Protein AF-A0A8B6CGD6-F1 (afdb_monomer_lite)

Foldseek 3Di:
DDPVVVVVVVVVVVVVVVVPPPPDDDDDDDDDDDDDPPPPPDPVVVVVCLVVDDPVVNVVVVVVCVVPDDPVRVVVVVVVCCVVPVDDPPDPPVVPPPVPPDDDDDDDDDDDDDDDDDDDPPDPDPPDDDDDDDDDDPPVVVVVVVVVVVVVVVVVVVVVVVVVVVVVVVVVVVVVVVVVVVVVVVVVVVVVVVVVVVVVVVVVVVVVVVVVVVVVVVVVVVVVVVVVVVVVVVVVVVVVVVVVVVVVVVVVVVVVVVVVVVVVVVVVVVVVVVVVVVVVVVVVVVVVVVVVVVVVVVVVVVVVVVVVVVVVVVVVVVVVVVVVVVVVVVVVVVVVVVVVVVVVVVVVVVVVVVVVVVVVVVVVVVVVVVVVVVVVVVVVVVVVVVVVVVVVVVVVVVVVVVVVVVVVVVVVVVVVVVVVVVVVVVVVVVVVVVVVVVVVVVVPPPDDDD

Radius of gyration: 131.66 Å; chains: 1; bounding box: 248×50×404 Å

pLDDT: mean 75.26, std 22.25, range [24.91, 97.75]

Structure (mmCIF, N/CA/C/O backbone):
data_AF-A0A8B6CGD6-F1
#
_entry.id   AF-A0A8B6CGD6-F1
#
loop_
_atom_site.group_PDB
_atom_site.id
_atom_site.type_symbol
_atom_site.label_atom_id
_atom_site.label_alt_id
_atom_site.label_comp_id
_atom_site.label_asym_id
_atom_site.label_entity_id
_atom_site.label_seq_id
_atom_site.pdbx_PDB_ins_code
_atom_site.Cartn_x
_atom_site.Cartn_y
_atom_site.Cartn_z
_atom_site.occupancy
_atom_site.B_iso_or_equiv
_atom_site.auth_seq_id
_atom_site.auth_comp_id
_atom_site.auth_asym_id
_atom_site.auth_atom_id
_atom_site.pdbx_PDB_model_num
ATOM 1 N N . MET A 1 1 ? -10.091 21.131 31.449 1.00 48.06 1 MET A N 1
ATOM 2 C CA . MET A 1 1 ? -9.997 21.324 32.909 1.00 48.06 1 MET A CA 1
ATOM 3 C C . MET A 1 1 ? -11.016 22.391 33.287 1.00 48.06 1 MET A C 1
ATOM 5 O O . MET A 1 1 ? -10.714 23.554 33.054 1.00 48.06 1 MET A O 1
ATOM 9 N N . PRO A 1 2 ? -12.235 22.020 33.715 1.00 52.53 2 PRO A N 1
ATOM 10 C CA . PRO A 1 2 ? -13.264 22.978 34.128 1.00 52.53 2 PRO A CA 1
ATOM 11 C C . PRO A 1 2 ? -12.974 23.547 35.524 1.00 52.53 2 PRO A C 1
ATOM 13 O O . PRO A 1 2 ? -12.286 22.912 36.323 1.00 52.53 2 PRO A O 1
ATOM 16 N N . GLU A 1 3 ? -13.517 24.727 35.822 1.00 49.22 3 GLU A N 1
ATOM 17 C CA . GLU A 1 3 ? -13.275 25.468 37.073 1.00 49.22 3 GLU A CA 1
ATOM 18 C C . GLU A 1 3 ? -14.048 24.912 38.293 1.00 49.22 3 GLU A C 1
ATOM 20 O O . GLU A 1 3 ? -13.837 25.361 39.421 1.00 49.22 3 GLU A O 1
ATOM 25 N N . ASP A 1 4 ? -14.880 23.883 38.093 1.00 51.75 4 ASP A N 1
ATOM 26 C CA . ASP A 1 4 ? -15.825 23.338 39.082 1.00 51.75 4 ASP A CA 1
ATOM 27 C C . ASP A 1 4 ? -15.177 22.734 40.344 1.00 51.75 4 ASP A C 1
ATOM 29 O O . ASP A 1 4 ? -15.821 22.625 41.387 1.00 51.75 4 ASP A O 1
ATOM 33 N N . PHE A 1 5 ? -13.887 22.380 40.302 1.00 52.84 5 PHE A N 1
ATOM 34 C CA . PHE A 1 5 ? -13.189 21.803 41.461 1.00 52.84 5 PHE A CA 1
ATOM 35 C C . PHE A 1 5 ? -12.911 22.799 42.596 1.00 52.84 5 PHE A C 1
ATOM 37 O O . PHE A 1 5 ? -12.685 22.364 43.725 1.00 52.84 5 PHE A O 1
ATOM 44 N N . ARG A 1 6 ? -12.947 24.116 42.345 1.00 57.50 6 ARG A N 1
ATOM 45 C CA . ARG A 1 6 ? -12.804 25.116 43.421 1.00 57.50 6 ARG A CA 1
ATOM 46 C C . ARG A 1 6 ? -14.044 25.193 44.308 1.00 57.50 6 ARG A C 1
ATOM 48 O O . ARG A 1 6 ? -13.912 25.238 45.524 1.00 57.50 6 ARG A O 1
ATOM 55 N N . LEU A 1 7 ? -15.232 25.099 43.712 1.00 58.62 7 LEU A N 1
ATOM 56 C CA . LEU A 1 7 ? -16.496 25.209 44.443 1.00 58.62 7 LEU A CA 1
ATOM 57 C C . LEU A 1 7 ? -16.697 24.067 45.458 1.00 58.62 7 LEU A C 1
ATOM 59 O O . LEU A 1 7 ? -17.356 24.251 46.475 1.00 58.62 7 LEU A O 1
ATOM 63 N N . ILE A 1 8 ? -16.116 22.891 45.197 1.00 60.56 8 ILE A N 1
ATOM 64 C CA . ILE A 1 8 ? -16.202 21.723 46.088 1.00 60.56 8 ILE A CA 1
ATOM 65 C C . ILE A 1 8 ? -15.292 21.891 47.317 1.00 60.56 8 ILE A C 1
ATOM 67 O O . ILE A 1 8 ? -15.700 21.539 48.423 1.00 60.56 8 ILE A O 1
ATOM 71 N N . ALA A 1 9 ? -14.099 22.473 47.147 1.00 62.06 9 ALA A N 1
ATOM 72 C CA . ALA A 1 9 ? -13.177 22.741 48.253 1.00 62.06 9 ALA A CA 1
ATOM 73 C C . ALA A 1 9 ? -13.759 23.773 49.238 1.00 62.06 9 ALA A C 1
ATOM 75 O O . ALA A 1 9 ? -13.806 23.514 50.442 1.00 62.06 9 ALA A O 1
ATOM 76 N N . ASP A 1 10 ? -14.299 24.879 48.715 1.00 65.69 10 ASP A N 1
ATOM 77 C CA . ASP A 1 10 ? -14.895 25.954 49.519 1.00 65.69 10 ASP A CA 1
ATOM 78 C C . ASP A 1 10 ? -16.114 25.467 50.337 1.00 65.69 10 ASP A C 1
ATOM 80 O O . ASP A 1 10 ? -16.382 25.964 51.431 1.00 65.69 10 ASP A O 1
ATOM 84 N N . ILE A 1 11 ? -16.848 24.457 49.845 1.00 68.12 11 ILE A N 1
ATOM 85 C CA . ILE A 1 11 ? -17.988 23.850 50.557 1.00 68.12 11 ILE A CA 1
ATOM 86 C C . ILE A 1 11 ? -17.528 22.904 51.681 1.00 68.12 11 ILE A C 1
ATOM 88 O O . ILE A 1 11 ? -18.182 22.846 52.725 1.00 68.12 11 ILE A O 1
ATOM 92 N N . GLN A 1 12 ? -16.407 22.189 51.523 1.00 63.69 12 GLN A N 1
ATOM 93 C CA . GLN A 1 12 ? -15.875 21.327 52.590 1.00 63.69 12 GLN A CA 1
ATOM 94 C C . GLN A 1 12 ? -15.341 22.146 53.777 1.00 63.69 12 GLN A C 1
ATOM 96 O O . GLN A 1 12 ? -15.662 21.827 54.924 1.00 63.69 12 GLN A O 1
ATOM 101 N N . GLU A 1 13 ? -14.630 23.249 53.521 1.00 63.53 13 GLU A N 1
ATOM 102 C CA . GLU A 1 13 ? -14.115 24.141 54.575 1.00 63.53 13 GLU A CA 1
ATOM 103 C C . GLU A 1 13 ? -15.246 24.804 55.395 1.00 63.53 13 GLU A C 1
ATOM 105 O O . GLU A 1 13 ? -15.115 25.043 56.600 1.00 63.53 13 GLU A O 1
ATOM 110 N N . LEU A 1 14 ? -16.407 25.036 54.774 1.00 64.06 14 LEU A N 1
ATOM 111 C CA . LEU A 1 14 ? -17.591 25.605 55.429 1.00 64.06 14 LEU A CA 1
ATOM 112 C C . LEU A 1 14 ? -18.307 24.588 56.345 1.00 64.06 14 LEU A C 1
ATOM 114 O O . LEU A 1 14 ? -18.863 24.958 57.385 1.00 64.06 14 LEU A O 1
ATOM 118 N N . ILE A 1 15 ? -18.253 23.295 56.006 1.00 65.81 15 ILE A N 1
ATOM 119 C CA . ILE A 1 15 ? -18.836 22.210 56.811 1.00 65.81 15 ILE A CA 1
ATOM 120 C C . ILE A 1 15 ? -17.975 21.920 58.050 1.00 65.81 15 ILE A C 1
ATOM 122 O O . ILE A 1 15 ? -18.518 21.825 59.154 1.00 65.81 15 ILE A O 1
ATOM 126 N N . GLU A 1 16 ? -16.648 21.848 57.911 1.00 56.31 16 GLU A N 1
ATOM 127 C CA . GLU A 1 16 ? -15.747 21.556 59.040 1.00 56.31 16 GLU A CA 1
ATOM 128 C C . GLU A 1 16 ? -15.769 22.668 60.106 1.00 56.31 16 GLU A C 1
ATOM 130 O O . GLU A 1 16 ? -15.904 22.383 61.301 1.00 56.31 16 GLU A O 1
ATOM 135 N N . ASN A 1 17 ? -15.778 23.940 59.690 1.00 58.06 17 ASN A N 1
ATOM 136 C CA . ASN A 1 17 ? -15.883 25.078 60.612 1.00 58.06 17 ASN A CA 1
ATOM 137 C C . ASN A 1 17 ? -17.225 25.136 61.373 1.00 58.06 17 ASN A C 1
ATOM 139 O O . ASN A 1 17 ? -17.275 25.611 62.510 1.00 58.06 17 ASN A O 1
ATOM 143 N N . THR A 1 18 ? -18.312 24.616 60.794 1.00 54.25 18 THR A N 1
ATOM 144 C CA . THR A 1 18 ? -19.639 24.613 61.439 1.00 54.25 18 THR A CA 1
ATOM 145 C C . THR A 1 18 ? -19.754 23.540 62.533 1.00 54.25 18 THR A C 1
ATOM 147 O O . THR A 1 18 ? -20.500 23.710 63.502 1.00 54.25 18 THR A O 1
ATOM 150 N N . ILE A 1 19 ? -18.988 22.448 62.434 1.00 48.62 19 ILE A N 1
ATOM 151 C CA . ILE A 1 19 ? -19.024 21.335 63.398 1.00 48.62 19 ILE A CA 1
ATOM 152 C C . ILE A 1 19 ? -18.224 21.655 64.677 1.00 48.62 19 ILE A C 1
ATOM 154 O O . ILE A 1 19 ? -18.577 21.175 65.754 1.00 48.62 19 ILE A O 1
ATOM 158 N N . HIS A 1 20 ? -17.197 22.509 64.610 1.00 44.41 20 HIS A N 1
ATOM 159 C CA . HIS A 1 20 ? -16.346 22.841 65.766 1.00 44.41 20 HIS A CA 1
ATOM 160 C C . HIS A 1 20 ? -16.867 23.956 66.699 1.00 44.41 20 HIS A C 1
ATOM 162 O O . HIS A 1 20 ? -16.308 24.141 67.780 1.00 44.41 20 HIS A O 1
ATOM 168 N N . GLN A 1 21 ? -17.957 24.661 66.369 1.00 44.66 21 GLN A N 1
ATOM 169 C CA . GLN A 1 21 ? -18.514 25.717 67.242 1.00 44.66 21 GLN A CA 1
ATOM 170 C C . GLN A 1 21 ? -19.614 25.262 68.224 1.00 44.66 21 GLN A C 1
ATOM 172 O O . GLN A 1 21 ? -20.110 26.083 68.996 1.00 44.66 21 GLN A O 1
ATOM 177 N N . ARG A 1 22 ? -20.014 23.980 68.246 1.00 41.44 22 ARG A N 1
ATOM 178 C CA . ARG A 1 22 ? -21.170 23.511 69.050 1.00 41.44 22 ARG A CA 1
ATOM 179 C C . ARG A 1 22 ? -20.860 22.697 70.312 1.00 41.44 22 ARG A C 1
ATOM 181 O O . ARG A 1 22 ? -21.795 22.229 70.955 1.00 41.44 22 ARG A O 1
ATOM 188 N N . SER A 1 23 ? -19.591 22.542 70.694 1.00 43.25 23 SER A N 1
ATOM 189 C CA . SER A 1 23 ? -19.170 21.581 71.732 1.00 43.25 23 SER A CA 1
ATOM 190 C C . SER A 1 23 ? -18.328 22.161 72.882 1.00 43.25 23 SER A C 1
ATOM 192 O O . SER A 1 23 ? -17.540 21.434 73.479 1.00 43.25 23 SER A O 1
ATOM 194 N N . LEU A 1 24 ? -18.495 23.445 73.235 1.00 42.41 24 LEU A N 1
ATOM 195 C CA . LEU A 1 24 ? -17.863 24.059 74.420 1.00 42.41 24 LEU A CA 1
ATOM 196 C C . LEU A 1 24 ? -18.776 25.087 75.123 1.00 42.41 24 LEU A C 1
ATOM 198 O O . LEU A 1 24 ? -18.580 26.289 74.976 1.00 42.41 24 LEU A O 1
ATOM 202 N N . SER A 1 25 ? -19.747 24.628 75.927 1.00 38.97 25 SER A N 1
ATOM 203 C CA . SER A 1 25 ? -20.354 25.457 76.990 1.00 38.97 25 SER A CA 1
ATOM 204 C C . SER A 1 25 ? -21.129 24.638 78.039 1.00 38.97 25 SER A C 1
ATOM 206 O O . SER A 1 25 ? -22.352 24.549 77.992 1.00 38.97 25 SER A O 1
ATOM 208 N N . THR A 1 26 ? -20.416 24.071 79.018 1.00 35.59 26 THR A N 1
ATOM 209 C CA . THR A 1 26 ? -20.958 23.736 80.352 1.00 35.59 26 THR A CA 1
ATOM 210 C C . THR A 1 26 ? -19.857 23.862 81.410 1.00 35.59 26 THR A C 1
ATOM 212 O O . THR A 1 26 ? -19.151 22.921 81.757 1.00 35.59 26 THR A O 1
ATOM 215 N N . ARG A 1 27 ? -19.719 25.081 81.928 1.00 33.22 27 ARG A N 1
ATOM 216 C CA . ARG A 1 27 ? -18.977 25.461 83.137 1.00 33.22 27 ARG A CA 1
ATOM 217 C C . ARG A 1 27 ? -19.938 26.428 83.837 1.00 33.22 27 ARG A C 1
ATOM 219 O O . ARG A 1 27 ? -20.405 27.345 83.179 1.00 33.22 27 ARG A O 1
ATOM 226 N N . GLY A 1 28 ? -20.368 26.251 85.075 1.00 35.59 28 GLY A N 1
ATOM 227 C CA . GLY A 1 28 ? -19.768 25.516 86.178 1.00 35.59 28 GLY A CA 1
ATOM 228 C C . GLY A 1 28 ? -19.771 26.480 87.357 1.00 35.59 28 GLY A C 1
ATOM 229 O O . GLY A 1 28 ? -18.727 27.045 87.658 1.00 35.59 28 GLY A O 1
ATOM 230 N N . ASP A 1 29 ? -20.956 26.706 87.931 1.00 33.62 29 ASP A N 1
ATOM 231 C CA . ASP A 1 29 ? -21.215 27.652 89.021 1.00 33.62 29 ASP A CA 1
ATOM 232 C C . ASP A 1 29 ? -22.062 26.963 90.101 1.00 33.62 29 ASP A C 1
ATOM 234 O O . ASP A 1 29 ? -23.259 26.735 89.922 1.00 33.62 29 ASP A O 1
ATOM 238 N N . GLU A 1 30 ? -21.444 26.652 91.240 1.00 34.19 30 GLU A N 1
ATOM 239 C CA . GLU A 1 30 ? -22.136 26.274 92.474 1.00 34.19 30 GLU A CA 1
ATOM 240 C C . GLU A 1 30 ? -21.856 27.327 93.548 1.00 34.19 30 GLU A C 1
ATOM 242 O O . GLU A 1 30 ? -20.720 27.481 93.997 1.00 34.19 30 GLU A O 1
ATOM 247 N N . CYS A 1 31 ? -22.895 28.022 94.018 1.00 29.00 31 CYS A N 1
ATOM 248 C CA . CYS A 1 31 ? -22.833 28.718 95.301 1.00 29.00 31 CYS A CA 1
ATOM 249 C C . CYS A 1 31 ? -24.213 28.821 95.974 1.00 29.00 31 CYS A C 1
ATOM 251 O O . CYS A 1 31 ? -25.066 29.612 95.585 1.00 29.00 31 CYS A O 1
ATOM 253 N N . HIS A 1 32 ? -24.366 28.021 97.032 1.00 33.44 32 HIS A N 1
ATOM 254 C CA . HIS A 1 32 ? -25.281 28.183 98.169 1.00 33.44 32 HIS A CA 1
ATOM 255 C C . HIS A 1 32 ? -26.800 28.306 97.919 1.00 33.44 32 HIS A C 1
ATOM 257 O O . HIS A 1 32 ? -27.331 29.397 97.707 1.00 33.44 32 HIS A O 1
ATOM 263 N N . ARG A 1 33 ? -27.535 27.250 98.309 1.00 29.25 33 ARG A N 1
ATOM 264 C CA . ARG A 1 33 ? -28.554 27.417 99.364 1.00 29.25 33 ARG A CA 1
ATOM 265 C C . ARG A 1 33 ? -28.850 26.149 100.160 1.00 29.25 33 ARG A C 1
ATOM 267 O O . ARG A 1 33 ? -28.946 25.055 99.624 1.00 29.25 33 ARG A O 1
ATOM 274 N N . THR A 1 34 ? -29.012 26.361 101.459 1.00 37.97 34 THR A N 1
ATOM 275 C CA . THR A 1 34 ? -29.451 25.403 102.472 1.00 37.97 34 THR A CA 1
ATOM 276 C C . THR A 1 34 ? -30.860 24.894 102.173 1.00 37.97 34 THR A C 1
ATOM 278 O O . THR A 1 34 ? -31.778 25.708 102.072 1.00 37.97 34 THR A O 1
ATOM 281 N N . THR A 1 35 ? -31.055 23.574 102.161 1.00 34.66 35 THR A N 1
ATOM 282 C CA . THR A 1 35 ? -32.379 22.962 102.341 1.00 34.66 35 THR A CA 1
ATOM 283 C C . THR A 1 35 ? -32.248 21.785 103.299 1.00 34.66 35 THR A C 1
ATOM 285 O O . THR A 1 35 ? -31.306 21.001 103.213 1.00 34.66 35 THR A O 1
ATOM 288 N N . ILE A 1 36 ? -33.164 21.720 104.260 1.00 34.00 36 ILE A N 1
ATOM 289 C CA . ILE A 1 36 ? -33.173 20.756 105.361 1.00 34.00 36 ILE A CA 1
ATOM 290 C C . ILE A 1 36 ? -33.516 19.365 104.820 1.00 34.00 36 ILE A C 1
ATOM 292 O O . ILE A 1 36 ? -34.483 19.220 104.074 1.00 34.00 36 ILE A O 1
ATOM 296 N N . ALA A 1 37 ? -32.756 18.348 105.227 1.00 31.91 37 ALA A N 1
ATOM 297 C CA . ALA A 1 37 ? -33.114 16.958 104.982 1.00 31.91 37 ALA A CA 1
ATOM 298 C C . ALA A 1 37 ? -34.315 16.575 105.861 1.00 31.91 37 ALA A C 1
ATOM 300 O O . ALA A 1 37 ? -34.166 16.302 107.053 1.00 31.91 37 ALA A O 1
ATOM 301 N N . THR A 1 38 ? -35.511 16.556 105.274 1.00 39.66 38 THR A N 1
ATOM 302 C CA . THR A 1 38 ? -36.651 15.803 105.810 1.00 39.66 38 THR A CA 1
ATOM 303 C C . THR A 1 38 ? -36.454 14.338 105.449 1.00 39.66 38 THR A C 1
ATOM 305 O O . THR A 1 38 ? -37.032 13.836 104.488 1.00 39.66 38 THR A O 1
ATOM 308 N N . ASP A 1 39 ? -35.549 13.690 106.178 1.00 39.12 39 ASP A N 1
ATOM 309 C CA . ASP A 1 39 ? -35.358 12.248 106.102 1.00 39.12 39 ASP A CA 1
ATOM 310 C C . ASP A 1 39 ? -36.405 11.603 107.021 1.00 39.12 39 ASP A C 1
ATOM 312 O O . ASP A 1 39 ? -36.319 11.696 108.254 1.00 39.12 39 ASP A O 1
ATOM 316 N N . ASP A 1 40 ? -37.427 10.985 106.421 1.00 42.59 40 ASP A N 1
ATOM 317 C CA . ASP A 1 40 ? -38.550 10.328 107.112 1.00 42.59 40 ASP A CA 1
ATOM 318 C C . ASP A 1 40 ? -38.131 8.972 107.727 1.00 42.59 40 ASP A C 1
ATOM 320 O O . ASP A 1 40 ? -38.854 7.973 107.695 1.00 42.59 40 ASP A O 1
ATOM 324 N N . GLY A 1 41 ? -36.937 8.948 108.327 1.00 49.22 41 GLY A N 1
ATOM 325 C CA . GLY A 1 41 ? -36.436 7.864 109.159 1.00 49.22 41 GLY A CA 1
ATOM 326 C C . GLY A 1 41 ? -37.358 7.650 110.356 1.00 49.22 41 GLY A C 1
ATOM 327 O O . GLY A 1 41 ? -37.725 8.601 111.070 1.00 49.22 41 GLY A O 1
ATOM 328 N N . SER A 1 42 ? -37.749 6.389 110.548 1.00 57.66 42 SER A N 1
ATOM 329 C CA . SER A 1 42 ? -38.769 5.989 111.517 1.00 57.66 42 SER A CA 1
ATOM 330 C C . SER A 1 42 ? -38.422 6.440 112.940 1.00 57.66 42 SER A C 1
ATOM 332 O O . SER A 1 42 ? -37.249 6.546 113.306 1.00 57.66 42 SER A O 1
ATOM 334 N N . LEU A 1 43 ? -39.448 6.638 113.776 1.00 55.41 43 LEU A N 1
ATOM 335 C CA . LEU A 1 43 ? -39.313 7.016 115.194 1.00 55.41 43 LEU A CA 1
ATOM 336 C C . LEU A 1 43 ? -38.277 6.161 115.957 1.00 55.41 43 LEU A C 1
ATOM 338 O O . LEU A 1 43 ? -37.623 6.634 116.882 1.00 55.41 43 LEU A O 1
ATOM 342 N N . PHE A 1 44 ? -38.100 4.909 115.531 1.00 64.31 44 PHE A N 1
ATOM 343 C CA . PHE A 1 44 ? -37.201 3.933 116.131 1.00 64.31 44 PHE A CA 1
ATOM 344 C C . PHE A 1 44 ? -35.710 4.173 115.893 1.00 64.31 44 PHE A C 1
ATOM 346 O O . PHE A 1 44 ? -34.934 3.927 116.813 1.00 64.31 44 PHE A O 1
ATOM 353 N N . GLU A 1 45 ? -35.289 4.673 114.727 1.00 57.50 45 GLU A N 1
ATOM 354 C CA . GLU A 1 45 ? -33.859 4.952 114.485 1.00 57.50 45 GLU A CA 1
ATOM 355 C C . GLU A 1 45 ? -33.357 6.063 115.418 1.00 57.50 45 GLU A C 1
ATOM 357 O O . GLU A 1 45 ? -32.238 6.001 115.929 1.00 57.50 45 GLU A O 1
ATOM 362 N N . LYS A 1 46 ? -34.243 7.010 115.751 1.00 59.66 46 LYS A N 1
ATOM 363 C CA . LYS A 1 46 ? -34.004 8.091 116.718 1.00 59.66 46 LYS A CA 1
ATOM 364 C C . LYS A 1 46 ? -33.964 7.591 118.176 1.00 59.66 46 LYS A C 1
ATOM 366 O O . LYS A 1 46 ? -33.321 8.215 119.013 1.00 59.66 46 LYS A O 1
ATOM 371 N N . LEU A 1 47 ? -34.584 6.446 118.485 1.00 54.38 47 LEU A N 1
ATOM 372 C CA . LEU A 1 47 ? -34.570 5.832 119.823 1.00 54.38 47 LEU A CA 1
ATOM 373 C C . LEU A 1 47 ? -33.342 4.936 120.080 1.00 54.38 47 LEU A C 1
ATOM 375 O O . LEU A 1 47 ? -32.929 4.796 121.234 1.00 54.38 47 LEU A O 1
ATOM 379 N N . SER A 1 48 ? -32.727 4.345 119.047 1.00 56.47 48 SER A N 1
ATOM 380 C CA . SER A 1 48 ? -31.553 3.461 119.202 1.00 56.47 48 SER A CA 1
ATOM 381 C C . SER A 1 48 ? -30.333 4.144 119.841 1.00 56.47 48 SER A C 1
ATOM 383 O O . SER A 1 48 ? -29.642 3.528 120.659 1.00 56.47 48 SER A O 1
ATOM 385 N N . ASP A 1 49 ? -30.106 5.426 119.541 1.00 56.94 49 ASP A N 1
ATOM 386 C CA . ASP A 1 49 ? -28.973 6.208 120.064 1.00 56.94 49 ASP A CA 1
ATOM 387 C C . ASP A 1 49 ? -29.165 6.704 121.510 1.00 56.94 49 ASP A C 1
ATOM 389 O O . ASP A 1 49 ? -28.253 7.258 122.128 1.00 56.94 49 ASP A O 1
ATOM 393 N N . TRP A 1 50 ? -30.314 6.443 122.140 1.00 62.25 50 TRP A N 1
ATOM 394 C CA . TRP A 1 50 ? -30.549 6.860 123.527 1.00 62.25 50 TRP A CA 1
ATOM 395 C C . TRP A 1 50 ? -29.521 6.287 124.518 1.00 62.25 50 TRP A C 1
ATOM 397 O O . TRP A 1 50 ? -29.200 6.888 125.550 1.00 62.25 50 TRP A O 1
ATOM 407 N N . SER A 1 51 ? -28.990 5.096 124.234 1.00 58.41 51 SER A N 1
ATOM 408 C CA . SER A 1 51 ? -28.008 4.444 125.105 1.00 58.41 51 SER A CA 1
ATOM 409 C C . SER A 1 51 ? -26.641 5.148 125.095 1.00 58.41 51 SER A C 1
ATOM 411 O O . SER A 1 51 ? -26.013 5.234 126.154 1.00 58.41 51 SER A O 1
ATOM 413 N N . THR A 1 52 ? -26.242 5.737 123.964 1.00 63.75 52 THR A N 1
ATOM 414 C CA . THR A 1 52 ? -24.910 6.311 123.693 1.00 63.75 52 THR A CA 1
ATOM 415 C C . THR A 1 52 ? -24.792 7.812 123.992 1.00 63.75 52 THR A C 1
ATOM 417 O O . THR A 1 52 ? -23.675 8.303 124.152 1.00 63.75 52 THR A O 1
ATOM 420 N N . LEU A 1 53 ? -25.907 8.539 124.132 1.00 64.38 53 LEU A N 1
ATOM 421 C CA . LEU A 1 53 ? -25.914 9.988 124.400 1.00 64.38 53 LEU A CA 1
ATOM 422 C C . LEU A 1 53 ? -25.310 10.404 125.771 1.00 64.38 53 LEU A C 1
ATOM 424 O O . LEU A 1 53 ? -25.407 9.653 126.748 1.00 64.38 53 LEU A O 1
ATOM 428 N N . PRO A 1 54 ? -24.760 11.630 125.905 1.00 69.38 54 PRO A N 1
ATOM 429 C CA . PRO A 1 54 ? -24.429 12.251 127.194 1.00 69.38 54 PRO A CA 1
ATOM 430 C C . PRO A 1 54 ? -25.665 12.548 128.062 1.00 69.38 54 PRO A C 1
ATOM 432 O O . PRO A 1 54 ? -26.774 12.730 127.564 1.00 69.38 54 PRO A O 1
ATOM 435 N N . SER A 1 55 ? -25.492 12.642 129.385 1.00 63.66 55 SER A N 1
ATOM 436 C CA . SER A 1 55 ? -26.607 12.795 130.342 1.00 63.66 55 SER A CA 1
ATOM 437 C C . SER A 1 55 ? -27.429 14.081 130.184 1.00 63.66 55 SER A C 1
ATOM 439 O O . SER A 1 55 ? -28.626 14.066 130.462 1.00 63.66 55 SER A O 1
ATOM 441 N N . VAL A 1 56 ? -26.813 15.175 129.724 1.00 63.38 56 VAL A N 1
ATOM 442 C CA . VAL A 1 56 ? -27.506 16.447 129.448 1.00 63.38 56 VAL A CA 1
ATOM 443 C C . VAL A 1 56 ? -28.435 16.305 128.238 1.00 63.38 56 VAL A C 1
ATOM 445 O O . VAL A 1 56 ? -29.588 16.730 128.291 1.00 63.38 56 VAL A O 1
ATOM 448 N N . ASP A 1 57 ? -27.978 15.620 127.189 1.00 67.25 57 ASP A N 1
ATOM 449 C CA . ASP A 1 57 ? -28.749 15.432 125.959 1.00 67.25 57 ASP A CA 1
ATOM 450 C C . ASP A 1 57 ? -29.901 14.440 126.144 1.00 67.25 57 ASP A C 1
ATOM 452 O O . ASP A 1 57 ? -30.968 14.641 125.567 1.00 67.25 57 ASP A O 1
ATOM 456 N N . LYS A 1 58 ? -29.758 13.436 127.025 1.00 70.81 58 LYS A N 1
ATOM 457 C CA . LYS A 1 58 ? -30.870 12.529 127.379 1.00 70.81 58 LYS A CA 1
ATOM 458 C C . LYS A 1 58 ? -32.061 13.265 127.997 1.00 70.81 58 LYS A C 1
ATOM 460 O O . LYS A 1 58 ? -33.192 12.892 127.716 1.00 70.81 58 LYS A O 1
ATOM 465 N N . ASN A 1 59 ? -31.844 14.319 128.789 1.00 70.12 59 ASN A N 1
ATOM 466 C CA . ASN A 1 59 ? -32.954 15.117 129.327 1.00 70.12 59 ASN A CA 1
ATOM 467 C C . ASN A 1 59 ? -33.628 15.973 128.244 1.00 70.12 59 ASN A C 1
ATOM 469 O O . ASN A 1 59 ? -34.852 16.049 128.207 1.00 70.12 59 ASN A O 1
ATOM 473 N N . ASN A 1 60 ? -32.858 16.559 127.324 1.00 70.06 60 ASN A N 1
ATOM 474 C CA . ASN A 1 60 ? -33.424 17.327 126.211 1.00 70.06 60 ASN A CA 1
ATOM 475 C C . ASN A 1 60 ? -34.210 16.425 125.243 1.00 70.06 60 ASN A C 1
ATOM 477 O O . ASN A 1 60 ? -35.314 16.772 124.832 1.00 70.06 60 ASN A O 1
ATOM 481 N N . HIS A 1 61 ? -33.686 15.234 124.939 1.00 69.88 61 HIS A N 1
ATOM 482 C CA . HIS A 1 61 ? -34.374 14.241 124.113 1.00 69.88 61 HIS A CA 1
ATOM 483 C C . HIS A 1 61 ? -35.598 13.643 124.833 1.00 69.88 61 HIS A C 1
ATOM 485 O O . HIS A 1 61 ? -36.577 13.291 124.182 1.00 69.88 61 HIS A O 1
ATOM 491 N N . LYS A 1 62 ? -35.591 13.587 126.175 1.00 73.38 62 LYS A N 1
ATOM 492 C CA . LYS A 1 62 ? -36.761 13.198 126.979 1.00 73.38 62 LYS A CA 1
ATOM 493 C C . LYS A 1 62 ? -37.893 14.202 126.826 1.00 73.38 62 LYS A C 1
ATOM 495 O O . LYS A 1 62 ? -38.992 13.806 126.457 1.00 73.38 62 LYS A O 1
ATOM 500 N N . ASN A 1 63 ? -37.601 15.479 127.058 1.00 72.88 63 ASN A N 1
ATOM 501 C CA . ASN A 1 63 ? -38.589 16.544 126.926 1.00 72.88 63 ASN A CA 1
ATOM 502 C C . ASN A 1 63 ? -39.134 16.597 125.490 1.00 72.88 63 ASN A C 1
ATOM 504 O O . ASN A 1 63 ? -40.340 16.673 125.304 1.00 72.88 63 ASN A O 1
ATOM 508 N N . PHE A 1 64 ? -38.274 16.434 124.476 1.00 77.31 64 PHE A N 1
ATOM 509 C CA . PHE A 1 64 ? -38.706 16.349 123.078 1.00 77.31 64 PHE A CA 1
ATOM 510 C C . PHE A 1 64 ? -39.688 15.192 122.819 1.00 77.31 64 PHE A C 1
ATOM 512 O O . PHE A 1 64 ? -40.683 15.388 122.124 1.00 77.31 64 PHE A O 1
ATOM 519 N N . LEU A 1 65 ? -39.449 13.999 123.376 1.00 75.56 65 LEU A N 1
ATOM 520 C CA . LEU A 1 65 ? -40.370 12.868 123.215 1.00 75.56 65 LEU A CA 1
ATOM 521 C C . LEU A 1 65 ? -41.684 13.063 123.991 1.00 75.56 65 LEU A C 1
ATOM 523 O O . LEU A 1 65 ? -42.741 12.754 123.449 1.00 75.56 65 LEU A O 1
ATOM 527 N N . GLU A 1 66 ? -41.631 13.608 125.211 1.00 74.19 66 GLU A N 1
ATOM 528 C CA . GLU A 1 66 ? -42.818 13.901 126.035 1.00 74.19 66 GLU A CA 1
ATOM 529 C C . GLU A 1 66 ? -43.668 15.065 125.478 1.00 74.19 66 GLU A C 1
ATOM 531 O O . GLU A 1 66 ? -44.875 15.097 125.707 1.00 74.19 66 GLU A O 1
ATOM 536 N N . GLU A 1 67 ? -43.077 15.999 124.723 1.00 75.38 67 GLU A N 1
ATOM 537 C CA . GLU A 1 67 ? -43.792 17.108 124.066 1.00 75.38 67 GLU A CA 1
ATOM 538 C C . GLU A 1 67 ? -44.421 16.733 122.712 1.00 75.38 67 GLU A C 1
ATOM 540 O O . GLU A 1 67 ? -45.376 17.388 122.294 1.00 75.38 67 GLU A O 1
ATOM 545 N N . ASN A 1 68 ? -43.905 15.712 122.011 1.00 73.44 68 ASN A N 1
ATOM 546 C CA . ASN A 1 68 ? -44.284 15.422 120.616 1.00 73.44 68 ASN A CA 1
ATOM 547 C C . ASN A 1 68 ? -45.024 14.088 120.393 1.00 73.44 68 ASN A C 1
ATOM 549 O O . ASN A 1 68 ? -45.565 13.898 119.304 1.00 73.44 68 ASN A O 1
ATOM 553 N N . TYR A 1 69 ? -45.074 13.177 121.373 1.00 77.56 69 TYR A N 1
ATOM 554 C CA . TYR A 1 69 ? -45.701 11.852 121.223 1.00 77.56 69 TYR A CA 1
ATOM 555 C C . TYR A 1 69 ? -46.589 11.503 122.419 1.00 77.56 69 TYR A C 1
ATOM 557 O O . TYR A 1 69 ? -46.286 11.875 123.554 1.00 77.56 69 TYR A O 1
ATOM 565 N N . SER A 1 70 ? -47.692 10.783 122.184 1.00 73.38 70 SER A N 1
ATOM 566 C CA . SER A 1 70 ? -48.579 10.383 123.281 1.00 73.38 70 SER A CA 1
ATOM 567 C C . SER A 1 70 ? -47.947 9.271 124.141 1.00 73.38 70 SER A C 1
ATOM 569 O O . SER A 1 70 ? -47.091 8.515 123.663 1.00 73.38 70 SER A O 1
ATOM 571 N N . PRO A 1 71 ? -48.377 9.110 125.408 1.00 67.69 71 PRO A N 1
ATOM 572 C CA . PRO A 1 71 ? -47.969 7.973 126.231 1.00 67.69 71 PRO A CA 1
ATOM 573 C C . PRO A 1 71 ? -48.307 6.617 125.592 1.00 67.69 71 PRO A C 1
ATOM 575 O O . PRO A 1 71 ? -47.543 5.665 125.747 1.00 67.69 71 PRO A O 1
ATOM 578 N N . GLU A 1 72 ? -49.421 6.521 124.859 1.00 70.06 72 GLU A N 1
ATOM 579 C CA . GLU A 1 72 ? -49.806 5.324 124.107 1.00 70.06 72 GLU A CA 1
ATOM 580 C C . GLU A 1 72 ? -48.870 5.055 122.921 1.00 70.06 72 GLU A C 1
ATOM 582 O O . GLU A 1 72 ? -48.469 3.907 122.736 1.00 70.06 72 GLU A O 1
ATOM 587 N N . ASP A 1 73 ? -48.471 6.081 122.160 1.00 73.12 73 ASP A N 1
ATOM 588 C CA . ASP A 1 73 ? -47.532 5.931 121.035 1.00 73.12 73 ASP A CA 1
ATOM 589 C C . ASP A 1 73 ? -46.153 5.449 121.514 1.00 73.12 73 ASP A C 1
ATOM 591 O O . ASP A 1 73 ? -45.555 4.538 120.932 1.00 73.12 73 ASP A O 1
ATOM 595 N N . LEU A 1 74 ? -45.662 6.017 122.622 1.00 76.44 74 LEU A N 1
ATOM 596 C CA . LEU A 1 74 ? -44.398 5.620 123.247 1.00 76.44 74 LEU A CA 1
ATOM 597 C C . LEU A 1 74 ? -44.467 4.200 123.839 1.00 76.44 74 LEU A C 1
ATOM 599 O O . LEU A 1 74 ? -43.493 3.451 123.742 1.00 76.44 74 LEU A O 1
ATOM 603 N N . GLN A 1 75 ? -45.611 3.800 124.404 1.00 75.75 75 GLN A N 1
ATOM 604 C CA . GLN A 1 75 ? -45.834 2.435 124.892 1.00 75.75 75 GLN A CA 1
ATOM 605 C C . GLN A 1 75 ? -45.896 1.425 123.736 1.00 75.75 75 GLN A C 1
ATOM 607 O O . GLN A 1 75 ? -45.243 0.384 123.804 1.00 75.75 75 GLN A O 1
ATOM 612 N N . LEU A 1 76 ? -46.607 1.746 122.650 1.00 74.69 76 LEU A N 1
ATOM 613 C CA . LEU A 1 76 ? -46.684 0.902 121.455 1.00 74.69 76 LEU A CA 1
ATOM 614 C C . LEU A 1 76 ? -45.296 0.711 120.825 1.00 74.69 76 LEU A C 1
ATOM 616 O O . LEU A 1 76 ? -44.932 -0.404 120.446 1.00 74.69 76 LEU A O 1
ATOM 620 N N . ALA A 1 77 ? -44.492 1.779 120.784 1.00 69.75 77 ALA A N 1
ATOM 621 C CA . ALA A 1 77 ? -43.111 1.707 120.327 1.00 69.75 77 ALA A CA 1
ATOM 622 C C . ALA A 1 77 ? -42.248 0.804 121.231 1.00 69.75 77 ALA A C 1
ATOM 624 O O . ALA A 1 77 ? -41.470 -0.021 120.744 1.00 69.75 77 ALA A O 1
ATOM 625 N N . TYR A 1 78 ? -42.411 0.903 122.552 1.00 69.88 78 TYR A N 1
ATOM 626 C CA . TYR A 1 78 ? -41.698 0.059 123.513 1.00 69.88 78 TYR A CA 1
ATOM 627 C C . TYR A 1 78 ? -42.052 -1.432 123.364 1.00 69.88 78 TYR A C 1
ATOM 629 O O . TYR A 1 78 ? -41.163 -2.291 123.374 1.00 69.88 78 TYR A O 1
ATOM 637 N N . ASP A 1 79 ? -43.334 -1.741 123.166 1.00 68.31 79 ASP A N 1
ATOM 638 C CA . ASP A 1 79 ? -43.821 -3.110 122.986 1.00 68.31 79 ASP A CA 1
ATOM 639 C C . ASP A 1 79 ? -43.333 -3.722 121.659 1.00 68.31 79 ASP A C 1
ATOM 641 O O . ASP A 1 79 ? -42.950 -4.897 121.621 1.00 68.31 79 ASP A O 1
ATOM 645 N N . GLU A 1 80 ? -43.239 -2.932 120.583 1.00 66.19 80 GLU A N 1
ATOM 646 C CA . GLU A 1 80 ? -42.668 -3.395 119.313 1.00 66.19 80 GLU A CA 1
ATOM 647 C C . GLU A 1 80 ? -41.145 -3.625 119.401 1.00 66.19 80 GLU A C 1
ATOM 649 O O . GLU A 1 80 ? -40.639 -4.617 118.864 1.00 66.19 80 GLU A O 1
ATOM 654 N N . TYR A 1 81 ? -40.405 -2.785 120.136 1.00 68.06 81 TYR A N 1
ATOM 655 C CA . TYR A 1 81 ? -38.983 -3.025 120.426 1.00 68.06 81 TYR A CA 1
ATOM 656 C C . TYR A 1 81 ? -38.785 -4.335 121.204 1.00 68.06 81 TYR A C 1
ATOM 658 O O . TYR A 1 81 ? -37.940 -5.164 120.843 1.00 68.06 81 TYR A O 1
ATOM 666 N N . PHE A 1 82 ? -39.594 -4.562 122.246 1.00 64.25 82 PHE A N 1
ATOM 667 C CA . PHE A 1 82 ? -39.551 -5.797 123.028 1.00 64.25 82 PHE A CA 1
ATOM 668 C C . PHE A 1 82 ? -39.855 -7.027 122.157 1.00 64.25 82 PHE A C 1
ATOM 670 O O . PHE A 1 82 ? -39.125 -8.020 122.226 1.00 64.25 82 PHE A O 1
ATOM 677 N N . ALA A 1 83 ? -40.857 -6.938 121.276 1.00 63.84 83 ALA A N 1
ATOM 678 C CA . ALA A 1 83 ? -41.205 -7.997 120.330 1.00 63.84 83 ALA A CA 1
ATOM 679 C C . ALA A 1 83 ? -40.093 -8.287 119.301 1.00 63.84 83 ALA A C 1
ATOM 681 O O . ALA A 1 83 ? -39.860 -9.451 118.971 1.00 63.84 83 ALA A O 1
ATOM 682 N N . ARG A 1 84 ? -39.384 -7.263 118.804 1.00 62.06 84 ARG A N 1
ATOM 683 C CA . ARG A 1 84 ? -38.314 -7.429 117.800 1.00 62.06 84 ARG A CA 1
ATOM 684 C C . ARG A 1 84 ? -36.980 -7.904 118.378 1.00 62.06 84 ARG A C 1
ATOM 686 O O . ARG A 1 84 ? -36.208 -8.523 117.645 1.00 62.06 84 ARG A O 1
ATOM 693 N N . HIS A 1 85 ? -36.652 -7.584 119.633 1.00 65.25 85 HIS A N 1
ATOM 694 C CA . HIS A 1 85 ? -35.301 -7.811 120.182 1.00 65.25 85 HIS A CA 1
ATOM 695 C C . HIS A 1 85 ? -35.247 -8.687 121.446 1.00 65.25 85 HIS A C 1
ATOM 697 O O . HIS A 1 85 ? -34.159 -9.101 121.853 1.00 65.25 85 HIS A O 1
ATOM 703 N N . GLY A 1 86 ? -36.391 -9.032 122.049 1.00 56.94 86 GLY A N 1
ATOM 704 C CA . GLY A 1 86 ? -36.508 -10.106 123.048 1.00 56.94 86 GLY A CA 1
ATOM 705 C C . GLY A 1 86 ? -35.718 -9.908 124.349 1.00 56.94 86 GLY A C 1
ATOM 706 O O . GLY A 1 86 ? -35.517 -10.865 125.099 1.00 56.94 86 GLY A O 1
ATOM 707 N N . ARG A 1 87 ? -35.233 -8.692 124.625 1.00 61.91 87 ARG A N 1
ATOM 708 C CA . ARG A 1 87 ? -34.473 -8.334 125.831 1.00 61.91 87 ARG A CA 1
ATOM 709 C C . ARG A 1 87 ? -34.907 -6.963 126.331 1.00 61.91 87 ARG A C 1
ATOM 711 O O . ARG A 1 87 ? -34.994 -6.018 125.556 1.00 61.91 87 ARG A O 1
ATOM 718 N N . ILE A 1 88 ? -35.129 -6.851 127.639 1.00 53.81 88 ILE A N 1
ATOM 719 C CA . ILE A 1 88 ? -35.413 -5.573 128.300 1.00 53.81 88 ILE A CA 1
ATOM 720 C C . ILE A 1 88 ? -34.083 -4.818 128.472 1.00 53.81 88 ILE A C 1
ATOM 722 O O . ILE A 1 88 ? -33.164 -5.382 129.078 1.00 53.81 88 ILE A O 1
ATOM 726 N N . PRO A 1 89 ? -33.945 -3.567 127.992 1.00 52.81 89 PRO A N 1
ATOM 727 C CA . PRO A 1 89 ? -32.777 -2.743 128.283 1.00 52.81 89 PRO A CA 1
ATOM 728 C C . PRO A 1 89 ? -32.612 -2.546 129.794 1.00 52.81 89 PRO A C 1
ATOM 730 O O . PRO A 1 89 ? -33.566 -2.210 130.495 1.00 52.81 89 PRO A O 1
ATOM 733 N N . ALA A 1 90 ? -31.396 -2.732 130.310 1.00 49.00 90 ALA A N 1
ATOM 734 C CA . ALA A 1 90 ? -31.098 -2.624 131.739 1.00 49.00 90 ALA A CA 1
ATOM 735 C C . ALA A 1 90 ? -31.014 -1.157 132.216 1.00 49.00 90 ALA A C 1
ATOM 737 O O . ALA A 1 90 ? -29.982 -0.709 132.709 1.00 49.00 90 ALA A O 1
ATOM 738 N N . VAL A 1 91 ? -32.109 -0.405 132.078 1.00 49.34 91 VAL A N 1
ATOM 739 C CA . VAL A 1 91 ? -32.244 0.974 132.566 1.00 49.34 91 VAL A CA 1
ATOM 740 C C . VAL A 1 91 ? -33.107 0.959 133.823 1.00 49.34 91 VAL A C 1
ATOM 742 O O . VAL A 1 91 ? -34.329 0.818 133.770 1.00 49.34 91 VAL A O 1
ATOM 745 N N . ARG A 1 92 ? -32.453 1.076 134.982 1.00 42.38 92 ARG A N 1
ATOM 746 C CA . ARG A 1 92 ? -33.090 0.943 136.303 1.00 42.38 92 ARG A CA 1
ATOM 747 C C . ARG A 1 92 ? -34.085 2.075 136.613 1.00 42.38 92 ARG A C 1
ATOM 749 O O . ARG A 1 92 ? -34.931 1.904 137.486 1.00 42.38 92 ARG A O 1
ATOM 756 N N . ASP A 1 93 ? -34.022 3.164 135.848 1.00 48.19 93 ASP A N 1
ATOM 757 C CA . ASP A 1 93 ? -34.682 4.439 136.146 1.00 48.19 93 ASP A CA 1
ATOM 758 C C . ASP A 1 93 ? -36.028 4.652 135.426 1.00 48.19 93 ASP A C 1
ATOM 760 O O . ASP A 1 93 ? -36.795 5.525 135.818 1.00 48.19 93 ASP A O 1
ATOM 764 N N . PHE A 1 94 ? -36.393 3.817 134.440 1.00 43.09 94 PHE A N 1
ATOM 765 C CA . PHE A 1 94 ? -37.731 3.874 133.815 1.00 43.09 94 PHE A CA 1
ATOM 766 C C . PHE A 1 94 ? -38.805 3.087 134.584 1.00 43.09 94 PHE A C 1
ATOM 768 O O . PHE A 1 94 ? -40.001 3.334 134.434 1.00 43.09 94 PHE A O 1
ATOM 775 N N . ARG A 1 95 ? -38.407 2.168 135.476 1.00 38.12 95 ARG A N 1
ATOM 776 C CA . ARG A 1 95 ? -39.345 1.303 136.220 1.00 38.12 95 ARG A CA 1
ATOM 777 C C . ARG A 1 95 ? -40.073 2.009 137.377 1.00 38.12 95 ARG A C 1
ATOM 779 O O . ARG A 1 95 ? -40.907 1.393 138.034 1.00 38.12 95 ARG A O 1
ATOM 786 N N . VAL A 1 96 ? -39.771 3.284 137.622 1.00 43.81 96 VAL A N 1
ATOM 787 C CA . VAL A 1 96 ? -40.396 4.106 138.674 1.00 43.81 96 VAL A CA 1
ATOM 788 C C . VAL A 1 96 ? -41.657 4.829 138.171 1.00 43.81 96 VAL A C 1
ATOM 790 O O . VAL A 1 96 ? -42.505 5.190 138.979 1.00 43.81 96 VAL A O 1
ATOM 793 N N . PHE A 1 97 ? -41.844 4.991 136.854 1.00 39.75 97 PHE A N 1
ATOM 794 C CA . PHE A 1 97 ? -42.878 5.893 136.320 1.00 39.75 97 PHE A CA 1
ATOM 795 C C . PHE A 1 97 ? -44.257 5.246 136.058 1.00 39.75 97 PHE A C 1
ATOM 797 O O . PHE A 1 97 ? -45.270 5.934 136.104 1.00 39.75 97 PHE A O 1
ATOM 804 N N . ILE A 1 98 ? -44.337 3.923 135.851 1.00 38.84 98 ILE A N 1
ATOM 805 C CA . ILE A 1 98 ? -45.599 3.236 135.475 1.00 38.84 98 ILE A CA 1
ATOM 806 C C . ILE A 1 98 ? -46.378 2.665 136.684 1.00 38.84 98 ILE A C 1
ATOM 808 O O . ILE A 1 98 ? -47.563 2.359 136.578 1.00 38.84 98 ILE A O 1
ATOM 812 N N . LEU A 1 99 ? -45.777 2.587 137.879 1.00 38.91 99 LEU A N 1
ATOM 813 C CA . LEU A 1 99 ? -46.444 2.074 139.093 1.00 38.91 99 LEU A CA 1
ATOM 814 C C . LEU A 1 99 ? -47.055 3.159 140.001 1.00 38.91 99 LEU A C 1
ATOM 816 O O . LEU A 1 99 ? -47.441 2.861 141.131 1.00 38.91 99 LEU A O 1
ATOM 820 N N . GLN A 1 100 ? -47.170 4.405 139.527 1.00 39.66 100 GLN A N 1
ATOM 821 C CA . GLN A 1 100 ? -47.638 5.528 140.353 1.00 39.66 100 GLN A CA 1
ATOM 822 C C . GLN A 1 100 ? -48.749 6.388 139.723 1.00 39.66 100 GLN A C 1
ATOM 824 O O .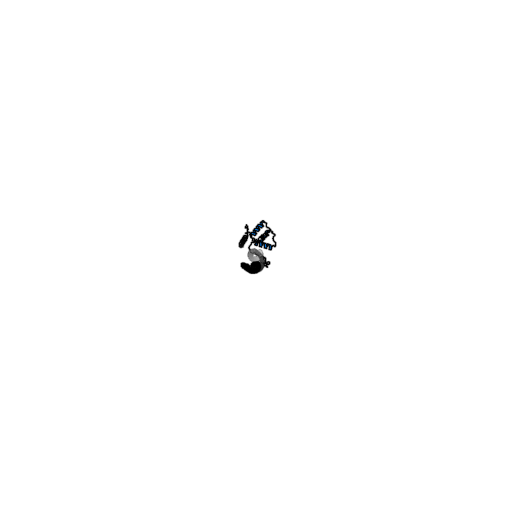 GLN A 1 100 ? -49.013 7.486 140.210 1.00 39.66 100 GLN A O 1
ATOM 829 N N . TRP A 1 101 ? -49.445 5.885 138.691 1.00 37.88 101 TRP A N 1
ATOM 830 C CA . TRP A 1 101 ? -50.467 6.657 137.959 1.00 37.88 101 TRP A CA 1
ATOM 831 C C . TRP A 1 101 ? -51.806 5.939 137.694 1.00 37.88 101 TRP A C 1
ATOM 833 O O . TRP A 1 101 ? -52.418 6.088 136.643 1.00 37.88 101 TRP A O 1
ATOM 843 N N . GLN A 1 102 ? -52.326 5.215 138.693 1.00 33.59 102 GLN A N 1
ATOM 844 C CA . GLN A 1 102 ? -53.770 4.925 138.790 1.00 33.59 102 GLN A CA 1
ATOM 845 C C . GLN A 1 102 ? -54.336 5.344 140.156 1.00 33.59 102 GLN A C 1
ATOM 847 O O . GLN A 1 102 ? -54.749 4.538 140.994 1.00 33.59 102 GLN A O 1
ATOM 852 N N . GLY A 1 103 ? -54.353 6.661 140.372 1.00 29.22 103 GLY A N 1
ATOM 853 C CA . GLY A 1 103 ? -55.109 7.307 141.443 1.00 29.22 103 GLY A CA 1
ATOM 854 C C . GLY A 1 103 ? -56.589 7.462 141.071 1.00 29.22 103 GLY A C 1
ATOM 855 O O . GLY A 1 103 ? -56.924 8.086 140.071 1.00 29.22 103 GLY A O 1
ATOM 856 N N . ARG A 1 104 ? -57.475 6.903 141.904 1.00 36.41 104 ARG A N 1
ATOM 857 C CA . ARG A 1 104 ? -58.951 6.983 141.809 1.00 36.41 104 ARG A CA 1
ATOM 858 C C . ARG A 1 104 ? -59.473 8.435 141.791 1.00 36.41 104 ARG A C 1
ATOM 860 O O . ARG A 1 104 ? -58.846 9.301 142.400 1.00 36.41 104 ARG A O 1
ATOM 867 N N . PRO A 1 105 ? -60.718 8.666 141.332 1.00 40.31 105 PRO A N 1
ATOM 868 C CA . PRO A 1 105 ? -61.841 8.809 142.292 1.00 40.31 105 PRO A CA 1
ATOM 869 C C . PRO A 1 105 ? -63.034 7.862 141.969 1.00 40.31 105 PRO A C 1
ATOM 871 O O . PRO A 1 105 ? -63.266 7.554 140.812 1.00 40.31 105 PRO A O 1
ATOM 874 N N . ARG A 1 106 ? -63.729 7.220 142.937 1.00 30.17 106 ARG A N 1
ATOM 875 C CA . ARG A 1 106 ? -64.799 7.756 143.839 1.00 30.17 106 ARG A CA 1
ATOM 876 C C . ARG A 1 106 ? -66.021 8.259 143.043 1.00 30.17 106 ARG A C 1
ATOM 878 O O . ARG A 1 106 ? -65.824 9.029 142.122 1.00 30.17 106 ARG A O 1
ATOM 885 N N . LYS A 1 107 ? -67.294 7.967 143.349 1.00 30.14 107 LYS A N 1
ATOM 886 C CA . LYS A 1 107 ? -68.092 7.595 144.560 1.00 30.14 107 LYS A CA 1
ATOM 887 C C . LYS A 1 107 ? -69.456 7.057 144.019 1.00 30.14 107 LYS A C 1
ATOM 889 O O . LYS A 1 107 ? -69.679 7.192 142.826 1.00 30.14 107 LYS A O 1
ATOM 894 N N . ASN A 1 108 ? -70.445 6.492 144.716 1.00 27.08 108 ASN A N 1
ATOM 895 C CA . ASN A 1 108 ? -70.888 6.439 146.123 1.00 27.08 108 ASN A CA 1
ATOM 896 C C . ASN A 1 108 ? -71.541 5.028 146.342 1.00 27.08 108 ASN A C 1
ATOM 898 O O . ASN A 1 108 ? -71.104 4.072 145.713 1.00 27.08 108 ASN A O 1
ATOM 902 N N . CYS A 1 109 ? -72.636 4.860 147.095 1.00 26.61 109 CYS A N 1
ATOM 903 C CA . CYS A 1 109 ? -72.666 4.479 148.519 1.00 26.61 109 CYS A CA 1
ATOM 904 C C . CYS A 1 109 ? -74.053 3.883 148.890 1.00 26.61 109 CYS A C 1
ATOM 906 O O . CYS A 1 109 ? -74.963 3.959 148.071 1.00 26.61 109 CYS A O 1
ATOM 908 N N . LEU A 1 110 ? -74.207 3.422 150.146 1.00 25.62 110 LEU A N 1
ATOM 909 C CA . LEU A 1 110 ? -75.439 2.933 150.818 1.00 25.62 110 LEU A CA 1
ATOM 910 C C . LEU A 1 110 ? -75.927 1.533 150.374 1.00 25.62 110 LEU A C 1
ATOM 912 O O . LEU A 1 110 ? -75.895 1.226 149.190 1.00 25.62 110 LEU A O 1
ATOM 916 N N . VAL A 1 111 ? -76.415 0.638 151.245 1.00 28.12 111 VAL A N 1
ATOM 917 C CA . VAL A 1 111 ? -76.520 0.544 152.730 1.00 28.12 111 VAL A CA 1
ATOM 918 C C . VAL A 1 111 ? -76.582 -0.979 153.011 1.00 28.12 111 VAL A C 1
ATOM 920 O O . VAL A 1 111 ? -77.209 -1.692 152.237 1.00 28.12 111 VAL A O 1
ATOM 923 N N . GLU A 1 112 ? -75.769 -1.610 153.864 1.00 29.67 112 GLU A N 1
ATOM 924 C CA . GLU A 1 112 ? -75.647 -1.544 155.336 1.00 29.67 112 GLU A CA 1
ATOM 925 C C . GLU A 1 112 ? -76.873 -2.097 156.105 1.00 29.67 112 GLU A C 1
ATOM 927 O O . GLU A 1 112 ? -77.991 -2.031 155.615 1.00 29.67 112 GLU A O 1
ATOM 932 N N . MET A 1 113 ? -76.638 -2.623 157.320 1.00 24.91 113 MET A N 1
ATOM 933 C CA . MET A 1 113 ? -77.612 -3.233 158.253 1.00 24.91 113 MET A CA 1
ATOM 934 C C . MET A 1 113 ? -78.225 -4.586 157.831 1.00 24.91 113 MET A C 1
ATOM 936 O O . MET A 1 113 ? -78.523 -4.807 156.670 1.00 24.91 113 MET A O 1
ATOM 940 N N . GLN A 1 114 ? -78.536 -5.544 158.710 1.00 30.89 114 GLN A N 1
ATOM 941 C CA . GLN A 1 114 ? -78.179 -5.941 160.091 1.00 30.89 114 GLN A CA 1
ATOM 942 C C . GLN A 1 114 ? -79.137 -7.115 160.420 1.00 30.89 114 GLN A C 1
ATOM 944 O O . GLN A 1 114 ? -80.266 -7.087 159.946 1.00 30.89 114 GLN A O 1
ATOM 949 N N . GLN A 1 115 ? -78.681 -8.110 161.199 1.00 32.50 115 GLN A N 1
ATOM 950 C CA . GLN A 1 115 ? -79.409 -9.013 162.134 1.00 32.50 115 GLN A CA 1
ATOM 951 C C . GLN A 1 115 ? -78.524 -10.267 162.305 1.00 32.50 115 GLN A C 1
ATOM 953 O O . GLN A 1 115 ? -78.165 -10.898 161.322 1.00 32.50 115 GLN A O 1
ATOM 958 N N . LYS A 1 116 ? -78.046 -10.690 163.481 1.00 31.88 116 LYS A N 1
ATOM 959 C CA . LYS A 1 116 ? -78.398 -10.385 164.878 1.00 31.88 116 LYS A CA 1
ATOM 960 C C . LYS A 1 116 ? -79.800 -10.839 165.304 1.00 31.88 116 LYS A C 1
ATOM 962 O O . LYS A 1 116 ? -80.552 -10.057 165.874 1.00 31.88 116 LYS A O 1
ATOM 967 N N . ASN A 1 117 ? -80.097 -12.124 165.102 1.00 27.06 117 ASN A N 1
ATOM 968 C CA . ASN A 1 117 ? -81.091 -12.803 165.933 1.00 27.06 117 ASN A CA 1
ATOM 969 C C . ASN A 1 117 ? -80.450 -13.211 167.262 1.00 27.06 117 ASN A C 1
ATOM 971 O O . ASN A 1 117 ? -79.633 -14.125 167.331 1.00 27.06 117 ASN A O 1
ATOM 975 N N . ILE A 1 118 ? -80.833 -12.466 168.294 1.00 31.27 118 ILE A N 1
ATOM 976 C CA . ILE A 1 118 ? -80.784 -12.876 169.691 1.00 31.27 118 ILE A CA 1
ATOM 977 C C . ILE A 1 118 ? -82.121 -13.572 169.992 1.00 31.27 118 ILE A C 1
ATOM 979 O O . ILE A 1 118 ? -83.170 -13.067 169.602 1.00 31.27 118 ILE A O 1
ATOM 983 N N . ASP A 1 119 ? -82.016 -14.711 170.669 1.00 34.78 119 ASP A N 1
ATOM 984 C CA . ASP A 1 119 ? -82.998 -15.415 171.503 1.00 34.78 119 ASP A CA 1
ATOM 985 C C . ASP A 1 119 ? -84.389 -15.779 170.953 1.00 34.78 119 ASP A C 1
ATOM 987 O O . ASP A 1 119 ? -85.277 -14.947 170.776 1.00 34.78 119 ASP A O 1
ATOM 991 N N . LEU A 1 120 ? -84.629 -17.096 170.879 1.00 34.47 120 LEU A N 1
ATOM 992 C CA . LEU A 1 120 ? -85.959 -17.693 171.045 1.00 34.47 120 LEU A CA 1
ATOM 993 C C . LEU A 1 120 ? -85.897 -19.107 171.668 1.00 34.47 120 LEU A C 1
ATOM 995 O O . LEU A 1 120 ? -86.652 -19.997 171.290 1.00 34.47 120 LEU A O 1
ATOM 999 N N . GLU A 1 121 ? -85.013 -19.319 172.653 1.00 32.53 121 GLU A N 1
ATOM 1000 C CA . GLU A 1 121 ? -84.959 -20.574 173.432 1.00 32.53 121 GLU A CA 1
ATOM 1001 C C . GLU A 1 121 ? -84.800 -20.336 174.949 1.00 32.53 121 GLU A C 1
ATOM 1003 O O . GLU A 1 121 ? -84.088 -21.041 175.658 1.00 32.53 121 GLU A O 1
ATOM 1008 N N . SER A 1 122 ? -85.486 -19.313 175.471 1.00 32.47 122 SER A N 1
ATOM 1009 C CA . SER A 1 122 ? -85.525 -19.029 176.915 1.00 32.47 122 SER A CA 1
ATOM 1010 C C . SER A 1 122 ? -86.821 -18.372 177.409 1.00 32.47 122 SER A C 1
ATOM 1012 O O . SER A 1 122 ? -86.805 -17.708 178.441 1.00 32.47 122 SER A O 1
ATOM 1014 N N . ASP A 1 123 ? -87.971 -18.601 176.754 1.00 29.20 123 ASP A N 1
ATOM 1015 C CA . ASP A 1 123 ? -89.260 -18.331 177.417 1.00 29.20 123 ASP A CA 1
ATOM 1016 C C . ASP A 1 123 ? -90.422 -19.248 176.994 1.00 29.20 123 ASP A C 1
ATOM 1018 O O . ASP A 1 123 ? -91.479 -18.813 176.528 1.00 29.20 123 ASP A O 1
ATOM 1022 N N . ASN A 1 124 ? -90.273 -20.551 177.265 1.00 32.19 124 ASN A N 1
ATOM 1023 C CA . ASN A 1 124 ? -91.445 -21.371 177.578 1.00 32.19 124 ASN A CA 1
ATOM 1024 C C . ASN A 1 124 ? -91.819 -21.207 179.061 1.00 32.19 124 ASN A C 1
ATOM 1026 O O . ASN A 1 124 ? -91.772 -22.153 179.844 1.00 32.19 124 ASN A O 1
ATOM 1030 N N . LYS A 1 125 ? -92.176 -19.969 179.416 1.00 36.09 125 LYS A N 1
ATOM 1031 C CA . LYS A 1 125 ? -92.977 -19.556 180.566 1.00 36.09 125 LYS A CA 1
ATOM 1032 C C . LYS A 1 125 ? -92.630 -20.219 181.893 1.00 36.09 125 LYS A C 1
ATOM 1034 O O . LYS A 1 125 ? -93.245 -21.206 182.307 1.00 36.09 125 LYS A O 1
ATOM 1039 N N . PHE A 1 126 ? -91.913 -19.448 182.703 1.00 29.14 126 PHE A N 1
ATOM 1040 C CA . PHE A 1 126 ? -92.390 -19.285 184.071 1.00 29.14 126 PHE A CA 1
ATOM 1041 C C . PHE A 1 126 ? -93.796 -18.651 184.017 1.00 29.14 126 PHE A C 1
ATOM 1043 O O . PHE A 1 126 ? -93.960 -17.438 183.892 1.00 29.14 126 PHE A O 1
ATOM 1050 N N . GLN A 1 127 ? -94.833 -19.492 184.075 1.00 32.16 127 GLN A N 1
ATOM 1051 C CA . GLN A 1 127 ? -96.169 -19.078 184.503 1.00 32.16 127 GLN A CA 1
ATOM 1052 C C . GLN A 1 127 ? -96.015 -18.459 185.896 1.00 32.16 127 GLN A C 1
ATOM 1054 O O . GLN A 1 127 ? -95.878 -19.177 186.887 1.00 32.16 127 GLN A O 1
ATOM 1059 N N . ILE A 1 128 ? -95.980 -17.124 185.968 1.00 37.38 128 ILE A N 1
ATOM 1060 C CA . ILE A 1 128 ? -95.888 -16.413 187.242 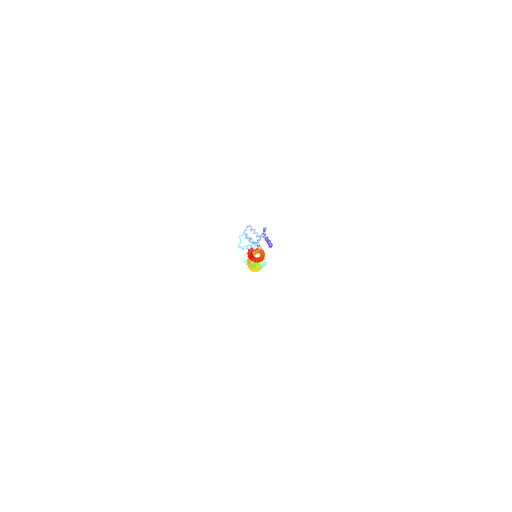1.00 37.38 128 ILE A CA 1
ATOM 1061 C C . ILE A 1 128 ? -97.128 -16.752 188.066 1.00 37.38 128 ILE A C 1
ATOM 1063 O O . ILE A 1 128 ? -98.253 -16.387 187.728 1.00 37.38 128 ILE A O 1
ATOM 1067 N N . SER A 1 129 ? -96.887 -17.426 189.187 1.00 42.50 129 SER A N 1
ATOM 1068 C CA . SER A 1 129 ? -97.839 -17.541 190.281 1.00 42.50 129 SER A CA 1
ATOM 1069 C C . SER A 1 129 ? -98.277 -16.145 190.730 1.00 42.50 129 SER A C 1
ATOM 1071 O O . SER A 1 129 ? -97.476 -15.434 191.325 1.00 42.50 129 SER A O 1
ATOM 1073 N N . ILE A 1 130 ? -99.528 -15.763 190.444 1.00 32.88 130 ILE A N 1
ATOM 1074 C CA . ILE A 1 130 ? -100.354 -14.829 191.232 1.00 32.88 130 ILE A CA 1
ATOM 1075 C C . ILE A 1 130 ? -101.832 -15.033 190.861 1.00 32.88 130 ILE A C 1
ATOM 1077 O O . ILE A 1 130 ? -102.308 -14.650 189.794 1.00 32.88 130 ILE A O 1
ATOM 1081 N N . ARG A 1 131 ? -102.575 -15.603 191.811 1.00 31.47 131 ARG A N 1
ATOM 1082 C CA . ARG A 1 131 ? -103.883 -15.104 192.263 1.00 31.47 131 ARG A CA 1
ATOM 1083 C C . ARG A 1 131 ? -104.149 -15.689 193.647 1.00 31.47 131 ARG A C 1
ATOM 1085 O O . ARG A 1 131 ? -104.768 -16.740 193.786 1.00 31.47 131 ARG A O 1
ATOM 1092 N N . SER A 1 132 ? -103.654 -15.011 194.678 1.00 42.94 132 SER A N 1
ATOM 1093 C CA . SER A 1 132 ? -104.221 -15.155 196.016 1.00 42.94 132 SER A CA 1
ATOM 1094 C C . SER A 1 132 ? -105.499 -14.310 196.119 1.00 42.94 132 SER A C 1
ATOM 1096 O O . SER A 1 132 ? -105.629 -13.282 195.463 1.00 42.94 132 SER A O 1
ATOM 1098 N N . CYS A 1 133 ? -106.442 -14.805 196.920 1.00 31.86 133 CYS A N 1
ATOM 1099 C CA . CYS A 1 133 ? -107.558 -14.111 197.572 1.00 31.86 133 CYS A CA 1
ATOM 1100 C C . CYS A 1 133 ? -108.259 -12.914 196.877 1.00 31.86 133 CYS A C 1
ATOM 1102 O O . CYS A 1 133 ? -107.771 -11.793 196.886 1.00 31.86 133 CYS A O 1
ATOM 1104 N N . CYS A 1 134 ? -109.529 -13.161 196.527 1.00 39.94 134 CYS A N 1
ATOM 1105 C CA . CYS A 1 134 ? -110.694 -12.296 196.791 1.00 39.94 134 CYS A CA 1
ATOM 1106 C C . CYS A 1 134 ? -110.826 -10.900 196.128 1.00 39.94 134 CYS A C 1
ATOM 1108 O O . CYS A 1 134 ? -110.086 -9.972 196.414 1.00 39.94 134 CYS A O 1
ATOM 1110 N N . ALA A 1 135 ? -111.930 -10.749 195.379 1.00 42.81 135 ALA A N 1
ATOM 1111 C CA . ALA A 1 135 ? -112.731 -9.530 195.162 1.00 42.81 135 ALA A CA 1
ATOM 1112 C C . ALA A 1 135 ? -112.013 -8.193 194.842 1.00 42.81 135 ALA A C 1
ATOM 1114 O O . ALA A 1 135 ? -111.628 -7.458 195.748 1.00 42.81 135 ALA A O 1
ATOM 1115 N N . CYS A 1 136 ? -111.996 -7.785 193.561 1.00 39.03 136 CYS A N 1
ATOM 1116 C CA . CYS A 1 136 ? -111.827 -6.371 193.186 1.00 39.03 136 CYS A CA 1
ATOM 1117 C C . CYS A 1 136 ? -112.442 -6.014 191.807 1.00 39.03 136 CYS A C 1
ATOM 1119 O O . CYS A 1 136 ? -112.929 -6.889 191.093 1.00 39.03 136 CYS A O 1
ATOM 1121 N N . SER A 1 137 ? -112.461 -4.711 191.497 1.00 53.16 137 SER A N 1
ATOM 1122 C CA . SER A 1 137 ? -113.344 -4.000 190.547 1.00 53.16 137 SER A CA 1
ATOM 1123 C C . SER A 1 137 ? -113.104 -4.213 189.033 1.00 53.16 137 SER A C 1
ATOM 1125 O O . SER A 1 137 ? -112.003 -4.530 188.582 1.00 53.16 137 SER A O 1
ATOM 1127 N N . THR A 1 138 ? -114.154 -3.938 188.247 1.00 55.28 138 THR A N 1
ATOM 1128 C CA . THR A 1 138 ? -114.320 -4.090 186.785 1.00 55.28 138 THR A CA 1
ATOM 1129 C C . THR A 1 138 ? -113.279 -3.364 185.911 1.00 55.28 138 THR A C 1
ATOM 1131 O O . THR A 1 138 ? -113.050 -3.768 184.773 1.00 55.28 138 THR A O 1
ATOM 1134 N N . GLU A 1 139 ? -112.614 -2.323 186.423 1.00 51.12 139 GLU A N 1
ATOM 1135 C CA . GLU A 1 139 ? -111.667 -1.472 185.671 1.00 51.12 139 GLU A CA 1
ATOM 1136 C C . GLU A 1 139 ? -110.511 -2.266 185.019 1.00 51.12 139 GLU A C 1
ATOM 1138 O O . GLU A 1 139 ? -110.070 -1.968 183.907 1.00 51.12 139 GLU A O 1
ATOM 1143 N N . GLN A 1 140 ? -110.026 -3.315 185.695 1.00 50.69 140 GLN A N 1
ATOM 1144 C CA . GLN A 1 140 ? -108.824 -4.055 185.287 1.00 50.69 140 GLN A CA 1
ATOM 1145 C C . GLN A 1 140 ? -109.045 -5.022 184.110 1.00 50.69 140 GLN A C 1
ATOM 1147 O O . GLN A 1 140 ? -108.072 -5.448 183.487 1.00 50.69 140 GLN A O 1
ATOM 1152 N N . GLN A 1 141 ? -110.292 -5.363 183.761 1.00 53.56 141 GLN A N 1
ATOM 1153 C CA . GLN A 1 141 ? -110.560 -6.251 182.620 1.00 53.56 141 GLN A CA 1
ATOM 1154 C C . GLN A 1 141 ? -110.290 -5.562 181.271 1.00 53.56 141 GLN A C 1
ATOM 1156 O O . GLN A 1 141 ? -109.759 -6.194 180.357 1.00 53.56 141 GLN A O 1
ATOM 1161 N N . ASN A 1 142 ? -110.553 -4.255 181.162 1.00 57.88 142 ASN A N 1
ATOM 1162 C CA . ASN A 1 142 ? -110.384 -3.509 179.910 1.00 57.88 142 ASN A CA 1
ATOM 1163 C C . ASN A 1 142 ? -108.910 -3.350 179.491 1.00 57.88 142 ASN A C 1
ATOM 1165 O O . ASN A 1 142 ? -108.599 -3.387 178.302 1.00 57.88 142 ASN A O 1
ATOM 1169 N N . GLN A 1 143 ? -107.980 -3.233 180.446 1.00 58.38 143 GLN A N 1
ATOM 1170 C CA . GLN A 1 143 ? -106.547 -3.129 180.130 1.00 58.38 143 GLN A CA 1
ATOM 1171 C C . GLN A 1 143 ? -105.971 -4.437 179.560 1.00 58.38 143 GLN A C 1
ATOM 1173 O O . GLN A 1 143 ? -105.096 -4.400 178.694 1.00 58.38 143 GLN A O 1
ATOM 1178 N N . LEU A 1 144 ? -106.495 -5.594 179.982 1.00 55.38 144 LEU A N 1
ATOM 1179 C CA . LEU A 1 144 ? -106.056 -6.898 179.475 1.00 55.38 144 LEU A CA 1
ATOM 1180 C C . LEU A 1 144 ? -106.531 -7.147 178.029 1.00 55.38 144 LEU A C 1
ATOM 1182 O O . LEU A 1 144 ? -105.801 -7.732 177.230 1.00 55.38 144 LEU A O 1
ATOM 1186 N N . GLN A 1 145 ? -107.727 -6.659 177.679 1.00 57.84 145 GLN A N 1
ATOM 1187 C CA . GLN A 1 145 ? -108.315 -6.777 176.338 1.00 57.84 145 GLN A CA 1
ATOM 1188 C C . GLN A 1 145 ? -107.482 -6.034 175.269 1.00 57.84 145 GLN A C 1
ATOM 1190 O O . GLN A 1 145 ? -107.284 -6.538 174.157 1.00 57.84 145 GLN A O 1
ATOM 1195 N N . ASN A 1 146 ? -106.938 -4.863 175.619 1.00 60.69 146 ASN A N 1
ATOM 1196 C CA . ASN A 1 146 ? -106.104 -4.057 174.720 1.00 60.69 146 ASN A CA 1
ATOM 1197 C C . ASN A 1 146 ? -104.762 -4.748 174.411 1.00 60.69 146 ASN A C 1
ATOM 1199 O O . ASN A 1 146 ? -104.392 -4.875 173.246 1.00 60.69 146 ASN A O 1
ATOM 1203 N N . LEU A 1 147 ? -104.090 -5.305 175.427 1.00 60.53 147 LEU A N 1
ATOM 1204 C CA . LEU A 1 147 ? -102.814 -6.020 175.260 1.00 60.53 147 LEU A CA 1
ATOM 1205 C C . LEU A 1 147 ? -102.920 -7.271 174.367 1.00 60.53 147 LEU A C 1
ATOM 1207 O O . LEU A 1 147 ? -101.969 -7.612 173.662 1.00 60.53 147 LEU A O 1
ATOM 1211 N N . ILE A 1 148 ? -104.071 -7.952 174.363 1.00 60.69 148 ILE A N 1
ATOM 1212 C CA . ILE A 1 148 ? -104.329 -9.076 173.447 1.00 60.69 148 ILE A CA 1
ATOM 1213 C C . ILE A 1 148 ? -104.462 -8.572 172.001 1.00 60.69 148 ILE A C 1
ATOM 1215 O O . ILE A 1 148 ? -103.904 -9.175 171.082 1.00 60.69 148 ILE A O 1
ATOM 1219 N N . THR A 1 149 ? -105.154 -7.448 171.804 1.00 63.84 149 THR A N 1
ATOM 1220 C CA . THR A 1 149 ? -105.381 -6.841 170.482 1.00 63.84 149 THR A CA 1
ATOM 1221 C C . THR A 1 149 ? -104.068 -6.379 169.840 1.00 63.84 149 THR A C 1
ATOM 1223 O O . THR A 1 149 ? -103.811 -6.678 168.670 1.00 63.84 149 THR A O 1
ATOM 1226 N N . ASP A 1 150 ? -103.189 -5.737 170.613 1.00 64.62 150 ASP A N 1
ATOM 1227 C CA . ASP A 1 150 ? -101.879 -5.288 170.125 1.00 64.62 150 ASP A CA 1
ATOM 1228 C C . ASP A 1 150 ? -100.969 -6.458 169.726 1.00 64.62 150 ASP A C 1
ATOM 1230 O O . ASP A 1 150 ? -100.283 -6.389 168.702 1.00 64.62 150 ASP A O 1
ATOM 1234 N N . ARG A 1 151 ? -101.007 -7.577 170.464 1.00 59.19 151 ARG A N 1
ATOM 1235 C CA . ARG A 1 151 ? -100.189 -8.759 170.146 1.00 59.19 151 ARG A CA 1
ATOM 1236 C C . ARG A 1 151 ? -100.592 -9.417 168.822 1.00 59.19 151 ARG A C 1
ATOM 1238 O O . ARG A 1 151 ? -99.713 -9.795 168.048 1.00 59.19 151 ARG A O 1
ATOM 1245 N N . VAL A 1 152 ? -101.892 -9.505 168.530 1.00 62.31 152 VAL A N 1
ATOM 1246 C CA . VAL A 1 152 ? -102.400 -10.037 167.247 1.00 62.31 152 VAL A CA 1
ATOM 1247 C C . VAL A 1 152 ? -102.012 -9.123 166.077 1.00 62.31 152 VAL A C 1
ATOM 1249 O O . VAL A 1 152 ? -101.611 -9.605 165.017 1.00 62.31 152 VAL A O 1
ATOM 1252 N N . ASN A 1 153 ? -102.063 -7.802 166.271 1.00 65.19 153 ASN A N 1
ATOM 1253 C CA . ASN A 1 153 ? -101.627 -6.840 165.255 1.00 65.19 153 ASN A CA 1
ATOM 1254 C C . ASN A 1 153 ? -100.111 -6.889 164.998 1.00 65.19 153 ASN A C 1
ATOM 1256 O O . ASN A 1 153 ? -99.684 -6.704 163.856 1.00 65.19 153 ASN A O 1
ATOM 1260 N N . LEU A 1 154 ? -99.297 -7.172 166.021 1.00 68.56 154 LEU A N 1
ATOM 1261 C CA . LEU A 1 154 ? -97.852 -7.349 165.860 1.00 68.56 154 LEU A CA 1
ATOM 1262 C C . LEU A 1 154 ? -97.518 -8.614 165.053 1.00 68.56 154 LEU A C 1
ATOM 1264 O O . LEU A 1 154 ? -96.664 -8.570 164.171 1.00 68.56 154 LEU A O 1
ATOM 1268 N N . GLN A 1 155 ? -98.225 -9.718 165.307 1.00 60.22 155 GLN A N 1
ATOM 1269 C CA . GLN A 1 155 ? -98.004 -10.990 164.613 1.00 60.22 155 GLN A CA 1
ATOM 1270 C C . GLN A 1 155 ? -98.354 -10.899 163.117 1.00 60.22 155 GLN A C 1
ATOM 1272 O O . GLN A 1 155 ? -97.536 -11.273 162.279 1.00 60.22 155 GLN A O 1
ATOM 1277 N N . ARG A 1 156 ? -99.481 -10.258 162.768 1.00 65.06 156 ARG A N 1
ATOM 1278 C CA . ARG A 1 156 ? -99.857 -9.985 161.365 1.00 65.06 156 ARG A CA 1
ATOM 1279 C C . ARG A 1 156 ? -98.823 -9.119 160.624 1.00 65.06 156 ARG A C 1
ATOM 1281 O O . ARG A 1 156 ? -98.622 -9.287 159.426 1.00 65.06 156 ARG A O 1
ATOM 1288 N N . ARG A 1 157 ? -98.154 -8.188 161.321 1.00 68.75 157 ARG A N 1
ATOM 1289 C CA . ARG A 1 157 ? -97.070 -7.373 160.737 1.00 68.75 157 ARG A CA 1
ATOM 1290 C C . ARG A 1 157 ? -95.799 -8.181 160.469 1.00 68.75 157 ARG A C 1
ATOM 1292 O O . ARG A 1 157 ? -95.112 -7.884 159.498 1.00 68.75 157 ARG A O 1
ATOM 1299 N N . PHE A 1 158 ? -95.496 -9.186 161.291 1.00 65.19 158 PHE A N 1
ATOM 1300 C CA . PHE A 1 158 ? -94.377 -10.099 161.036 1.00 65.19 158 PHE A CA 1
ATOM 1301 C C . PHE A 1 158 ? -94.633 -10.993 159.818 1.00 65.19 158 PHE A C 1
ATOM 1303 O O . PHE A 1 158 ? -93.742 -11.132 158.988 1.00 65.19 158 PHE A O 1
ATOM 1310 N N . GLU A 1 159 ? -95.848 -11.521 159.657 1.00 61.78 159 GLU A N 1
ATOM 1311 C CA . GLU A 1 159 ? -96.232 -12.306 158.470 1.00 61.78 159 GLU A CA 1
ATOM 1312 C C . GLU A 1 159 ? -96.098 -11.469 157.180 1.00 61.78 159 GLU A C 1
ATOM 1314 O O . GLU A 1 159 ? -95.419 -11.882 156.244 1.00 61.78 159 GLU A O 1
ATOM 1319 N N . GLN A 1 160 ? -96.598 -10.226 157.169 1.00 69.12 160 GLN A N 1
ATOM 1320 C CA . GLN A 1 160 ? -96.429 -9.308 156.027 1.00 69.12 160 GLN A CA 1
ATOM 1321 C C . GLN A 1 160 ? -94.960 -8.946 155.724 1.00 69.12 160 GLN A C 1
ATOM 1323 O O . GLN A 1 160 ? -94.610 -8.693 154.567 1.00 69.12 160 GLN A O 1
ATOM 1328 N N . ALA A 1 161 ? -94.094 -8.905 156.741 1.00 66.38 161 ALA A N 1
ATOM 1329 C CA . ALA A 1 161 ? -92.660 -8.665 156.566 1.00 66.38 161 ALA A CA 1
ATOM 1330 C C . ALA A 1 161 ? -91.928 -9.881 155.967 1.00 66.38 161 ALA A C 1
ATOM 1332 O O . ALA A 1 161 ? -90.955 -9.707 155.235 1.00 66.38 161 ALA A O 1
ATOM 1333 N N . ILE A 1 162 ? -92.405 -11.100 156.241 1.00 66.94 162 ILE A N 1
ATOM 1334 C CA . ILE A 1 162 ? -91.875 -12.336 155.650 1.00 66.94 162 ILE A CA 1
ATOM 1335 C C . ILE A 1 162 ? -92.282 -12.428 154.173 1.00 66.94 162 ILE A C 1
ATOM 1337 O O . ILE A 1 162 ? -91.402 -12.554 153.323 1.00 66.94 162 ILE A O 1
ATOM 1341 N N . ASP A 1 163 ? -93.565 -12.231 153.845 1.00 67.75 163 ASP A N 1
ATOM 1342 C CA . ASP A 1 163 ? -94.053 -12.242 152.453 1.00 67.75 163 ASP A CA 1
ATOM 1343 C C . ASP A 1 163 ? -93.309 -11.225 151.565 1.00 67.75 163 ASP A C 1
ATOM 1345 O O . ASP A 1 163 ? -92.941 -11.513 150.423 1.00 67.75 163 ASP A O 1
ATOM 1349 N N . THR A 1 164 ? -93.045 -10.020 152.085 1.00 72.00 164 THR A N 1
ATOM 1350 C CA . THR A 1 164 ? -92.290 -8.994 151.344 1.00 72.00 164 THR A CA 1
ATOM 1351 C C . THR A 1 164 ? -90.801 -9.323 151.217 1.00 72.00 164 THR A C 1
ATOM 1353 O O . THR A 1 164 ? -90.208 -9.021 150.179 1.00 72.00 164 THR A O 1
ATOM 1356 N N . ALA A 1 165 ? -90.195 -9.993 152.202 1.00 66.75 165 ALA A N 1
ATOM 1357 C CA . ALA A 1 165 ? -88.825 -10.494 152.094 1.00 66.75 165 ALA A CA 1
ATOM 1358 C C . ALA A 1 165 ? -88.698 -11.618 151.047 1.00 66.75 165 ALA A C 1
ATOM 1360 O O . ALA A 1 165 ? -87.741 -11.617 150.269 1.00 66.75 165 ALA A O 1
ATOM 1361 N N . GLU A 1 166 ? -89.669 -12.532 150.958 1.00 67.94 166 GLU A N 1
ATOM 1362 C CA . GLU A 1 166 ? -89.688 -13.591 149.936 1.00 67.94 166 GLU A CA 1
ATOM 1363 C C . GLU A 1 166 ? -89.893 -13.034 148.519 1.00 67.94 166 GLU A C 1
ATOM 1365 O O . GLU A 1 166 ? -89.198 -13.446 147.582 1.00 67.94 166 GLU A O 1
ATOM 1370 N N . GLN A 1 167 ? -90.771 -12.039 148.350 1.00 74.38 167 GLN A N 1
ATOM 1371 C CA . GLN A 1 167 ? -90.936 -11.335 147.072 1.00 74.38 167 GLN A CA 1
ATOM 1372 C C . GLN A 1 167 ? -89.650 -10.613 146.646 1.00 74.38 167 GLN A C 1
ATOM 1374 O O . GLN A 1 167 ? -89.217 -10.757 145.500 1.00 74.38 167 GLN A O 1
ATOM 1379 N N . LEU A 1 168 ? -88.995 -9.891 147.562 1.00 72.00 168 LEU A N 1
ATOM 1380 C CA . LEU A 1 168 ? -87.714 -9.231 147.287 1.00 72.00 168 LEU A CA 1
ATOM 1381 C C . LEU A 1 168 ? -86.610 -10.237 146.945 1.00 72.00 168 LEU A C 1
ATOM 1383 O O . LEU A 1 168 ? -85.846 -9.998 146.010 1.00 72.00 168 LEU A O 1
ATOM 1387 N N . ASN A 1 169 ? -86.544 -11.376 147.638 1.00 71.81 169 ASN A N 1
ATOM 1388 C CA . ASN A 1 169 ? -85.581 -12.431 147.328 1.00 71.81 169 ASN A CA 1
ATOM 1389 C C . ASN A 1 169 ? -85.833 -13.033 145.934 1.00 71.81 169 ASN A C 1
ATOM 1391 O O . ASN A 1 169 ? -84.896 -13.206 145.159 1.00 71.81 169 ASN A O 1
ATOM 1395 N N . THR A 1 170 ? -87.099 -13.262 145.572 1.00 71.81 170 THR A N 1
ATOM 1396 C CA . THR A 1 170 ? -87.492 -13.750 144.238 1.00 71.81 170 THR A CA 1
ATOM 1397 C C . THR A 1 170 ? -87.066 -12.770 143.142 1.00 71.81 170 THR A C 1
ATOM 1399 O O . THR A 1 170 ? -86.403 -13.168 142.184 1.00 71.81 170 THR A O 1
ATOM 1402 N N . ILE A 1 171 ? -87.352 -11.474 143.316 1.00 75.19 171 ILE A N 1
ATOM 1403 C CA . ILE A 1 171 ? -86.927 -10.404 142.396 1.00 75.19 171 ILE A CA 1
ATOM 1404 C C . ILE A 1 171 ? -85.396 -10.349 142.287 1.00 75.19 171 ILE A C 1
ATOM 1406 O O . ILE A 1 171 ? -84.864 -10.200 141.186 1.00 75.19 171 ILE A O 1
ATOM 1410 N N . ASN A 1 172 ? -84.675 -10.505 143.399 1.00 71.56 172 ASN A N 1
ATOM 1411 C CA . ASN A 1 172 ? -83.214 -10.455 143.417 1.00 71.56 172 ASN A CA 1
ATOM 1412 C C . ASN A 1 172 ? -82.591 -11.665 142.695 1.00 71.56 172 ASN A C 1
ATOM 1414 O O . ASN A 1 172 ? -81.706 -11.495 141.858 1.00 71.56 172 ASN A O 1
ATOM 1418 N N . VAL A 1 173 ? -83.109 -12.879 142.920 1.00 74.19 173 VAL A N 1
ATOM 1419 C CA . VAL A 1 173 ? -82.728 -14.092 142.169 1.00 74.19 173 VAL A CA 1
ATOM 1420 C C . VAL A 1 173 ? -83.000 -13.917 140.671 1.00 74.19 173 VAL A C 1
ATOM 1422 O O . VAL A 1 173 ? -82.168 -14.286 139.838 1.00 74.19 173 VAL A O 1
ATOM 1425 N N . GLN A 1 174 ? -84.126 -13.304 140.307 1.00 75.75 174 GLN A N 1
ATOM 1426 C CA . GLN A 1 174 ? -84.490 -13.055 138.913 1.00 75.75 174 GLN A CA 1
ATOM 1427 C C . GLN A 1 174 ? -83.594 -11.984 138.262 1.00 75.75 174 GLN A C 1
ATOM 1429 O O . GLN A 1 174 ? -83.171 -12.156 137.119 1.00 75.75 174 GLN A O 1
ATOM 1434 N N . HIS A 1 175 ? -83.194 -10.943 139.000 1.00 76.25 175 HIS A N 1
ATOM 1435 C CA . HIS A 1 175 ? -82.181 -9.973 138.566 1.00 76.25 175 HIS A CA 1
ATOM 1436 C C . HIS A 1 175 ? -80.795 -10.601 138.388 1.00 76.25 175 HIS A C 1
ATOM 1438 O O . HIS A 1 175 ? -80.144 -10.342 137.377 1.00 76.25 175 HIS A O 1
ATOM 1444 N N . VAL A 1 176 ? -80.348 -11.451 139.317 1.00 75.81 176 VAL A N 1
ATOM 1445 C CA . VAL A 1 176 ? -79.081 -12.194 139.193 1.00 75.81 176 VAL A CA 1
ATOM 1446 C C . VAL A 1 176 ? -79.115 -13.125 137.977 1.00 75.81 176 VAL A C 1
ATOM 1448 O O . VAL A 1 176 ? -78.153 -13.164 137.212 1.00 75.81 176 VAL A O 1
ATOM 1451 N N . THR A 1 177 ? -80.239 -13.806 137.738 1.00 76.88 177 THR A N 1
ATOM 1452 C CA . THR A 1 177 ? -80.429 -14.688 136.572 1.00 76.88 177 THR A CA 1
ATOM 1453 C C . THR A 1 177 ? -80.389 -13.902 135.260 1.00 76.88 177 THR A C 1
ATOM 1455 O O . THR A 1 177 ? -79.662 -14.273 134.340 1.00 76.88 177 THR A O 1
ATOM 1458 N N . ASN A 1 178 ? -81.101 -12.774 135.182 1.00 81.88 178 ASN A N 1
ATOM 1459 C CA . ASN A 1 178 ? -81.111 -11.908 134.001 1.00 81.88 178 ASN A CA 1
ATOM 1460 C C . ASN A 1 178 ? -79.739 -11.268 133.742 1.00 81.88 178 ASN A C 1
ATOM 1462 O O . ASN A 1 178 ? -79.302 -11.220 132.595 1.00 81.88 178 ASN A O 1
ATOM 1466 N N . ASN A 1 179 ? -79.024 -10.842 134.788 1.00 79.19 179 ASN A N 1
ATOM 1467 C CA . ASN A 1 179 ? -77.648 -10.359 134.663 1.00 79.19 179 ASN A CA 1
ATOM 1468 C C . ASN A 1 179 ? -76.703 -11.469 134.181 1.00 79.19 179 ASN A C 1
ATOM 1470 O O . ASN A 1 179 ? -75.861 -11.207 133.329 1.00 79.19 179 ASN A O 1
ATOM 1474 N N . GLY A 1 180 ? -76.873 -12.711 134.649 1.00 79.06 180 GLY A N 1
ATOM 1475 C CA . GLY A 1 180 ? -76.127 -13.868 134.149 1.00 79.06 180 GLY A CA 1
ATOM 1476 C C . GLY A 1 180 ? -76.392 -14.151 132.666 1.00 79.06 180 GLY A C 1
ATOM 1477 O O . GLY A 1 180 ? -75.452 -14.370 131.905 1.00 79.06 180 GLY A O 1
ATOM 1478 N N . LEU A 1 181 ? -77.652 -14.077 132.223 1.00 84.69 181 LEU A N 1
ATOM 1479 C CA . LEU A 1 181 ? -78.019 -14.219 130.808 1.00 84.69 181 LEU A CA 1
ATOM 1480 C C . LEU A 1 181 ? -77.437 -13.091 129.944 1.00 84.69 181 LEU A C 1
ATOM 1482 O O . LEU A 1 181 ? -76.840 -13.372 128.907 1.00 84.69 181 LEU A O 1
ATOM 1486 N N . LEU A 1 182 ? -77.538 -11.835 130.389 1.00 83.81 182 LEU A N 1
ATOM 1487 C CA . LEU A 1 182 ? -76.934 -10.684 129.708 1.00 83.81 182 LEU A CA 1
ATOM 1488 C C . LEU A 1 182 ? -75.405 -10.786 129.659 1.00 83.81 182 LEU A C 1
ATOM 1490 O O . LEU A 1 182 ? -74.805 -10.472 128.637 1.00 83.81 182 LEU A O 1
ATOM 1494 N N . GLN A 1 183 ? -74.760 -11.263 130.724 1.00 82.88 183 GLN A N 1
ATOM 1495 C CA . GLN A 1 183 ? -73.311 -11.451 130.765 1.00 82.88 183 GLN A CA 1
ATOM 1496 C C . GLN A 1 183 ? -72.855 -12.590 129.841 1.00 82.88 183 GLN A C 1
ATOM 1498 O O . GLN A 1 183 ? -71.844 -12.442 129.150 1.00 82.88 183 GLN A O 1
ATOM 1503 N N . ASN A 1 184 ? -73.615 -13.685 129.756 1.00 85.75 184 ASN A N 1
ATOM 1504 C CA . ASN A 1 184 ? -73.379 -14.759 128.789 1.00 85.75 184 ASN A CA 1
ATOM 1505 C C . ASN A 1 184 ? -73.544 -14.263 127.344 1.00 85.75 184 ASN A C 1
ATOM 1507 O O . ASN A 1 184 ? -72.699 -14.557 126.500 1.00 85.75 184 ASN A O 1
ATOM 1511 N N . GLU A 1 185 ? -74.577 -13.467 127.066 1.00 88.19 185 GLU A N 1
ATOM 1512 C CA . GLU A 1 185 ? -74.837 -12.914 125.732 1.00 88.19 185 GLU A CA 1
ATOM 1513 C C . GLU A 1 185 ? -73.783 -11.874 125.322 1.00 88.19 185 GLU A C 1
ATOM 1515 O O . GLU A 1 185 ? -73.243 -11.942 124.218 1.00 88.19 185 GLU A O 1
ATOM 1520 N N . CYS A 1 186 ? -73.381 -10.980 126.230 1.00 88.12 186 CYS A N 1
ATOM 1521 C CA . CYS A 1 186 ? -72.226 -10.102 126.028 1.00 88.12 186 CYS A CA 1
ATOM 1522 C C . CYS A 1 186 ? -70.952 -10.911 125.746 1.00 88.12 186 CYS A C 1
ATOM 1524 O O . CYS A 1 186 ? -70.199 -10.566 124.839 1.00 88.12 186 CYS A O 1
ATOM 1526 N N . THR A 1 187 ? -70.721 -12.014 126.466 1.00 86.50 187 THR A N 1
ATOM 1527 C CA . THR A 1 187 ? -69.561 -12.894 126.237 1.00 86.50 187 THR A CA 1
ATOM 1528 C C . THR A 1 187 ? -69.625 -13.568 124.859 1.00 86.50 187 THR A C 1
ATOM 1530 O O . THR A 1 187 ? -68.612 -13.610 124.158 1.00 86.50 187 THR A O 1
ATOM 1533 N N . ARG A 1 188 ? -70.809 -14.026 124.422 1.00 92.69 188 ARG A N 1
ATOM 1534 C CA . ARG A 1 188 ? -71.041 -14.583 123.076 1.00 92.69 188 ARG A CA 1
ATOM 1535 C C . ARG A 1 188 ? -70.744 -13.551 121.988 1.00 92.69 188 ARG A C 1
ATOM 1537 O O . ARG A 1 188 ? -69.961 -13.830 121.083 1.00 92.69 188 ARG A O 1
ATOM 1544 N N . LEU A 1 189 ? -71.308 -12.349 122.109 1.00 91.69 189 LEU A N 1
ATOM 1545 C CA . LEU A 1 189 ? -71.122 -11.257 121.150 1.00 91.69 189 LEU A CA 1
ATOM 1546 C C . LEU A 1 189 ? -69.671 -10.759 121.105 1.00 91.69 189 LEU A C 1
ATOM 1548 O O . LEU A 1 189 ? -69.164 -10.464 120.024 1.00 91.69 189 LEU A O 1
ATOM 1552 N N . ILE A 1 190 ? -68.967 -10.721 122.243 1.00 91.25 190 ILE A N 1
ATOM 1553 C CA . ILE A 1 190 ? -67.521 -10.453 122.286 1.00 91.25 190 IL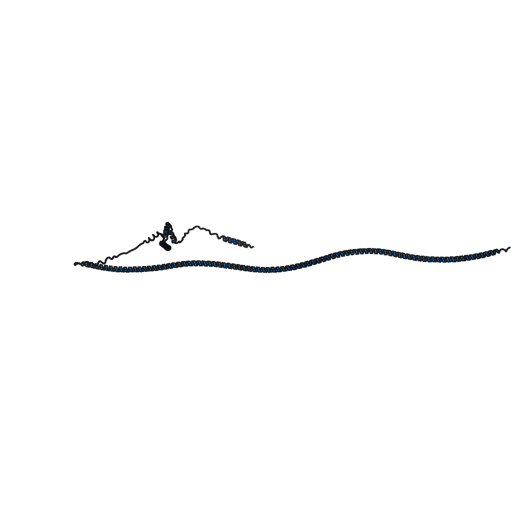E A CA 1
ATOM 1554 C C . ILE A 1 190 ? -66.756 -11.543 121.523 1.00 91.25 190 ILE A C 1
ATOM 1556 O O . ILE A 1 190 ? -65.889 -11.213 120.712 1.00 91.25 190 ILE A O 1
ATOM 1560 N N . GLY A 1 191 ? -67.092 -12.824 121.712 1.00 90.06 191 GLY A N 1
ATOM 1561 C CA . GLY A 1 191 ? -66.483 -13.938 120.975 1.00 90.06 191 GLY A CA 1
ATOM 1562 C C . GLY A 1 191 ? -66.698 -13.844 119.460 1.00 90.06 191 GLY A C 1
ATOM 1563 O O . GLY A 1 191 ? -65.741 -13.940 118.690 1.00 90.06 191 GLY A O 1
ATOM 1564 N N . GLU A 1 192 ? -67.931 -13.578 119.028 1.00 92.38 192 GLU A N 1
ATOM 1565 C CA . GLU A 1 192 ? -68.294 -13.413 117.614 1.00 92.38 192 GLU A CA 1
ATOM 1566 C C . GLU A 1 192 ? -67.605 -12.199 116.983 1.00 92.38 192 GLU A C 1
ATOM 1568 O O . GLU A 1 192 ? -67.004 -12.320 115.914 1.00 92.38 192 GLU A O 1
ATOM 1573 N N . ASN A 1 193 ? -67.594 -11.050 117.662 1.00 92.50 193 ASN A N 1
ATOM 1574 C CA . ASN A 1 193 ? -66.889 -9.858 117.190 1.00 92.50 193 ASN A CA 1
ATOM 1575 C C . ASN A 1 193 ? -65.366 -10.097 117.113 1.00 92.50 193 ASN A C 1
ATOM 1577 O O . ASN A 1 193 ? -64.725 -9.740 116.126 1.00 92.50 193 ASN A O 1
ATOM 1581 N N . THR A 1 194 ? -64.784 -10.818 118.079 1.00 92.06 194 THR A N 1
ATOM 1582 C CA . THR A 1 194 ? -63.371 -11.244 118.031 1.00 92.06 194 THR A CA 1
ATOM 1583 C C . THR A 1 194 ? -63.090 -12.150 116.825 1.00 92.06 194 THR A C 1
ATOM 1585 O O . THR A 1 194 ? -62.080 -11.980 116.132 1.00 92.06 194 THR A O 1
ATOM 1588 N N . GLN A 1 195 ? -63.994 -13.084 116.510 1.00 93.25 195 GLN A N 1
ATOM 1589 C CA . GLN A 1 195 ? -63.877 -13.967 115.347 1.00 93.25 195 GLN A CA 1
ATOM 1590 C C . GLN A 1 195 ? -64.009 -13.197 114.021 1.00 93.25 195 GLN A C 1
ATOM 1592 O O . GLN A 1 195 ? -63.226 -13.437 113.094 1.00 93.25 195 GLN A O 1
ATOM 1597 N N . VAL A 1 196 ? -64.949 -12.250 113.935 1.00 93.75 196 VAL A N 1
ATOM 1598 C CA . VAL A 1 196 ? -65.128 -11.351 112.784 1.00 93.75 196 VAL A CA 1
ATOM 1599 C C . VAL A 1 196 ? -63.892 -10.477 112.590 1.00 93.75 196 VAL A C 1
ATOM 1601 O O . VAL A 1 196 ? -63.350 -10.457 111.489 1.00 93.75 196 VAL A O 1
ATOM 1604 N N . ASN A 1 197 ? -63.368 -9.851 113.645 1.00 93.88 197 ASN A N 1
ATOM 1605 C CA . ASN A 1 197 ? -62.147 -9.046 113.577 1.00 93.88 197 ASN A CA 1
ATOM 1606 C C . ASN A 1 197 ? -60.943 -9.885 113.098 1.00 93.88 197 ASN A C 1
ATOM 1608 O O . ASN A 1 197 ? -60.216 -9.498 112.186 1.00 93.88 197 ASN A O 1
ATOM 1612 N N . THR A 1 198 ? -60.803 -11.115 113.605 1.00 93.25 198 THR A N 1
ATOM 1613 C CA . THR A 1 198 ? -59.777 -12.076 113.151 1.00 93.25 198 THR A CA 1
ATOM 1614 C C . THR A 1 198 ? -59.957 -12.492 111.681 1.00 93.25 198 THR A C 1
ATOM 1616 O O . THR A 1 198 ? -58.985 -12.791 110.982 1.00 93.25 198 THR A O 1
ATOM 1619 N N . ARG A 1 199 ? -61.193 -12.530 111.167 1.00 95.31 199 ARG A N 1
ATOM 1620 C CA . ARG A 1 199 ? -61.477 -12.759 109.739 1.00 95.31 199 ARG A CA 1
ATOM 1621 C C . ARG A 1 199 ? -61.148 -11.523 108.897 1.00 95.31 199 ARG A C 1
ATOM 1623 O O . ARG A 1 199 ? -60.503 -11.674 107.864 1.00 95.31 199 ARG A O 1
ATOM 1630 N N . CYS A 1 200 ? -61.522 -10.327 109.348 1.00 93.44 200 CYS A N 1
ATOM 1631 C CA . CYS A 1 200 ? -61.190 -9.063 108.691 1.00 93.44 200 CYS A CA 1
ATOM 1632 C C . CYS A 1 200 ? -59.674 -8.854 108.596 1.00 93.44 200 CYS A C 1
ATOM 1634 O O . CYS A 1 200 ? -59.184 -8.489 107.532 1.00 93.44 200 CYS A O 1
ATOM 1636 N N . ASN A 1 201 ? -58.917 -9.154 109.653 1.00 93.56 201 ASN A N 1
ATOM 1637 C CA . ASN A 1 201 ? -57.457 -9.034 109.647 1.00 93.56 201 ASN A CA 1
ATOM 1638 C C . ASN A 1 201 ? -56.796 -10.001 108.652 1.00 93.56 201 ASN A C 1
ATOM 1640 O O . ASN A 1 201 ? -55.897 -9.594 107.918 1.00 93.56 201 ASN A O 1
ATOM 1644 N N . ARG A 1 202 ? -57.288 -11.245 108.545 1.00 94.62 202 ARG A N 1
ATOM 1645 C CA . ARG A 1 202 ? -56.828 -12.195 107.514 1.00 94.62 202 ARG A CA 1
ATOM 1646 C C . ARG A 1 202 ? -57.125 -11.701 106.097 1.00 94.62 202 ARG A C 1
ATOM 1648 O O . ARG A 1 202 ? -56.231 -11.715 105.262 1.00 94.62 202 ARG A O 1
ATOM 1655 N N . LEU A 1 203 ? -58.329 -11.182 105.843 1.00 95.00 203 LEU A N 1
ATOM 1656 C CA . LEU A 1 203 ? -58.683 -10.619 104.533 1.00 95.00 203 LEU A CA 1
ATOM 1657 C C . LEU A 1 203 ? -57.830 -9.391 104.165 1.00 95.00 203 LEU A C 1
ATOM 1659 O O . LEU A 1 203 ? -57.421 -9.265 103.015 1.00 95.00 203 LEU A O 1
ATOM 1663 N N . HIS A 1 204 ? -57.498 -8.521 105.126 1.00 94.50 204 HIS A N 1
ATOM 1664 C CA . HIS A 1 204 ? -56.569 -7.409 104.889 1.00 94.50 204 HIS A CA 1
ATOM 1665 C C . HIS A 1 204 ? -55.144 -7.891 104.577 1.00 94.50 204 HIS A C 1
ATOM 1667 O O . HIS A 1 204 ? -54.489 -7.316 103.709 1.00 94.50 204 HIS A O 1
ATOM 1673 N N . GLN A 1 205 ? -54.660 -8.942 105.247 1.00 93.75 205 GLN A N 1
ATOM 1674 C CA . GLN A 1 205 ? -53.357 -9.547 104.948 1.00 93.75 205 GLN A CA 1
ATOM 1675 C C . GLN A 1 205 ? -53.335 -10.199 103.556 1.00 93.75 205 GLN A C 1
ATOM 1677 O O . GLN A 1 205 ? -52.387 -9.981 102.802 1.00 93.75 205 GLN A O 1
ATOM 1682 N N . ASP A 1 206 ? -54.389 -10.931 103.184 1.00 95.25 206 ASP A N 1
ATOM 1683 C CA . ASP A 1 206 ? -54.525 -11.540 101.855 1.00 95.25 206 ASP A CA 1
ATOM 1684 C C . ASP A 1 206 ? -54.622 -10.487 100.743 1.00 95.25 206 ASP A C 1
ATOM 1686 O O . ASP A 1 206 ? -53.999 -10.654 99.693 1.00 95.25 206 ASP A O 1
ATOM 1690 N N . ASN A 1 207 ? -55.351 -9.388 100.966 1.00 95.12 207 ASN A N 1
ATOM 1691 C CA . ASN A 1 207 ? -55.409 -8.275 100.017 1.00 95.12 207 ASN A CA 1
ATOM 1692 C C . ASN A 1 207 ? -54.036 -7.614 99.864 1.00 95.12 207 ASN A C 1
ATOM 1694 O O . ASN A 1 207 ? -53.524 -7.602 98.752 1.00 95.12 207 ASN A O 1
ATOM 1698 N N . ARG A 1 208 ? -53.356 -7.232 100.958 1.00 94.88 208 ARG A N 1
ATOM 1699 C CA . ARG A 1 208 ? -51.976 -6.700 100.892 1.00 94.88 208 ARG A CA 1
ATOM 1700 C C . ARG A 1 208 ? -51.017 -7.634 100.148 1.00 94.88 208 ARG A C 1
ATOM 1702 O O . ARG A 1 208 ? -50.123 -7.173 99.442 1.00 94.88 208 ARG A O 1
ATOM 1709 N N . ARG A 1 209 ? -51.183 -8.954 100.295 1.00 94.50 209 ARG A N 1
ATOM 1710 C CA . ARG A 1 209 ? -50.375 -9.949 99.577 1.00 94.50 209 ARG A CA 1
ATOM 1711 C C . ARG A 1 209 ? -50.663 -9.949 98.073 1.00 94.50 209 ARG A C 1
ATOM 1713 O O . ARG A 1 209 ? -49.715 -10.036 97.297 1.00 94.50 209 ARG A O 1
ATOM 1720 N N . LYS A 1 210 ? -51.931 -9.826 97.670 1.00 95.56 210 LYS A N 1
ATOM 1721 C CA . LYS A 1 210 ? -52.335 -9.676 96.262 1.00 95.56 210 LYS A CA 1
ATOM 1722 C C . LYS A 1 210 ? -51.881 -8.340 95.682 1.00 95.56 210 LYS A C 1
ATOM 1724 O O . LYS A 1 210 ? -51.355 -8.338 94.580 1.00 95.56 210 LYS A O 1
ATOM 1729 N N . ASP A 1 211 ? -51.991 -7.247 96.431 1.00 95.44 211 ASP A N 1
ATOM 1730 C CA . ASP A 1 211 ? -51.530 -5.920 96.009 1.00 95.44 211 ASP A CA 1
ATOM 1731 C C . ASP A 1 211 ? -50.020 -5.943 95.712 1.00 95.44 211 ASP A C 1
ATOM 1733 O O . ASP A 1 211 ? -49.582 -5.478 94.662 1.00 95.44 211 ASP A O 1
ATOM 1737 N N . MET A 1 212 ? -49.216 -6.590 96.568 1.00 93.75 212 MET A N 1
ATOM 1738 C CA . MET A 1 212 ? -47.788 -6.808 96.291 1.00 93.75 212 MET A CA 1
ATOM 1739 C C . MET A 1 212 ? -47.528 -7.706 95.068 1.00 93.75 212 MET A C 1
ATOM 1741 O O . MET A 1 212 ? -46.542 -7.491 94.366 1.00 93.75 212 MET A O 1
ATOM 1745 N N . GLN A 1 213 ? -48.385 -8.696 94.791 1.00 95.88 213 GLN A N 1
ATOM 1746 C CA . GLN A 1 213 ? -48.280 -9.524 93.580 1.00 95.88 213 GLN A CA 1
ATOM 1747 C C . GLN A 1 213 ? -48.641 -8.739 92.313 1.00 95.88 213 GLN A C 1
ATOM 1749 O O . GLN A 1 213 ? -47.936 -8.868 91.316 1.00 95.88 213 GLN A O 1
ATOM 1754 N N . ILE A 1 214 ? -49.679 -7.899 92.362 1.00 95.56 214 ILE A N 1
ATOM 1755 C CA . ILE A 1 214 ? -50.083 -7.005 91.268 1.00 95.56 214 ILE A CA 1
ATOM 1756 C C . ILE A 1 214 ? -48.939 -6.039 90.948 1.00 95.56 214 ILE A C 1
ATOM 1758 O O . ILE A 1 214 ? -48.462 -6.029 89.821 1.00 95.56 214 ILE A O 1
ATOM 1762 N N . VAL A 1 215 ? -48.381 -5.354 91.954 1.00 95.31 215 VAL A N 1
ATOM 1763 C CA . VAL A 1 215 ? -47.212 -4.467 91.779 1.00 95.31 215 VAL A CA 1
ATOM 1764 C C . VAL A 1 215 ? -45.979 -5.211 91.236 1.00 95.31 215 VAL A C 1
ATOM 1766 O O . VAL A 1 215 ? -45.144 -4.611 90.556 1.00 95.31 215 VAL A O 1
ATOM 1769 N N . GLY A 1 216 ? -45.834 -6.507 91.527 1.00 94.56 216 GLY A N 1
ATOM 1770 C CA . GLY A 1 216 ? -44.801 -7.358 90.931 1.00 94.56 216 GLY A CA 1
ATOM 1771 C C . GLY A 1 216 ? -45.029 -7.605 89.437 1.00 94.56 216 GLY A C 1
ATOM 1772 O O . GLY A 1 216 ? -44.124 -7.373 88.636 1.00 94.56 216 GLY A O 1
ATOM 1773 N N . LEU A 1 217 ? -46.243 -8.017 89.066 1.00 96.12 217 LEU A N 1
ATOM 1774 C CA . LEU A 1 217 ? -46.637 -8.282 87.678 1.00 96.12 217 LEU A CA 1
ATOM 1775 C C . LEU A 1 217 ? -46.655 -7.006 86.824 1.00 96.12 217 LEU A C 1
ATOM 1777 O O . LEU A 1 217 ? -46.196 -7.039 85.687 1.00 96.12 217 LEU A O 1
ATOM 1781 N N . ASP A 1 218 ? -47.094 -5.871 87.368 1.00 96.38 218 ASP A N 1
ATOM 1782 C CA . ASP A 1 218 ? -47.074 -4.577 86.673 1.00 96.38 218 ASP A CA 1
ATOM 1783 C C . ASP A 1 218 ? -45.641 -4.175 86.287 1.00 96.38 218 ASP A C 1
ATOM 1785 O O . ASP A 1 218 ? -45.394 -3.715 85.170 1.00 96.38 218 ASP A O 1
ATOM 1789 N N . LYS A 1 219 ? -44.663 -4.409 87.175 1.00 95.12 219 LYS A N 1
ATOM 1790 C CA . LYS A 1 219 ? -43.239 -4.182 86.873 1.00 95.12 219 LYS A CA 1
ATOM 1791 C C . LYS A 1 219 ? -42.734 -5.105 85.764 1.00 95.12 219 LYS A C 1
ATOM 1793 O O . LYS A 1 219 ? -41.989 -4.644 84.901 1.00 95.12 219 LYS A O 1
ATOM 1798 N N . GLU A 1 220 ? -43.141 -6.373 85.765 1.00 96.50 220 GLU A N 1
ATOM 1799 C CA . GLU A 1 220 ? -42.785 -7.335 84.715 1.00 96.50 220 GLU A CA 1
ATOM 1800 C C . GLU A 1 220 ? -43.408 -6.950 83.359 1.00 96.50 220 GLU A C 1
ATOM 1802 O O . GLU A 1 220 ? -42.708 -6.922 82.348 1.00 96.50 220 GLU A O 1
ATOM 1807 N N . ILE A 1 221 ? -44.681 -6.541 83.334 1.00 96.56 221 ILE A N 1
ATOM 1808 C CA . ILE A 1 221 ? -45.380 -6.051 82.132 1.00 96.56 221 ILE A CA 1
ATOM 1809 C C . ILE A 1 221 ? -44.691 -4.807 81.553 1.00 96.56 221 ILE A C 1
ATOM 1811 O O . ILE A 1 221 ? -44.497 -4.718 80.335 1.00 96.56 221 ILE A O 1
ATOM 1815 N N . VAL A 1 222 ? -44.290 -3.857 82.405 1.00 96.19 222 VAL A N 1
ATOM 1816 C CA . VAL A 1 222 ? -43.531 -2.667 81.988 1.00 96.19 222 VAL A CA 1
ATOM 1817 C C . VAL A 1 222 ? -42.168 -3.063 81.410 1.00 96.19 222 VAL A C 1
ATOM 1819 O O . VAL A 1 222 ? -41.815 -2.592 80.329 1.00 96.19 222 VAL A O 1
ATOM 1822 N N . GLN A 1 223 ? -41.426 -3.966 82.059 1.00 95.25 223 GLN A N 1
ATOM 1823 C CA . GLN A 1 223 ? -40.139 -4.455 81.542 1.00 95.25 223 GLN A CA 1
ATOM 1824 C C . GLN A 1 223 ? -40.282 -5.173 80.193 1.00 95.25 223 GLN A C 1
ATOM 1826 O O . GLN A 1 223 ? -39.502 -4.913 79.276 1.00 95.25 223 GLN A O 1
ATOM 1831 N N . LEU A 1 224 ? -41.292 -6.032 80.036 1.00 96.12 224 LEU A N 1
ATOM 1832 C CA . LEU A 1 224 ? -41.568 -6.726 78.776 1.00 96.12 224 LEU A CA 1
ATOM 1833 C C . LEU A 1 224 ? -41.971 -5.750 77.664 1.00 96.12 224 LEU A C 1
ATOM 1835 O O . LEU A 1 224 ? -41.512 -5.896 76.534 1.00 96.12 224 LEU A O 1
ATOM 1839 N N . SER A 1 225 ? -42.753 -4.717 77.982 1.00 95.50 225 SER A N 1
ATOM 1840 C CA . SER A 1 225 ? -43.137 -3.673 77.024 1.00 95.50 225 SER A CA 1
ATOM 1841 C C . SER A 1 225 ? -41.933 -2.863 76.534 1.00 95.50 225 SER A C 1
ATOM 1843 O O . SER A 1 225 ? -41.819 -2.603 75.335 1.00 95.50 225 SER A O 1
ATOM 1845 N N . VAL A 1 226 ? -40.985 -2.539 77.421 1.00 95.94 226 VAL A N 1
ATOM 1846 C CA . VAL A 1 226 ? -39.709 -1.911 77.034 1.00 95.94 226 VAL A CA 1
ATOM 1847 C C . VAL A 1 226 ? -38.900 -2.836 76.116 1.00 95.94 226 VAL A C 1
ATOM 1849 O O . VAL A 1 226 ? -38.490 -2.406 75.041 1.00 95.94 226 VAL A O 1
ATOM 1852 N N . GLN A 1 227 ? -38.750 -4.121 76.459 1.00 95.62 227 GLN A N 1
ATOM 1853 C CA . GLN A 1 227 ? -38.035 -5.086 75.607 1.00 95.62 227 GLN A CA 1
ATOM 1854 C C . GLN A 1 227 ? -38.687 -5.288 74.229 1.00 95.62 227 GLN A C 1
ATOM 1856 O O . GLN A 1 227 ? -37.987 -5.555 73.249 1.00 95.62 227 GLN A O 1
ATOM 1861 N N . VAL A 1 228 ? -40.017 -5.195 74.128 1.00 96.31 228 VAL A N 1
ATOM 1862 C CA . VAL A 1 228 ? -40.727 -5.242 72.839 1.00 96.31 228 VAL A CA 1
ATOM 1863 C C . VAL A 1 228 ? -40.409 -3.995 72.016 1.00 96.31 228 VAL A C 1
ATOM 1865 O O . VAL A 1 228 ? -40.003 -4.135 70.864 1.00 96.31 228 VAL A O 1
ATOM 1868 N N . ALA A 1 229 ? -40.476 -2.797 72.604 1.00 95.31 229 ALA A N 1
ATOM 1869 C CA . ALA A 1 229 ? -40.123 -1.553 71.916 1.00 95.31 229 ALA A CA 1
ATOM 1870 C C . ALA A 1 229 ? -38.648 -1.526 71.452 1.00 95.31 229 ALA A C 1
ATOM 1872 O O . ALA A 1 229 ? -38.350 -1.110 70.328 1.00 95.31 229 ALA A O 1
ATOM 1873 N N . GLU A 1 230 ? -37.717 -2.031 72.267 1.00 95.44 230 GLU A N 1
ATOM 1874 C CA . GLU A 1 230 ? -36.304 -2.210 71.894 1.00 95.44 230 GLU A CA 1
ATOM 1875 C C . GLU A 1 230 ? -36.127 -3.197 70.727 1.00 95.44 230 GLU A C 1
ATOM 1877 O O . GLU A 1 230 ? -35.301 -2.977 69.839 1.00 95.44 230 GLU A O 1
ATOM 1882 N N . LYS A 1 231 ? -36.916 -4.276 70.671 1.00 95.56 231 LYS A N 1
ATOM 1883 C CA . LYS A 1 231 ? -36.890 -5.220 69.542 1.00 95.56 231 LYS A CA 1
ATOM 1884 C C . LYS A 1 231 ? -37.505 -4.630 68.274 1.00 95.56 231 LYS A C 1
ATOM 1886 O O . LYS A 1 231 ? -36.930 -4.806 67.205 1.00 95.56 231 LYS A O 1
ATOM 1891 N N . GLU A 1 232 ? -38.612 -3.899 68.371 1.00 95.75 232 GLU A N 1
ATOM 1892 C CA . GLU A 1 232 ? -39.236 -3.216 67.227 1.00 95.75 232 GLU A CA 1
ATOM 1893 C C . GLU A 1 232 ? -38.324 -2.146 66.616 1.00 95.75 232 GLU A C 1
ATOM 1895 O O . GLU A 1 232 ? -38.225 -2.026 65.395 1.00 95.75 232 GLU A O 1
ATOM 1900 N N . THR A 1 233 ? -37.633 -1.373 67.456 1.00 95.62 233 THR A N 1
ATOM 1901 C CA . THR A 1 233 ? -36.651 -0.376 67.004 1.00 95.62 233 THR A CA 1
ATOM 1902 C C . THR A 1 233 ? -35.430 -1.031 66.355 1.00 95.62 233 THR A C 1
ATOM 1904 O O . THR A 1 233 ? -35.022 -0.598 65.277 1.00 95.62 233 THR A O 1
ATOM 1907 N N . ASN A 1 234 ? -34.909 -2.124 66.924 1.00 96.19 234 ASN A N 1
ATOM 1908 C CA . ASN A 1 234 ? -33.858 -2.930 66.289 1.00 96.19 234 ASN A CA 1
ATOM 1909 C C . ASN A 1 234 ? -34.299 -3.555 64.952 1.00 96.19 234 ASN A C 1
ATOM 1911 O O . ASN A 1 234 ? -33.495 -3.630 64.024 1.00 96.19 234 ASN A O 1
ATOM 1915 N N . LEU A 1 235 ? -35.553 -4.007 64.830 1.00 96.12 235 LEU A N 1
ATOM 1916 C CA . LEU A 1 235 ? -36.093 -4.534 63.571 1.00 96.12 235 LEU A CA 1
ATOM 1917 C C . LEU A 1 235 ? -36.141 -3.441 62.498 1.00 96.12 235 LEU A C 1
ATOM 1919 O O . LEU A 1 235 ? -35.531 -3.617 61.451 1.00 96.12 235 LEU A O 1
ATOM 1923 N N . LYS A 1 236 ? -36.698 -2.262 62.802 1.00 95.88 236 LYS A N 1
ATOM 1924 C CA . LYS A 1 236 ? -36.712 -1.111 61.874 1.00 95.88 236 LYS A CA 1
ATOM 1925 C C . LYS A 1 236 ? -35.305 -0.688 61.420 1.00 95.88 236 LYS A C 1
ATOM 1927 O O . LYS A 1 236 ? -35.102 -0.335 60.259 1.00 95.88 236 LYS A O 1
ATOM 1932 N N . GLN A 1 237 ? -34.310 -0.745 62.309 1.00 95.19 237 GLN A N 1
ATOM 1933 C CA . GLN A 1 237 ? -32.904 -0.507 61.947 1.00 95.19 237 GLN A CA 1
ATOM 1934 C C . GLN A 1 237 ? -32.340 -1.591 61.013 1.00 95.19 237 GLN A C 1
ATOM 1936 O O . GLN A 1 237 ? -31.563 -1.287 60.108 1.00 95.19 237 GLN A O 1
ATOM 1941 N N . LYS A 1 238 ? -32.730 -2.858 61.194 1.00 96.12 238 LYS A N 1
ATOM 1942 C CA . LYS A 1 238 ? -32.347 -3.950 60.287 1.00 96.12 238 LYS A CA 1
ATOM 1943 C C . LYS A 1 238 ? -33.028 -3.827 58.929 1.00 96.12 238 LYS A C 1
ATOM 1945 O O . LYS A 1 238 ? -32.339 -3.982 57.928 1.00 96.12 238 LYS A O 1
ATOM 1950 N N . ASP A 1 239 ? -34.312 -3.488 58.889 1.00 97.12 239 ASP A N 1
ATOM 1951 C CA . ASP A 1 239 ? -35.072 -3.317 57.646 1.00 97.12 239 ASP A CA 1
ATOM 1952 C C . ASP A 1 239 ? -34.472 -2.189 56.791 1.00 97.12 239 ASP A C 1
ATOM 1954 O O . ASP A 1 239 ? -34.097 -2.420 55.645 1.00 97.12 239 ASP A O 1
ATOM 1958 N N . THR A 1 240 ? -34.224 -1.014 57.381 1.00 96.06 240 THR A N 1
ATOM 1959 C CA . THR A 1 240 ? -33.535 0.101 56.692 1.00 96.06 240 THR A CA 1
ATOM 1960 C C . THR A 1 240 ? -32.110 -0.256 56.240 1.00 96.06 240 THR A C 1
ATOM 1962 O O . THR A 1 240 ? -31.660 0.187 55.182 1.00 96.06 240 THR A O 1
ATOM 1965 N N . THR A 1 241 ? -31.395 -1.105 56.990 1.00 96.75 241 THR A N 1
ATOM 1966 C CA . THR A 1 241 ? -30.085 -1.636 56.567 1.00 96.75 241 THR A CA 1
ATOM 1967 C C . THR A 1 241 ? -30.218 -2.580 55.366 1.00 96.75 241 THR A C 1
ATOM 1969 O O . THR A 1 241 ? -29.384 -2.533 54.461 1.00 96.75 241 THR A O 1
ATOM 1972 N N . ILE A 1 242 ? -31.257 -3.420 55.332 1.00 97.00 242 ILE A N 1
ATOM 1973 C CA . ILE A 1 242 ? -31.552 -4.330 54.216 1.00 97.00 242 ILE A CA 1
ATOM 1974 C C . ILE A 1 242 ? -31.925 -3.528 52.965 1.00 97.00 242 ILE A C 1
ATOM 1976 O O . ILE A 1 242 ? -31.337 -3.772 51.918 1.00 97.00 242 ILE A O 1
ATOM 1980 N N . GLU A 1 243 ? -32.814 -2.538 53.067 1.00 96.19 243 GLU A N 1
ATOM 1981 C CA . GLU A 1 243 ? -33.181 -1.646 51.953 1.00 96.19 243 GLU A CA 1
ATOM 1982 C C . GLU A 1 243 ? -31.949 -0.954 51.348 1.00 96.19 243 GLU A C 1
ATOM 1984 O O . GLU A 1 243 ? -31.740 -0.985 50.133 1.00 96.19 243 GLU A O 1
ATOM 1989 N N . HIS A 1 244 ? -31.080 -0.397 52.197 1.00 95.88 244 HIS A N 1
ATOM 1990 C CA . HIS A 1 244 ? -29.836 0.237 51.762 1.00 95.88 244 HIS A CA 1
ATOM 1991 C C . HIS A 1 244 ? -28.876 -0.751 51.072 1.00 95.88 244 HIS A C 1
ATOM 1993 O O . HIS A 1 244 ? -28.307 -0.428 50.028 1.00 95.88 244 HIS A O 1
ATOM 1999 N N . LEU A 1 245 ? -28.702 -1.964 51.611 1.00 96.62 245 LEU A N 1
ATOM 2000 C CA . LEU A 1 245 ? -27.858 -2.997 50.993 1.00 96.62 245 LEU A CA 1
ATOM 2001 C C . LEU A 1 245 ? -28.432 -3.513 49.666 1.00 96.62 245 LEU A C 1
ATOM 2003 O O . LEU A 1 245 ? -27.661 -3.759 48.738 1.00 96.62 245 LEU A O 1
ATOM 2007 N N . THR A 1 246 ? -29.756 -3.636 49.550 1.00 97.06 246 THR A N 1
ATOM 2008 C CA . THR A 1 246 ? -30.439 -3.988 48.297 1.00 97.06 246 THR A CA 1
ATOM 2009 C C . THR A 1 246 ? -30.167 -2.930 47.232 1.00 97.06 246 THR A C 1
ATOM 2011 O O . THR A 1 246 ? -29.648 -3.268 46.170 1.00 97.06 246 THR A O 1
ATOM 2014 N N . SER A 1 247 ? -30.372 -1.646 47.547 1.00 95.94 247 SER A N 1
ATOM 2015 C CA . SER A 1 247 ? -30.091 -0.549 46.610 1.00 95.94 247 SER A CA 1
ATOM 2016 C C . SER A 1 247 ? -28.608 -0.475 46.209 1.00 95.94 247 SER A C 1
ATOM 2018 O O . SER A 1 247 ? -28.283 -0.246 45.043 1.00 95.94 247 SER A O 1
ATOM 2020 N N . GLN A 1 248 ? -27.679 -0.749 47.135 1.00 96.81 248 GLN A N 1
ATOM 2021 C CA . GLN A 1 248 ? -26.253 -0.853 46.800 1.00 96.81 248 GLN A CA 1
ATOM 2022 C C . GLN A 1 248 ? -25.923 -2.026 45.867 1.00 96.81 248 GLN A C 1
ATOM 2024 O O . GLN A 1 248 ? -24.949 -1.934 45.117 1.00 96.81 248 GLN A O 1
ATOM 2029 N N . ASN A 1 249 ? -26.669 -3.129 45.920 1.00 97.12 249 ASN A N 1
ATOM 2030 C CA . ASN A 1 249 ? -26.481 -4.244 44.995 1.00 97.12 249 ASN A CA 1
ATOM 2031 C C . ASN A 1 249 ? -27.065 -3.916 43.616 1.00 97.12 249 ASN A C 1
ATOM 2033 O O . ASN A 1 249 ? -26.340 -4.040 42.638 1.00 97.12 249 ASN A O 1
ATOM 2037 N N . GLU A 1 250 ? -28.272 -3.349 43.537 1.00 96.88 250 GLU A N 1
ATOM 2038 C CA . GLU A 1 250 ? -28.871 -2.879 42.273 1.00 96.88 250 GLU A CA 1
ATOM 2039 C C . GLU A 1 250 ? -27.951 -1.891 41.523 1.00 96.88 250 GLU A C 1
ATOM 2041 O O . GLU A 1 250 ? -27.765 -1.988 40.307 1.00 96.88 250 GLU A O 1
ATOM 2046 N N . GLN A 1 251 ? -27.296 -0.973 42.246 1.00 95.81 251 GLN A N 1
ATOM 2047 C CA . GLN A 1 251 ? -26.298 -0.061 41.669 1.00 95.81 251 GLN A CA 1
ATOM 2048 C C . GLN A 1 251 ? -25.044 -0.785 41.151 1.00 95.81 251 GLN A C 1
ATOM 2050 O O . GLN A 1 251 ? -24.488 -0.394 40.119 1.00 95.81 251 GLN A O 1
ATOM 2055 N N . LYS A 1 252 ? -24.578 -1.834 41.843 1.00 96.44 252 LYS A N 1
ATOM 2056 C CA . LYS A 1 252 ? -23.440 -2.652 41.389 1.00 96.44 252 LYS A CA 1
ATOM 2057 C C . LYS A 1 252 ? -23.804 -3.469 40.159 1.00 96.44 252 LYS A C 1
ATOM 2059 O O . LYS A 1 252 ? -23.009 -3.478 39.227 1.00 96.44 252 LYS A O 1
ATOM 2064 N N . ASP A 1 253 ? -24.985 -4.075 40.131 1.00 97.69 253 ASP A N 1
ATOM 2065 C CA . ASP A 1 253 ? -25.474 -4.860 38.996 1.00 97.69 253 ASP A CA 1
ATOM 2066 C C . ASP A 1 253 ? -25.608 -3.965 37.754 1.00 97.69 253 ASP A C 1
ATOM 2068 O O . ASP A 1 253 ? -25.012 -4.255 36.719 1.00 97.69 253 ASP A O 1
ATOM 2072 N N . THR A 1 254 ? -26.207 -2.776 37.902 1.00 96.56 254 THR A N 1
ATOM 2073 C CA . THR A 1 254 ? -26.236 -1.741 36.845 1.00 96.56 254 THR A CA 1
ATOM 2074 C C . THR A 1 254 ? -24.823 -1.356 36.370 1.00 96.56 254 THR A C 1
ATOM 2076 O O . THR A 1 254 ? -24.577 -1.154 35.180 1.00 96.56 254 THR A O 1
ATOM 2079 N N . THR A 1 255 ? -23.855 -1.259 37.290 1.00 96.75 255 THR A N 1
ATOM 2080 C CA . THR A 1 255 ? -22.449 -0.956 36.960 1.00 96.75 255 THR A CA 1
ATOM 2081 C C . THR A 1 255 ? -21.758 -2.117 36.233 1.00 96.75 255 THR A C 1
ATOM 2083 O O . THR A 1 255 ? -20.859 -1.881 35.422 1.00 96.75 255 THR A O 1
ATOM 2086 N N . ILE A 1 256 ? -22.144 -3.365 36.514 1.00 97.12 256 ILE A N 1
ATOM 2087 C CA . ILE A 1 256 ? -21.646 -4.563 35.828 1.00 97.12 256 ILE A CA 1
ATOM 2088 C C . ILE A 1 256 ? -22.188 -4.592 34.396 1.00 97.12 256 ILE A C 1
ATOM 2090 O O . ILE A 1 256 ? -21.384 -4.629 33.469 1.00 97.12 256 ILE A O 1
ATOM 2094 N N . GLU A 1 257 ? -23.497 -4.419 34.192 1.00 96.12 257 GLU A N 1
ATOM 2095 C CA . GLU A 1 257 ? -24.114 -4.369 32.853 1.00 96.12 257 GLU A CA 1
ATOM 2096 C C . GLU A 1 257 ? -23.487 -3.289 31.948 1.00 96.12 257 GLU A C 1
ATOM 2098 O O . GLU A 1 257 ? -23.195 -3.528 30.771 1.00 96.12 257 GLU A O 1
ATOM 2103 N N . GLN A 1 258 ? -23.202 -2.102 32.499 1.00 95.94 258 GLN A N 1
ATOM 2104 C CA . GLN A 1 258 ? -22.495 -1.033 31.778 1.00 95.94 258 GLN A CA 1
ATOM 2105 C C . GLN A 1 258 ? -21.062 -1.426 31.386 1.00 95.94 258 GLN A C 1
ATOM 2107 O O . GLN A 1 258 ? -20.591 -1.072 30.297 1.00 95.94 258 GLN A O 1
ATOM 2112 N N . LYS A 1 259 ? -20.350 -2.157 32.252 1.00 96.19 259 LYS A N 1
ATOM 2113 C CA . LYS A 1 259 ? -18.994 -2.646 31.967 1.00 96.19 259 LYS A CA 1
ATOM 2114 C C . LYS A 1 259 ? -19.003 -3.759 30.931 1.00 96.19 259 LYS A C 1
ATOM 2116 O O . LYS A 1 259 ? -18.184 -3.698 30.018 1.00 96.19 259 LYS A O 1
ATOM 2121 N N . ASP A 1 260 ? -19.938 -4.695 31.009 1.00 97.75 260 ASP A N 1
ATOM 2122 C CA . ASP A 1 260 ? -20.078 -5.777 30.032 1.00 97.75 260 ASP A CA 1
ATOM 2123 C C . ASP A 1 260 ? -20.412 -5.210 28.645 1.00 97.75 260 ASP A C 1
ATOM 2125 O O . ASP A 1 260 ? -19.711 -5.499 27.675 1.00 97.75 260 ASP A O 1
ATOM 2129 N N . THR A 1 261 ? -21.347 -4.255 28.568 1.00 96.38 261 THR A N 1
ATOM 2130 C CA . THR A 1 261 ? -21.634 -3.488 27.339 1.00 96.38 261 THR A CA 1
ATOM 2131 C C . THR A 1 261 ? -20.381 -2.780 26.795 1.00 96.38 261 THR A C 1
ATOM 2133 O O . THR A 1 261 ? -20.150 -2.713 25.586 1.00 96.38 261 THR A O 1
ATOM 2136 N N . THR A 1 262 ? -19.530 -2.244 27.674 1.00 96.88 262 THR A N 1
ATOM 2137 C CA . THR A 1 262 ? -18.263 -1.605 27.276 1.00 96.88 262 THR A CA 1
ATOM 2138 C C . THR A 1 262 ? -17.254 -2.632 26.747 1.00 96.88 262 THR A C 1
ATOM 2140 O O . THR A 1 262 ? -16.586 -2.374 25.745 1.00 96.88 262 THR A O 1
ATOM 2143 N N . ILE A 1 263 ? -17.165 -3.811 27.369 1.00 97.44 263 ILE A N 1
ATOM 2144 C CA . ILE A 1 263 ? -16.294 -4.920 26.950 1.00 97.44 263 ILE A CA 1
ATOM 2145 C C . ILE A 1 263 ? -16.723 -5.470 25.585 1.00 97.44 263 ILE A C 1
ATOM 2147 O O . ILE A 1 263 ? -15.862 -5.697 24.731 1.00 97.44 263 ILE A O 1
ATOM 2151 N N . GLU A 1 264 ? -18.022 -5.635 25.331 1.00 96.50 264 GLU A N 1
ATOM 2152 C CA . GLU A 1 264 ? -18.541 -6.051 24.021 1.00 96.50 264 GLU A CA 1
ATOM 2153 C C . GLU A 1 264 ? -18.183 -5.041 22.922 1.00 96.50 264 GLU A C 1
ATOM 2155 O O . GLU A 1 264 ? -17.660 -5.423 21.870 1.00 96.50 264 GLU A O 1
ATOM 2160 N N . ASN A 1 265 ? -18.377 -3.745 23.187 1.00 95.44 265 ASN A N 1
ATOM 2161 C CA . ASN A 1 265 ? -18.020 -2.674 22.256 1.00 95.44 265 ASN A CA 1
ATOM 2162 C C . ASN A 1 265 ? -16.514 -2.651 21.940 1.00 95.44 265 ASN A C 1
ATOM 2164 O O . ASN A 1 265 ? -16.137 -2.607 20.767 1.00 95.44 265 ASN A O 1
ATOM 2168 N N . LEU A 1 266 ? -15.648 -2.747 22.956 1.00 96.44 266 LEU A N 1
ATOM 2169 C CA . LEU A 1 266 ? -14.192 -2.829 22.767 1.00 96.44 266 LEU A CA 1
ATOM 2170 C C . LEU A 1 266 ? -13.782 -4.101 22.009 1.00 96.44 266 LEU A C 1
ATOM 2172 O O . LEU A 1 266 ? -12.930 -4.052 21.124 1.00 96.44 266 LEU A O 1
ATOM 2176 N N . THR A 1 267 ? -14.428 -5.235 22.288 1.00 97.12 267 THR A N 1
ATOM 2177 C CA . THR A 1 267 ? -14.193 -6.499 21.569 1.00 97.12 267 THR A CA 1
ATOM 2178 C C . THR A 1 267 ? -14.577 -6.386 20.091 1.00 97.12 267 THR A C 1
ATOM 2180 O O . THR A 1 267 ? -13.881 -6.921 19.226 1.00 97.12 267 THR A O 1
ATOM 2183 N N . SER A 1 268 ? -15.662 -5.672 19.781 1.00 95.88 268 SER A N 1
ATOM 2184 C CA . SER A 1 268 ? -16.083 -5.379 18.408 1.00 95.88 268 SER A CA 1
ATOM 2185 C C . SER A 1 268 ? -15.083 -4.462 17.688 1.00 95.88 268 SER A C 1
ATOM 2187 O O . SER A 1 268 ? -14.652 -4.767 16.574 1.00 95.88 268 SER A O 1
ATOM 2189 N N . GLN A 1 269 ? -14.628 -3.393 18.355 1.00 96.12 269 GLN A N 1
ATOM 2190 C CA . GLN A 1 269 ? -13.607 -2.483 17.823 1.00 96.12 269 GLN A CA 1
ATOM 2191 C C . GLN A 1 269 ? -12.281 -3.200 17.535 1.00 96.12 269 GLN A C 1
ATOM 2193 O O . GLN A 1 269 ? -11.722 -3.012 16.455 1.00 96.12 269 GLN A O 1
ATOM 2198 N N . ASN A 1 270 ? -11.815 -4.068 18.438 1.00 96.44 270 ASN A N 1
ATOM 2199 C CA . ASN A 1 270 ? -10.596 -4.853 18.230 1.00 96.44 270 ASN A CA 1
ATOM 2200 C C . ASN A 1 270 ? -10.713 -5.754 16.988 1.00 96.44 270 ASN A C 1
ATOM 2202 O O . ASN A 1 270 ? -9.852 -5.695 16.118 1.00 96.44 270 ASN A O 1
ATOM 2206 N N . LYS A 1 271 ? -11.828 -6.482 16.814 1.00 96.62 271 LYS A N 1
ATOM 2207 C CA . LYS A 1 271 ? -12.069 -7.300 15.604 1.00 96.62 271 LYS A CA 1
ATOM 2208 C C . LYS A 1 271 ? -12.049 -6.475 14.310 1.00 96.62 271 LYS A C 1
ATOM 2210 O O . LYS A 1 271 ? -11.559 -6.942 13.279 1.00 96.62 271 LYS A O 1
ATOM 2215 N N . GLN A 1 272 ? -12.570 -5.247 14.343 1.00 95.44 272 GLN A N 1
ATOM 2216 C CA . GLN A 1 272 ? -12.518 -4.331 13.200 1.00 95.44 272 GLN A CA 1
ATOM 2217 C C . GLN A 1 272 ? -11.083 -3.847 12.918 1.00 95.44 272 GLN A C 1
ATOM 2219 O O . GLN A 1 272 ? -10.690 -3.731 11.753 1.00 95.44 272 GLN A O 1
ATOM 2224 N N . GLN A 1 273 ? -10.288 -3.592 13.961 1.00 95.94 273 GLN A N 1
ATOM 2225 C CA . GLN A 1 273 ? -8.870 -3.249 13.834 1.00 95.94 273 GLN A CA 1
ATOM 2226 C C . GLN A 1 273 ? -8.053 -4.422 13.278 1.00 95.94 273 GLN A C 1
ATOM 2228 O O . GLN A 1 273 ? -7.321 -4.215 12.313 1.00 95.94 273 GLN A O 1
ATOM 2233 N N . ASP A 1 274 ? -8.252 -5.646 13.775 1.00 97.25 274 ASP A N 1
ATOM 2234 C CA . ASP A 1 274 ? -7.608 -6.864 13.258 1.00 97.25 274 ASP A CA 1
ATOM 2235 C C . ASP A 1 274 ? -7.897 -7.048 11.759 1.00 97.25 274 ASP A C 1
ATOM 2237 O O . ASP A 1 274 ? -6.978 -7.161 10.947 1.00 97.25 274 ASP A O 1
ATOM 2241 N N . THR A 1 275 ? -9.170 -6.936 11.360 1.00 96.25 275 THR A N 1
ATOM 2242 C CA . THR A 1 275 ? -9.590 -6.984 9.944 1.00 96.25 275 THR A CA 1
ATOM 2243 C C . THR A 1 275 ? -8.907 -5.891 9.107 1.00 96.25 275 THR A C 1
ATOM 2245 O O . THR A 1 275 ? -8.549 -6.094 7.945 1.00 96.25 275 THR A O 1
ATOM 2248 N N . THR A 1 276 ? -8.696 -4.704 9.682 1.00 96.19 276 THR A N 1
ATOM 2249 C CA . THR A 1 276 ? -7.994 -3.596 9.013 1.00 96.19 276 THR A CA 1
ATOM 2250 C C . THR A 1 276 ? -6.499 -3.898 8.851 1.00 96.19 276 THR A C 1
ATOM 2252 O O . THR A 1 276 ? -5.935 -3.641 7.786 1.00 96.19 276 THR A O 1
ATOM 2255 N N . ILE A 1 277 ? -5.865 -4.499 9.862 1.00 96.94 277 ILE A N 1
ATOM 2256 C CA . ILE A 1 277 ? -4.458 -4.924 9.838 1.00 96.94 277 ILE A CA 1
ATOM 2257 C C . ILE A 1 277 ? -4.236 -6.029 8.797 1.00 96.94 277 ILE A C 1
ATOM 2259 O O . ILE A 1 277 ? -3.264 -5.958 8.041 1.00 96.94 277 ILE A O 1
ATOM 2263 N N . GLU A 1 278 ? -5.133 -7.012 8.688 1.00 96.06 278 GLU A N 1
ATOM 2264 C CA . GLU A 1 278 ? -5.061 -8.067 7.664 1.00 96.06 278 GLU A CA 1
ATOM 2265 C C . GLU A 1 278 ? -5.162 -7.502 6.237 1.00 96.06 278 GLU A C 1
ATOM 2267 O O . GLU A 1 278 ? -4.376 -7.875 5.356 1.00 96.06 278 GLU A O 1
ATOM 2272 N N . ASN A 1 279 ? -6.077 -6.553 6.017 1.00 95.38 279 ASN A N 1
ATOM 2273 C CA . ASN A 1 279 ? -6.237 -5.868 4.733 1.00 95.38 279 ASN A CA 1
ATOM 2274 C C . ASN A 1 279 ? -4.984 -5.059 4.356 1.00 95.38 279 ASN A C 1
ATOM 2276 O O . ASN A 1 279 ? -4.458 -5.226 3.253 1.00 95.38 279 ASN A O 1
ATOM 2280 N N . LEU A 1 280 ? -4.452 -4.245 5.275 1.00 96.19 280 LEU A N 1
ATOM 2281 C CA . LEU A 1 280 ? -3.220 -3.472 5.054 1.00 96.19 280 LEU A CA 1
ATOM 2282 C C . LEU A 1 280 ? -2.004 -4.382 4.821 1.00 96.19 280 LEU A C 1
ATOM 2284 O O . LEU A 1 280 ? -1.204 -4.137 3.920 1.00 96.19 280 LEU A O 1
ATOM 2288 N N . THR A 1 281 ? -1.895 -5.481 5.568 1.00 97.06 281 THR A N 1
ATOM 2289 C CA . THR A 1 281 ? -0.834 -6.485 5.382 1.00 97.06 281 THR A CA 1
ATOM 2290 C C . THR A 1 281 ? -0.909 -7.130 3.995 1.00 97.06 281 THR A C 1
ATOM 2292 O O . THR A 1 281 ? 0.119 -7.367 3.357 1.00 97.06 281 THR A O 1
ATOM 2295 N N . SER A 1 282 ? -2.119 -7.401 3.502 1.00 95.38 282 SER A N 1
ATOM 2296 C CA . SER A 1 282 ? -2.344 -7.959 2.164 1.00 95.38 282 SER A CA 1
ATOM 2297 C C . SER A 1 282 ? -2.021 -6.949 1.059 1.00 95.38 282 SER A C 1
ATOM 2299 O O . SER A 1 282 ? -1.385 -7.310 0.067 1.00 95.38 282 SER A O 1
ATOM 2301 N N . GLN A 1 283 ? -2.377 -5.677 1.260 1.00 96.12 283 GLN A N 1
ATOM 2302 C CA . GLN A 1 283 ? -2.039 -4.581 0.352 1.00 96.12 283 GLN A CA 1
ATOM 2303 C C . GLN A 1 283 ? -0.519 -4.369 0.250 1.00 96.12 283 GLN A C 1
ATOM 2305 O O . GLN A 1 283 ? -0.001 -4.279 -0.864 1.00 96.12 283 GLN A O 1
ATOM 2310 N N . ASN A 1 284 ? 0.207 -4.373 1.374 1.00 96.25 284 ASN A N 1
ATOM 2311 C CA . ASN A 1 284 ? 1.670 -4.254 1.383 1.00 96.25 284 ASN A CA 1
ATOM 2312 C C . ASN A 1 284 ? 2.328 -5.402 0.596 1.00 96.25 284 ASN A C 1
ATOM 2314 O O . ASN A 1 284 ? 3.091 -5.144 -0.329 1.00 96.25 284 ASN A O 1
ATOM 2318 N N . LYS A 1 285 ? 1.920 -6.660 0.832 1.00 95.50 285 LYS A N 1
ATOM 2319 C CA . LYS A 1 285 ? 2.410 -7.826 0.062 1.00 95.50 285 LYS A CA 1
ATOM 2320 C C . LYS A 1 285 ? 2.168 -7.714 -1.450 1.00 95.50 285 LYS A C 1
ATOM 2322 O O . LYS A 1 285 ? 2.895 -8.321 -2.237 1.00 95.50 285 LYS A O 1
ATOM 2327 N N . GLN A 1 286 ? 1.129 -6.996 -1.880 1.00 95.12 286 GLN A N 1
ATOM 2328 C CA . GLN A 1 286 ? 0.872 -6.730 -3.298 1.00 95.12 286 GLN A CA 1
ATOM 2329 C C . GLN A 1 286 ? 1.743 -5.583 -3.837 1.00 95.12 286 GLN A C 1
ATOM 2331 O O . GLN A 1 286 ? 2.177 -5.638 -4.992 1.00 95.12 286 GLN A O 1
ATOM 2336 N N . GLN A 1 287 ? 2.035 -4.571 -3.017 1.00 95.69 287 GLN A N 1
ATOM 2337 C CA . GLN A 1 287 ? 2.985 -3.510 -3.355 1.00 95.69 287 GLN A CA 1
ATOM 2338 C C . GLN A 1 287 ? 4.410 -4.058 -3.495 1.00 95.69 287 GLN A C 1
ATOM 2340 O O . GLN A 1 287 ? 5.041 -3.768 -4.508 1.00 95.69 287 GLN A O 1
ATOM 2345 N N . ASP A 1 288 ? 4.864 -4.927 -2.587 1.00 96.69 288 ASP A N 1
ATOM 2346 C CA . ASP A 1 288 ? 6.184 -5.575 -2.650 1.00 96.69 288 ASP A CA 1
ATOM 2347 C C . ASP A 1 288 ? 6.382 -6.326 -3.980 1.00 96.69 288 ASP A C 1
ATOM 2349 O O . ASP A 1 288 ? 7.331 -6.067 -4.716 1.00 96.69 288 ASP A O 1
ATOM 2353 N N . LYS A 1 289 ? 5.409 -7.161 -4.376 1.00 95.31 289 LYS A N 1
ATOM 2354 C CA . LYS A 1 289 ? 5.406 -7.843 -5.688 1.00 95.31 289 LYS A CA 1
ATOM 2355 C C . LYS A 1 289 ? 5.429 -6.875 -6.875 1.00 95.31 289 LYS A C 1
ATOM 2357 O O . LYS A 1 289 ? 5.984 -7.186 -7.925 1.00 95.31 289 LYS A O 1
ATOM 2362 N N . THR A 1 290 ? 4.800 -5.709 -6.733 1.00 95.94 290 THR A N 1
ATOM 2363 C CA . THR A 1 290 ? 4.792 -4.670 -7.776 1.00 95.94 290 THR A CA 1
ATOM 2364 C C . THR A 1 290 ? 6.149 -3.963 -7.870 1.00 95.94 290 THR A C 1
ATOM 2366 O O . THR A 1 290 ? 6.528 -3.515 -8.953 1.00 95.94 290 THR A O 1
ATOM 2369 N N . ILE A 1 291 ? 6.884 -3.855 -6.760 1.00 96.69 291 ILE A N 1
ATOM 2370 C CA . ILE A 1 291 ? 8.256 -3.334 -6.720 1.00 96.69 291 ILE A CA 1
ATOM 2371 C C . ILE A 1 291 ? 9.204 -4.341 -7.383 1.00 96.69 291 ILE A C 1
ATOM 2373 O O . ILE A 1 291 ? 9.872 -3.968 -8.342 1.00 96.69 291 ILE A O 1
ATOM 2377 N N . GLU A 1 292 ? 9.151 -5.619 -7.004 1.00 95.88 292 GLU A N 1
ATOM 2378 C CA . GLU A 1 292 ? 9.956 -6.709 -7.591 1.00 95.88 292 GLU A CA 1
ATOM 2379 C C . GLU A 1 292 ? 9.788 -6.807 -9.129 1.00 95.88 292 GLU A C 1
ATOM 2381 O O . GLU A 1 292 ? 10.756 -6.910 -9.890 1.00 95.88 292 GLU A O 1
ATOM 2386 N N . GLN A 1 293 ? 8.552 -6.672 -9.630 1.00 94.69 293 GLN A N 1
ATOM 2387 C CA . GLN A 1 293 ? 8.265 -6.605 -11.074 1.00 94.69 293 GLN A CA 1
ATOM 2388 C C . GLN A 1 293 ? 8.852 -5.362 -11.766 1.00 94.69 293 GLN A C 1
ATOM 2390 O O . GLN A 1 293 ? 9.203 -5.407 -12.949 1.00 94.69 293 GLN A O 1
ATOM 2395 N N . LYS A 1 294 ? 8.960 -4.232 -11.060 1.00 95.31 294 LYS A N 1
ATOM 2396 C CA . LYS A 1 294 ? 9.585 -3.014 -11.594 1.00 95.31 294 LYS A CA 1
ATOM 2397 C C . LYS A 1 294 ? 11.105 -3.101 -11.565 1.00 95.31 294 LYS A C 1
ATOM 2399 O O . LYS A 1 294 ? 11.727 -2.672 -12.531 1.00 95.31 294 LYS A O 1
ATOM 2404 N N . GLU A 1 295 ? 11.692 -3.675 -10.521 1.00 97.12 295 GLU A N 1
ATOM 2405 C CA . GLU A 1 295 ? 13.138 -3.889 -10.402 1.00 97.12 295 GLU A CA 1
ATOM 2406 C C . GLU A 1 295 ? 13.647 -4.801 -11.523 1.00 97.12 295 GLU A C 1
ATOM 2408 O O . GLU A 1 295 ? 14.503 -4.387 -12.302 1.00 97.12 295 GLU A O 1
ATOM 2413 N N . THR A 1 296 ? 13.015 -5.960 -11.725 1.00 95.88 296 THR A N 1
ATOM 2414 C CA . THR A 1 296 ? 13.318 -6.861 -12.857 1.00 95.88 296 THR A CA 1
ATOM 2415 C C . THR A 1 296 ? 13.144 -6.186 -14.229 1.00 95.88 296 THR A C 1
ATOM 2417 O O . THR A 1 296 ? 13.946 -6.396 -15.143 1.00 95.88 296 THR A O 1
ATOM 2420 N N . THR A 1 297 ? 12.148 -5.303 -14.384 1.00 96.00 297 THR A N 1
ATOM 2421 C CA . THR A 1 297 ? 11.984 -4.486 -15.604 1.00 96.00 297 THR A CA 1
ATOM 2422 C C . THR A 1 297 ? 13.130 -3.478 -15.783 1.00 96.00 297 THR A C 1
ATOM 2424 O O . THR A 1 297 ? 13.617 -3.289 -16.901 1.00 96.00 297 THR A O 1
ATOM 2427 N N . ILE A 1 298 ? 13.589 -2.839 -14.702 1.00 96.94 298 ILE A N 1
ATOM 2428 C CA . ILE A 1 298 ? 14.714 -1.890 -14.707 1.00 96.94 298 ILE A CA 1
ATOM 2429 C C . ILE A 1 298 ? 16.028 -2.606 -15.044 1.00 96.94 298 ILE A C 1
ATOM 2431 O O . ILE A 1 298 ? 16.793 -2.093 -15.862 1.00 96.94 298 ILE A O 1
ATOM 2435 N N . GLU A 1 299 ? 16.285 -3.792 -14.492 1.00 95.75 299 GLU A N 1
ATOM 2436 C CA . GLU A 1 299 ? 17.462 -4.612 -14.820 1.00 95.75 299 GLU A CA 1
ATOM 2437 C C . GLU A 1 299 ? 17.490 -5.007 -16.304 1.00 95.75 299 GLU A C 1
ATOM 2439 O O . GLU A 1 299 ? 18.516 -4.858 -16.980 1.00 95.75 299 GLU A O 1
ATOM 2444 N N . HIS A 1 300 ? 16.346 -5.436 -16.846 1.00 95.69 300 HIS A N 1
ATOM 2445 C CA . HIS A 1 300 ? 16.204 -5.758 -18.265 1.00 95.69 300 HIS A CA 1
ATOM 2446 C C . HIS A 1 300 ? 16.458 -4.533 -19.163 1.00 95.69 300 HIS A C 1
ATOM 2448 O O . HIS A 1 300 ? 17.259 -4.607 -20.097 1.00 95.69 300 HIS A O 1
ATOM 2454 N N . LEU A 1 301 ? 15.844 -3.381 -18.866 1.00 96.06 301 LEU A N 1
ATOM 2455 C CA . LEU A 1 301 ? 16.063 -2.138 -19.624 1.00 96.06 301 LEU A CA 1
ATOM 2456 C C . LEU A 1 301 ? 17.507 -1.625 -19.506 1.00 96.06 301 LEU A C 1
ATOM 2458 O O . LEU A 1 301 ? 18.068 -1.118 -20.478 1.00 96.06 301 LEU A O 1
ATOM 2462 N N . THR A 1 302 ? 18.135 -1.791 -18.342 1.00 96.81 302 THR A N 1
ATOM 2463 C CA . THR A 1 302 ? 19.552 -1.462 -18.128 1.00 96.81 302 THR A CA 1
ATOM 2464 C C . THR A 1 302 ? 20.444 -2.336 -19.008 1.00 96.81 302 THR A C 1
ATOM 2466 O O . THR A 1 302 ? 21.335 -1.819 -19.681 1.00 96.81 302 THR A O 1
ATOM 2469 N N . SER A 1 303 ? 20.149 -3.636 -19.087 1.00 95.88 303 SER A N 1
ATOM 2470 C CA . SER A 1 303 ? 20.860 -4.593 -19.946 1.00 95.88 303 SER A CA 1
ATOM 2471 C C . SER A 1 303 ? 20.688 -4.288 -21.441 1.00 95.88 303 SER A C 1
ATOM 2473 O O . SER A 1 303 ? 21.649 -4.356 -22.206 1.00 95.88 303 SER A O 1
ATOM 2475 N N . GLN A 1 304 ? 19.495 -3.866 -21.873 1.00 96.94 304 GLN A N 1
ATOM 2476 C CA . GLN A 1 304 ? 19.282 -3.406 -23.252 1.00 96.94 304 GLN A CA 1
ATOM 2477 C C . GLN A 1 304 ? 20.060 -2.115 -23.561 1.00 96.94 304 GLN A C 1
ATOM 2479 O O . GLN A 1 304 ? 20.650 -1.985 -24.635 1.00 96.94 304 GLN A O 1
ATOM 2484 N N . ASN A 1 305 ? 20.114 -1.166 -22.622 1.00 97.19 305 ASN A N 1
ATOM 2485 C CA . ASN A 1 305 ? 20.864 0.080 -22.796 1.00 97.19 305 ASN A CA 1
ATOM 2486 C C . ASN A 1 305 ? 22.383 -0.145 -22.878 1.00 97.19 305 ASN A C 1
ATOM 2488 O O . ASN A 1 305 ? 23.053 0.514 -23.682 1.00 97.19 305 ASN A O 1
ATOM 2492 N N . THR A 1 306 ? 22.948 -1.075 -22.100 1.00 96.25 306 THR A N 1
ATOM 2493 C CA . THR A 1 306 ? 24.377 -1.417 -22.208 1.00 96.25 306 THR A CA 1
ATOM 2494 C C . THR A 1 306 ? 24.688 -2.088 -23.548 1.00 96.25 306 THR A C 1
ATOM 2496 O O . THR A 1 306 ? 25.660 -1.701 -24.201 1.00 96.25 306 THR A O 1
ATOM 2499 N N . GLU A 1 307 ? 23.829 -2.987 -24.038 1.00 96.38 307 GLU A N 1
ATOM 2500 C CA . GLU A 1 307 ? 23.968 -3.595 -25.370 1.00 96.38 307 GLU A CA 1
ATOM 2501 C C . GLU A 1 307 ? 23.901 -2.549 -26.503 1.00 96.38 307 GLU A C 1
ATOM 2503 O O . GLU A 1 307 ? 24.726 -2.555 -27.423 1.00 96.38 307 GLU A O 1
ATOM 2508 N N . LEU A 1 308 ? 22.960 -1.600 -26.426 1.00 96.62 308 LEU A N 1
ATOM 2509 C CA . LEU A 1 308 ? 22.858 -0.486 -27.379 1.00 96.62 308 LEU A CA 1
ATOM 2510 C C . LEU A 1 308 ? 24.089 0.431 -27.337 1.00 96.62 308 LEU A C 1
ATOM 2512 O O . LEU A 1 308 ? 24.550 0.885 -28.387 1.00 96.62 308 LEU A O 1
ATOM 2516 N N . THR A 1 309 ? 24.660 0.658 -26.152 1.00 97.25 309 THR A N 1
ATOM 2517 C CA . THR A 1 309 ? 25.906 1.423 -25.984 1.00 97.25 309 THR A CA 1
ATOM 2518 C C . THR A 1 309 ? 27.078 0.727 -26.682 1.00 97.25 309 THR A C 1
ATOM 2520 O O . THR A 1 309 ? 27.801 1.371 -27.444 1.00 97.25 309 THR A O 1
ATOM 2523 N N . VAL A 1 310 ? 27.229 -0.593 -26.516 1.00 97.06 310 VAL A N 1
ATOM 2524 C CA . VAL A 1 310 ? 28.250 -1.387 -27.229 1.00 97.06 310 VAL A CA 1
ATOM 2525 C C . VAL A 1 310 ? 28.052 -1.297 -28.747 1.00 97.06 310 VAL A C 1
ATOM 2527 O O . VAL A 1 310 ? 28.987 -0.947 -29.468 1.00 97.06 310 VAL A O 1
ATOM 2530 N N . LYS A 1 311 ? 26.823 -1.503 -29.238 1.00 96.94 311 LYS A N 1
ATOM 2531 C CA . LYS A 1 311 ? 26.484 -1.399 -30.671 1.00 96.94 311 LYS A CA 1
ATOM 2532 C C . LYS A 1 311 ? 26.759 -0.014 -31.265 1.00 96.94 311 LYS A C 1
ATOM 2534 O O . LYS A 1 311 ? 27.099 0.079 -32.446 1.00 96.94 311 LYS A O 1
ATOM 2539 N N . ASN A 1 312 ? 26.613 1.061 -30.492 1.00 97.31 312 ASN A N 1
ATOM 2540 C CA . ASN A 1 312 ? 26.972 2.408 -30.940 1.00 97.31 312 ASN A CA 1
ATOM 2541 C C . ASN A 1 312 ? 28.495 2.602 -30.983 1.00 97.31 312 ASN A C 1
ATOM 2543 O O . ASN A 1 312 ? 29.003 3.049 -32.009 1.00 97.31 312 ASN A O 1
ATOM 2547 N N . ASN A 1 313 ? 29.230 2.154 -29.961 1.00 96.50 313 ASN A N 1
ATOM 2548 C CA . ASN A 1 313 ? 30.698 2.199 -29.954 1.00 96.50 313 ASN A CA 1
ATOM 2549 C C . ASN A 1 313 ? 31.312 1.433 -31.147 1.00 96.50 313 ASN A C 1
ATOM 2551 O O . ASN A 1 313 ? 32.260 1.910 -31.774 1.00 96.50 313 ASN A O 1
ATOM 2555 N N . GLU A 1 314 ? 30.747 0.280 -31.526 1.00 96.69 314 GLU A N 1
ATOM 2556 C CA . GLU A 1 314 ? 31.152 -0.455 -32.736 1.00 96.69 314 GLU A CA 1
ATOM 2557 C C . GLU A 1 314 ? 30.911 0.334 -34.033 1.00 96.69 314 GLU A C 1
ATOM 2559 O O . GLU A 1 314 ? 31.737 0.301 -34.953 1.00 96.69 314 GLU A O 1
ATOM 2564 N N . LYS A 1 315 ? 29.770 1.030 -34.139 1.00 96.81 315 LYS A N 1
ATOM 2565 C CA . LYS A 1 315 ? 29.454 1.882 -35.296 1.00 96.81 315 LYS A CA 1
ATOM 2566 C C . LYS A 1 315 ? 30.405 3.072 -35.375 1.00 96.81 315 LYS A C 1
ATOM 2568 O O . LYS A 1 315 ? 30.891 3.364 -36.464 1.00 96.81 315 LYS A O 1
ATOM 2573 N N . ASP A 1 316 ? 30.719 3.706 -34.250 1.00 97.69 316 ASP A N 1
ATOM 2574 C CA . ASP A 1 316 ? 31.675 4.815 -34.192 1.00 97.69 316 ASP A CA 1
ATOM 2575 C C . ASP A 1 316 ? 33.093 4.372 -34.577 1.00 97.69 316 ASP A C 1
ATOM 2577 O O . ASP A 1 316 ? 33.778 5.086 -35.317 1.00 97.69 316 ASP A O 1
ATOM 2581 N N . GLY A 1 317 ? 33.501 3.159 -34.183 1.00 96.38 317 GLY A N 1
ATOM 2582 C CA . GLY A 1 317 ? 34.711 2.503 -34.688 1.00 96.38 317 GLY A CA 1
ATOM 2583 C C . GLY A 1 317 ? 34.709 2.390 -36.216 1.00 96.38 317 GLY A C 1
ATOM 2584 O O . GLY A 1 317 ? 35.573 2.961 -36.882 1.00 96.38 317 GLY A O 1
ATOM 2585 N N . LYS A 1 318 ? 33.669 1.773 -36.794 1.00 97.25 318 LYS A N 1
ATOM 2586 C CA . LYS A 1 318 ? 33.508 1.644 -38.258 1.00 97.25 318 LYS A CA 1
ATOM 2587 C C . LYS A 1 318 ? 33.495 3.002 -38.974 1.00 97.25 318 LYS A C 1
ATOM 2589 O O . LYS A 1 318 ? 34.083 3.142 -40.045 1.00 97.25 318 LYS A O 1
ATOM 2594 N N . ILE A 1 319 ? 32.869 4.028 -38.393 1.00 97.69 319 ILE A N 1
ATOM 2595 C CA . ILE A 1 319 ? 32.863 5.400 -38.929 1.00 97.69 319 ILE A CA 1
ATOM 2596 C C . ILE A 1 319 ? 34.272 6.008 -38.907 1.00 97.69 319 ILE A C 1
ATOM 2598 O O . ILE A 1 319 ? 34.659 6.688 -39.863 1.00 97.69 319 ILE A O 1
ATOM 2602 N N . LYS A 1 320 ? 35.054 5.778 -37.848 1.00 97.00 320 LYS A N 1
ATOM 2603 C CA . LYS A 1 320 ? 36.449 6.231 -37.744 1.00 97.00 320 LYS A CA 1
ATOM 2604 C C . LYS A 1 320 ? 37.334 5.562 -38.800 1.00 97.00 320 LYS A C 1
ATOM 2606 O O . LYS A 1 320 ? 38.112 6.260 -39.454 1.00 97.00 320 LYS A O 1
ATOM 2611 N N . ASP A 1 321 ? 37.153 4.265 -39.028 1.00 96.50 321 ASP A N 1
ATOM 2612 C CA . ASP A 1 321 ? 37.892 3.502 -40.039 1.00 96.50 321 ASP A CA 1
ATOM 2613 C C . ASP A 1 321 ? 37.539 3.958 -41.461 1.00 96.50 321 ASP A C 1
ATOM 2615 O O . ASP A 1 321 ? 38.435 4.280 -42.244 1.00 96.50 321 ASP A O 1
ATOM 2619 N N . MET A 1 322 ? 36.248 4.123 -41.777 1.00 97.25 322 MET A N 1
ATOM 2620 C CA . MET A 1 322 ? 35.805 4.690 -43.061 1.00 97.25 322 MET A CA 1
ATOM 2621 C C . MET A 1 322 ? 36.335 6.115 -43.284 1.00 97.25 322 MET A C 1
ATOM 2623 O O . MET A 1 322 ? 36.766 6.450 -44.387 1.00 97.25 322 MET A O 1
ATOM 2627 N N . LYS A 1 323 ? 36.378 6.962 -42.243 1.00 97.38 323 LYS A N 1
ATOM 2628 C CA . LYS A 1 323 ? 37.003 8.297 -42.321 1.00 97.38 323 LYS A CA 1
ATOM 2629 C C . LYS A 1 323 ? 38.506 8.214 -42.611 1.00 97.38 323 LYS A C 1
ATOM 2631 O O . LYS A 1 323 ? 39.018 9.055 -43.348 1.00 97.38 323 LYS A O 1
ATOM 2636 N N . CYS A 1 324 ? 39.211 7.226 -42.060 1.00 94.12 324 CYS A N 1
ATOM 2637 C CA . CYS A 1 324 ? 40.625 6.981 -42.355 1.00 94.12 324 CYS A CA 1
ATOM 2638 C C . CYS A 1 324 ? 40.823 6.529 -43.812 1.00 94.12 324 CYS A C 1
ATOM 2640 O O . CYS A 1 324 ? 41.631 7.111 -44.538 1.00 94.12 324 CYS A O 1
ATOM 2642 N N . MET A 1 325 ? 40.018 5.567 -44.270 1.00 97.19 325 MET A N 1
ATOM 2643 C CA . MET A 1 325 ? 40.047 5.063 -45.644 1.00 97.19 325 MET A CA 1
ATOM 2644 C C . MET A 1 325 ? 39.747 6.167 -46.667 1.00 97.19 325 MET A C 1
ATOM 2646 O O . MET A 1 325 ? 40.500 6.326 -47.624 1.00 97.19 325 MET A O 1
ATOM 2650 N N . ASN A 1 326 ? 38.730 7.002 -46.426 1.00 97.31 326 ASN A N 1
ATOM 2651 C CA . ASN A 1 326 ? 38.423 8.146 -47.288 1.00 97.31 326 ASN A CA 1
ATOM 2652 C C . ASN A 1 326 ? 39.573 9.161 -47.338 1.00 97.31 326 ASN A C 1
ATOM 2654 O O . ASN A 1 326 ? 39.913 9.630 -48.421 1.00 97.31 326 ASN A O 1
ATOM 2658 N N . LYS A 1 327 ? 40.223 9.478 -46.205 1.00 97.44 327 LYS A N 1
ATOM 2659 C CA . LYS A 1 327 ? 41.417 10.348 -46.203 1.00 97.44 327 LYS A CA 1
ATOM 2660 C C . LYS A 1 327 ? 42.542 9.780 -47.070 1.00 97.44 327 LYS A C 1
ATOM 2662 O O . LYS A 1 327 ? 43.169 10.544 -47.802 1.00 97.44 327 LYS A O 1
ATOM 2667 N N . LYS A 1 328 ? 42.775 8.464 -47.011 1.00 96.50 328 LYS A N 1
ATOM 2668 C CA . LYS A 1 328 ? 43.756 7.796 -47.873 1.00 96.50 328 LYS A CA 1
ATOM 2669 C C . LYS A 1 328 ? 43.362 7.912 -49.348 1.00 96.50 328 LYS A C 1
ATOM 2671 O O . LYS A 1 328 ? 44.157 8.417 -50.128 1.00 96.50 328 LYS A O 1
ATOM 2676 N N . LEU A 1 329 ? 42.123 7.567 -49.706 1.00 96.62 329 LEU A N 1
ATOM 2677 C CA . LEU A 1 329 ? 41.620 7.676 -51.082 1.00 96.62 329 LEU A CA 1
ATOM 2678 C C . LEU A 1 329 ? 41.736 9.103 -51.648 1.00 96.62 329 LEU A C 1
ATOM 2680 O O . LEU A 1 329 ? 42.129 9.266 -52.798 1.00 96.62 329 LEU A O 1
ATOM 2684 N N . TYR A 1 330 ? 41.464 10.141 -50.848 1.00 97.00 330 TYR A N 1
ATOM 2685 C CA . TYR A 1 330 ? 41.685 11.536 -51.258 1.00 97.00 330 TYR A CA 1
ATOM 2686 C C . TYR A 1 330 ? 43.166 11.866 -51.499 1.00 97.00 330 TYR A C 1
ATOM 2688 O O . TYR A 1 330 ? 43.475 12.626 -52.417 1.00 97.00 330 TYR A O 1
ATOM 2696 N N . SER A 1 331 ? 44.082 11.309 -50.700 1.00 96.38 331 SER A N 1
ATOM 2697 C CA . SER A 1 331 ? 45.527 11.470 -50.902 1.00 96.38 331 SER A CA 1
ATOM 2698 C C . SER A 1 331 ? 45.992 10.766 -52.178 1.00 96.38 331 SER A C 1
ATOM 2700 O O . SER A 1 331 ? 46.643 11.391 -53.014 1.00 96.38 331 SER A O 1
ATOM 2702 N N . ASP A 1 332 ? 45.594 9.504 -52.358 1.00 96.25 332 ASP A N 1
ATOM 2703 C CA . ASP A 1 332 ? 45.927 8.684 -53.526 1.00 96.25 332 ASP A CA 1
ATOM 2704 C C . ASP A 1 332 ? 45.394 9.341 -54.820 1.00 96.25 332 ASP A C 1
ATOM 2706 O O . ASP A 1 332 ? 46.103 9.431 -55.822 1.00 96.25 332 ASP A O 1
ATOM 2710 N N . LEU A 1 333 ? 44.166 9.880 -54.796 1.00 96.81 333 LEU A N 1
ATOM 2711 C CA . LEU A 1 333 ? 43.563 10.596 -55.928 1.00 96.81 333 LEU A CA 1
ATOM 2712 C C . LEU A 1 333 ? 44.323 11.887 -56.261 1.00 96.81 333 LEU A C 1
ATOM 2714 O O . LEU A 1 333 ? 44.580 12.154 -57.435 1.00 96.81 333 LEU A O 1
ATOM 2718 N N . LYS A 1 334 ? 44.742 12.659 -55.249 1.00 96.94 334 LYS A N 1
ATOM 2719 C CA . LYS A 1 334 ? 45.551 13.873 -55.442 1.00 96.94 334 LYS A CA 1
ATOM 2720 C C . LYS A 1 334 ? 46.926 13.561 -56.046 1.00 96.94 334 LYS A C 1
ATOM 2722 O O . LYS A 1 334 ? 47.397 14.301 -56.907 1.00 96.94 334 LYS A O 1
ATOM 2727 N N . GLU A 1 335 ? 47.558 12.465 -55.631 1.00 96.81 335 GLU A N 1
ATOM 2728 C CA . GLU A 1 335 ? 48.820 11.993 -56.215 1.00 96.81 335 GLU A CA 1
ATOM 2729 C C . GLU A 1 335 ? 48.637 11.578 -57.686 1.00 96.81 335 GLU A C 1
ATOM 2731 O O . GLU A 1 335 ? 49.419 11.972 -58.554 1.00 96.81 335 GLU A O 1
ATOM 2736 N N . LYS A 1 336 ? 47.560 10.839 -57.992 1.00 95.56 336 LYS A N 1
ATOM 2737 C CA . LYS A 1 336 ? 47.211 10.440 -59.366 1.00 95.56 336 LYS A CA 1
ATOM 2738 C C . LYS A 1 336 ? 46.920 11.640 -60.261 1.00 95.56 336 LYS A C 1
ATOM 2740 O O . LYS A 1 336 ? 47.412 11.661 -61.386 1.00 95.56 336 LYS A O 1
ATOM 2745 N N . GLN A 1 337 ? 46.218 12.654 -59.756 1.00 97.19 337 GLN A N 1
ATOM 2746 C CA . GLN A 1 337 ? 46.013 13.913 -60.472 1.00 97.19 337 GLN A CA 1
ATOM 2747 C C . GLN A 1 337 ? 47.355 14.586 -60.813 1.00 97.19 337 GLN A C 1
ATOM 2749 O O . GLN A 1 337 ? 47.590 14.906 -61.975 1.00 97.19 337 GLN A O 1
ATOM 2754 N N . GLY A 1 338 ? 48.270 14.719 -59.845 1.00 95.88 338 GLY A N 1
ATOM 2755 C CA . GLY A 1 338 ? 49.599 15.298 -60.090 1.00 95.88 338 GLY A CA 1
ATOM 2756 C C . GLY A 1 338 ? 50.427 14.519 -61.124 1.00 95.88 338 GLY A C 1
ATOM 2757 O O . GLY A 1 338 ? 51.109 15.120 -61.954 1.00 95.88 338 GLY A O 1
ATOM 2758 N N . MET A 1 339 ? 50.328 13.184 -61.138 1.00 95.75 339 MET A N 1
ATOM 2759 C CA . MET A 1 339 ? 50.936 12.354 -62.189 1.00 95.75 339 MET A CA 1
ATOM 2760 C C . MET A 1 339 ? 50.323 12.597 -63.575 1.00 95.75 339 MET A C 1
ATOM 2762 O O . MET A 1 339 ? 51.061 12.609 -64.561 1.00 95.75 339 MET A O 1
ATOM 2766 N N . CYS A 1 340 ? 49.004 12.794 -63.671 1.00 94.56 340 CYS A N 1
ATOM 2767 C CA . CYS A 1 340 ? 48.342 13.150 -64.928 1.00 94.56 340 CYS A CA 1
ATOM 2768 C C . CYS A 1 340 ? 48.796 14.529 -65.430 1.00 94.56 340 CYS A C 1
ATOM 2770 O O . CYS A 1 340 ? 49.215 14.633 -66.579 1.00 94.56 340 CYS A O 1
ATOM 2772 N N . GLU A 1 341 ? 48.820 15.548 -64.568 1.00 96.56 341 GLU A N 1
ATOM 2773 C CA . GLU A 1 341 ? 49.280 16.906 -64.909 1.00 96.56 341 GLU A CA 1
ATOM 2774 C C . GLU A 1 341 ? 50.748 16.931 -65.390 1.00 96.56 341 GLU A C 1
ATOM 2776 O O . GLU A 1 341 ? 51.103 17.655 -66.326 1.00 96.56 341 GLU A O 1
ATOM 2781 N N . GLU A 1 342 ? 51.623 16.113 -64.794 1.00 96.44 342 GLU A N 1
ATOM 2782 C CA . GLU A 1 342 ? 53.006 15.956 -65.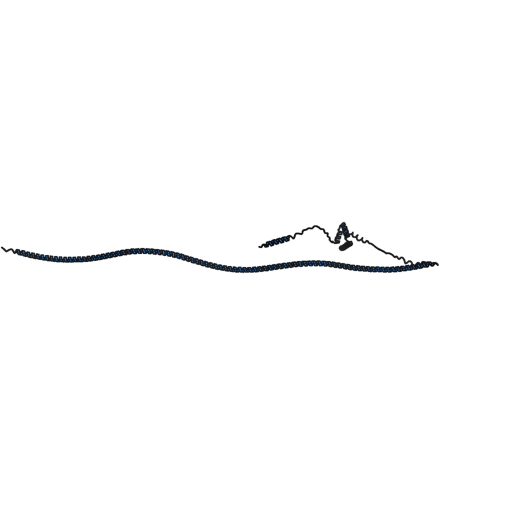264 1.00 96.44 342 GLU A CA 1
ATOM 2783 C C . GLU A 1 342 ? 53.081 15.189 -66.597 1.00 96.44 342 GLU A C 1
ATOM 2785 O O . GLU A 1 342 ? 53.870 15.547 -67.475 1.00 96.44 342 GLU A O 1
ATOM 2790 N N . LYS A 1 343 ? 52.230 14.179 -66.814 1.00 96.31 343 LYS A N 1
ATOM 2791 C CA . LYS A 1 343 ? 52.149 13.485 -68.110 1.00 96.31 343 LYS A CA 1
ATOM 2792 C C . LYS A 1 343 ? 51.627 14.390 -69.225 1.00 96.31 343 LYS A C 1
ATOM 2794 O O . LYS A 1 343 ? 52.178 14.348 -70.322 1.00 96.31 343 LYS A O 1
ATOM 2799 N N . GLU A 1 344 ? 50.663 15.261 -68.947 1.00 96.88 344 GLU A N 1
ATOM 2800 C CA . GLU A 1 344 ? 50.211 16.298 -69.882 1.00 96.88 344 GLU A CA 1
ATOM 2801 C C . GLU A 1 344 ? 51.331 17.296 -70.214 1.00 96.88 344 GLU A C 1
ATOM 2803 O O . GLU A 1 344 ? 51.535 17.626 -71.385 1.00 96.88 344 GLU A O 1
ATOM 2808 N N . ARG A 1 345 ? 52.134 17.720 -69.224 1.00 95.44 345 ARG A N 1
ATOM 2809 C CA . ARG A 1 345 ? 53.347 18.522 -69.478 1.00 95.44 345 ARG A CA 1
ATOM 2810 C C . ARG A 1 345 ? 54.354 17.798 -70.372 1.00 95.44 345 ARG A C 1
ATOM 2812 O O . ARG A 1 345 ? 54.942 18.435 -71.247 1.00 95.44 345 ARG A O 1
ATOM 2819 N N . GLN A 1 346 ? 54.575 16.502 -70.158 1.00 96.25 346 GLN A N 1
ATOM 2820 C CA . GLN A 1 346 ? 55.489 15.695 -70.976 1.00 96.25 346 GLN A CA 1
ATOM 2821 C C . GLN A 1 346 ? 54.986 15.567 -72.418 1.00 96.25 346 GLN A C 1
ATOM 2823 O O . GLN A 1 346 ? 55.753 15.835 -73.341 1.00 96.25 346 GLN A O 1
ATOM 2828 N N . LEU A 1 347 ? 53.698 15.267 -72.613 1.00 96.00 347 LEU A N 1
ATOM 2829 C CA . LEU A 1 347 ? 53.068 15.232 -73.936 1.00 96.00 347 LEU A CA 1
ATOM 2830 C C . LEU A 1 347 ? 53.179 16.586 -74.644 1.00 96.00 347 LEU A C 1
ATOM 2832 O O . LEU A 1 347 ? 53.609 16.638 -75.790 1.00 96.00 347 LEU A O 1
ATOM 2836 N N . LYS A 1 348 ? 52.901 17.699 -73.952 1.00 96.50 348 LYS A N 1
ATOM 2837 C CA . LYS A 1 348 ? 53.016 19.044 -74.537 1.00 96.50 348 LYS A CA 1
ATOM 2838 C C . LYS A 1 348 ? 54.444 19.382 -74.986 1.00 96.50 348 LYS A C 1
ATOM 2840 O O . LYS A 1 348 ? 54.611 20.011 -76.026 1.00 96.50 348 LYS A O 1
ATOM 2845 N N . LYS A 1 349 ? 55.471 18.946 -74.245 1.00 95.69 349 LYS A N 1
ATOM 2846 C CA . LYS A 1 349 ? 56.879 19.057 -74.679 1.00 95.69 349 LYS A CA 1
ATOM 2847 C C . LYS A 1 349 ? 57.158 18.202 -75.918 1.00 95.69 349 LYS A C 1
ATOM 2849 O O . LYS A 1 349 ? 57.831 18.670 -76.826 1.00 95.69 349 LYS A O 1
ATOM 2854 N N . GLN A 1 350 ? 56.639 16.974 -75.968 1.00 95.06 350 GLN A N 1
ATOM 2855 C CA . GLN A 1 350 ? 56.805 16.089 -77.125 1.00 95.06 350 GLN A CA 1
ATOM 2856 C C . GLN A 1 350 ? 56.116 16.635 -78.382 1.00 95.06 350 GLN A C 1
ATOM 2858 O O . GLN A 1 350 ? 56.701 16.545 -79.454 1.00 95.06 350 GLN A O 1
ATOM 2863 N N . CYS A 1 351 ? 54.936 17.255 -78.261 1.00 94.88 351 CYS A N 1
ATOM 2864 C CA . CYS A 1 351 ? 54.282 17.940 -79.379 1.00 94.88 351 CYS A CA 1
ATOM 2865 C C . CYS A 1 351 ? 55.164 19.052 -79.963 1.00 94.88 351 CYS A C 1
ATOM 2867 O O . CYS A 1 351 ? 55.384 19.053 -81.164 1.00 94.88 351 CYS A O 1
ATOM 2869 N N . LEU A 1 352 ? 55.752 19.916 -79.123 1.00 94.75 352 LEU A N 1
ATOM 2870 C CA . LEU A 1 352 ? 56.656 20.975 -79.596 1.00 94.75 352 LEU A CA 1
ATOM 2871 C C . LEU A 1 352 ? 57.874 20.414 -80.350 1.00 94.75 352 LEU A C 1
ATOM 2873 O O . LEU A 1 352 ? 58.227 20.935 -81.400 1.00 94.75 352 LEU A O 1
ATOM 2877 N N . VAL A 1 353 ? 58.470 19.318 -79.867 1.00 95.62 353 VAL A N 1
ATOM 2878 C CA . VAL A 1 353 ? 59.579 18.642 -80.569 1.00 95.62 353 VAL A CA 1
ATOM 2879 C C . VAL A 1 353 ? 59.120 18.030 -81.900 1.00 95.62 353 VAL A C 1
ATOM 2881 O O . VAL A 1 353 ? 59.869 18.045 -82.872 1.00 95.62 353 VAL A O 1
ATOM 2884 N N . ILE A 1 354 ? 57.894 17.503 -81.979 1.00 95.25 354 ILE A N 1
ATOM 2885 C CA . ILE A 1 354 ? 57.314 17.012 -83.240 1.00 95.25 354 ILE A CA 1
ATOM 2886 C C . ILE A 1 354 ? 57.087 18.172 -84.220 1.00 95.25 354 ILE A C 1
ATOM 2888 O O . ILE A 1 354 ? 57.403 18.019 -85.397 1.00 95.25 354 ILE A O 1
ATOM 2892 N N . ASP A 1 355 ? 56.600 19.321 -83.748 1.00 94.38 355 ASP A N 1
ATOM 2893 C CA . ASP A 1 355 ? 56.401 20.522 -84.568 1.00 94.38 355 ASP A CA 1
ATOM 2894 C C . ASP A 1 355 ? 57.747 21.058 -85.106 1.00 94.38 355 ASP A C 1
ATOM 2896 O O . ASP A 1 355 ? 57.870 21.335 -86.300 1.00 94.38 355 ASP A O 1
ATOM 2900 N N . GLU A 1 356 ? 58.783 21.126 -84.260 1.00 94.62 356 GLU A N 1
ATOM 2901 C CA . GLU A 1 356 ? 60.159 21.484 -84.647 1.00 94.62 356 GLU A CA 1
ATOM 2902 C C . GLU A 1 356 ? 60.714 20.526 -85.716 1.00 94.62 356 GLU A C 1
ATOM 2904 O O . GLU A 1 356 ? 61.133 20.964 -86.792 1.00 94.62 356 GLU A O 1
ATOM 2909 N N . LEU A 1 357 ? 60.639 19.212 -85.476 1.00 94.56 357 LEU A N 1
ATOM 2910 C CA . LEU A 1 357 ? 61.070 18.192 -86.438 1.00 94.56 357 LEU A CA 1
ATOM 2911 C C . LEU A 1 357 ? 60.268 18.251 -87.747 1.00 94.56 357 LEU A C 1
ATOM 2913 O O . LEU A 1 357 ? 60.823 18.000 -88.815 1.00 94.56 357 LEU A O 1
ATOM 2917 N N . HIS A 1 358 ? 58.980 18.600 -87.706 1.00 94.81 358 HIS A N 1
ATOM 2918 C CA . HIS A 1 358 ? 58.164 18.750 -88.911 1.00 94.81 358 HIS A CA 1
ATOM 2919 C C . HIS A 1 358 ? 58.622 19.939 -89.772 1.00 94.81 358 HIS A C 1
ATOM 2921 O O . HIS A 1 358 ? 58.662 19.829 -91.003 1.00 94.81 358 HIS A O 1
ATOM 2927 N N . VAL A 1 359 ? 59.036 21.047 -89.147 1.00 94.75 359 VAL A N 1
ATOM 2928 C CA . VAL A 1 359 ? 59.652 22.189 -89.845 1.00 94.75 359 VAL A CA 1
ATOM 2929 C C . VAL A 1 359 ? 61.004 21.797 -90.452 1.00 94.75 359 VAL A C 1
ATOM 2931 O O . VAL A 1 359 ? 61.251 22.101 -91.621 1.00 94.75 359 VAL A O 1
ATOM 2934 N N . GLU A 1 360 ? 61.856 21.068 -89.725 1.00 93.19 360 GLU A N 1
ATOM 2935 C CA . GLU A 1 360 ? 63.144 20.582 -90.251 1.00 93.19 360 GLU A CA 1
ATOM 2936 C C . GLU A 1 360 ? 62.978 19.600 -91.424 1.00 93.19 360 GLU A C 1
ATOM 2938 O O . GLU A 1 360 ? 63.664 19.718 -92.446 1.00 93.19 360 GLU A O 1
ATOM 2943 N N . VAL A 1 361 ? 62.037 18.657 -91.323 1.00 94.56 361 VAL A N 1
ATOM 2944 C CA . VAL A 1 361 ? 61.693 17.718 -92.405 1.00 94.56 361 VAL A CA 1
ATOM 2945 C C . VAL A 1 361 ? 61.144 18.465 -93.623 1.00 94.56 361 VAL A C 1
ATOM 2947 O O . VAL A 1 361 ? 61.526 18.162 -94.752 1.00 94.56 361 VAL A O 1
ATOM 2950 N N . SER A 1 362 ? 60.320 19.495 -93.419 1.00 93.56 362 SER A N 1
ATOM 2951 C CA . SER A 1 362 ? 59.810 20.331 -94.515 1.00 93.56 362 SER A CA 1
ATOM 2952 C C . SER A 1 362 ? 60.938 21.100 -95.215 1.00 93.56 362 SER A C 1
ATOM 2954 O O . SER A 1 362 ? 61.053 21.053 -96.440 1.00 93.56 362 SER A O 1
ATOM 2956 N N . ALA A 1 363 ? 61.835 21.732 -94.452 1.00 92.38 363 ALA A N 1
ATOM 2957 C CA . ALA A 1 363 ? 62.975 22.472 -94.995 1.00 92.38 363 ALA A CA 1
ATOM 2958 C C . ALA A 1 363 ? 63.999 21.564 -95.705 1.00 92.38 363 ALA A C 1
ATOM 2960 O O . ALA A 1 363 ? 64.608 21.958 -96.704 1.00 92.38 363 ALA A O 1
ATOM 2961 N N . THR A 1 364 ? 64.207 20.337 -95.220 1.00 92.19 364 THR A N 1
ATOM 2962 C CA . THR A 1 364 ? 65.069 19.351 -95.894 1.00 92.19 364 THR A CA 1
ATOM 2963 C C . THR A 1 364 ? 64.411 18.769 -97.145 1.00 92.19 364 THR A C 1
ATOM 2965 O O . THR A 1 364 ? 65.097 18.616 -98.155 1.00 92.19 364 THR A O 1
ATOM 2968 N N . SER A 1 365 ? 63.094 18.544 -97.140 1.00 93.69 365 SER A N 1
ATOM 2969 C CA . SER A 1 365 ? 62.325 18.160 -98.332 1.00 93.69 365 SER A CA 1
ATOM 2970 C C . SER A 1 365 ? 62.374 19.237 -99.426 1.00 93.69 365 SER A C 1
ATOM 2972 O O . SER A 1 365 ? 62.630 18.921 -100.589 1.00 93.69 365 SER A O 1
ATOM 2974 N N . GLU A 1 366 ? 62.244 20.518 -99.068 1.00 93.44 366 GLU A N 1
ATOM 2975 C CA . GLU A 1 366 ? 62.394 21.629 -100.018 1.00 93.44 366 GLU A CA 1
ATOM 2976 C C . GLU A 1 366 ? 63.818 21.702 -100.601 1.00 93.44 366 GLU A C 1
ATOM 2978 O O . GLU A 1 366 ? 63.993 21.858 -101.813 1.00 93.44 366 GLU A O 1
ATOM 2983 N N . ARG A 1 367 ? 64.853 21.521 -99.766 1.00 93.44 367 ARG A N 1
ATOM 2984 C CA . ARG A 1 367 ? 66.249 21.427 -100.233 1.00 93.44 367 ARG A CA 1
ATOM 2985 C C . ARG A 1 367 ? 66.453 20.268 -101.209 1.00 93.44 367 ARG A C 1
ATOM 2987 O O . ARG A 1 367 ? 67.130 20.466 -102.214 1.00 93.44 367 ARG A O 1
ATOM 2994 N N . LEU A 1 368 ? 65.867 19.097 -100.945 1.00 92.38 368 LEU A N 1
ATOM 2995 C CA . LEU A 1 368 ? 65.923 17.946 -101.853 1.00 92.38 368 LEU A CA 1
ATOM 2996 C C . LEU A 1 368 ? 65.247 18.262 -103.194 1.00 92.38 368 LEU A C 1
ATOM 2998 O O . LEU A 1 368 ? 65.898 18.131 -104.223 1.00 92.38 368 LEU A O 1
ATOM 3002 N N . SER A 1 369 ? 64.025 18.799 -103.190 1.00 92.88 369 SER A N 1
ATOM 3003 C CA . SER A 1 369 ? 63.310 19.245 -104.403 1.00 92.88 369 SER A CA 1
ATOM 3004 C C . SER A 1 369 ? 64.116 20.255 -105.237 1.00 92.88 369 SER A C 1
ATOM 3006 O O . SER A 1 369 ? 64.159 20.184 -106.468 1.00 92.88 369 SER A O 1
ATOM 3008 N N . ASN A 1 370 ? 64.817 21.186 -104.584 1.00 91.69 370 ASN A N 1
ATOM 3009 C CA . ASN A 1 370 ? 65.681 22.146 -105.272 1.00 91.69 370 ASN A CA 1
ATOM 3010 C C . ASN A 1 370 ? 66.965 21.502 -105.830 1.00 91.69 370 ASN A C 1
ATOM 3012 O O . ASN A 1 370 ? 67.398 21.867 -106.925 1.00 91.69 370 ASN A O 1
ATOM 3016 N N . LEU A 1 371 ? 67.548 20.521 -105.132 1.00 91.69 371 LEU A N 1
ATOM 3017 C CA . LEU A 1 371 ? 68.668 19.724 -105.644 1.00 91.69 371 LEU A CA 1
ATOM 3018 C C . LEU A 1 371 ? 68.247 18.839 -106.826 1.00 91.69 371 LEU A C 1
ATOM 3020 O O . LEU A 1 371 ? 68.980 18.784 -107.807 1.00 91.69 371 LEU A O 1
ATOM 3024 N N . GLU A 1 372 ? 67.070 18.213 -106.780 1.00 93.12 372 GLU A N 1
ATOM 3025 C CA . GLU A 1 372 ? 66.503 17.412 -107.875 1.00 93.12 372 GLU A CA 1
ATOM 3026 C C . GLU A 1 372 ? 66.300 18.255 -109.140 1.00 93.12 372 GLU A C 1
ATOM 3028 O O . GLU A 1 372 ? 66.778 17.880 -110.210 1.00 93.12 372 GLU A O 1
ATOM 3033 N N . LYS A 1 373 ? 65.694 19.446 -109.020 1.00 90.94 373 LYS A N 1
ATOM 3034 C CA . LYS A 1 373 ? 65.576 20.410 -110.134 1.00 90.94 373 LYS A CA 1
ATOM 3035 C C . LYS A 1 373 ? 66.941 20.831 -110.684 1.00 90.94 373 LYS A C 1
ATOM 3037 O O . LYS A 1 373 ? 67.113 20.935 -111.898 1.00 90.94 373 LYS A O 1
ATOM 3042 N N . GLY A 1 374 ? 67.914 21.072 -109.803 1.00 89.88 374 GLY A N 1
ATOM 3043 C CA . GLY A 1 374 ? 69.285 21.397 -110.196 1.00 89.88 374 GLY A CA 1
ATOM 3044 C C . GLY A 1 374 ? 69.976 20.248 -110.936 1.00 89.88 374 GLY A C 1
ATOM 3045 O O . GLY A 1 374 ? 70.686 20.486 -111.911 1.00 89.88 374 GLY A O 1
ATOM 3046 N N . LEU A 1 375 ? 69.741 19.006 -110.508 1.00 90.50 375 LEU A N 1
ATOM 3047 C CA . LEU A 1 375 ? 70.288 17.796 -111.117 1.00 90.50 375 LEU A CA 1
ATOM 3048 C C . LEU A 1 375 ? 69.669 17.553 -112.499 1.00 90.50 375 LEU A C 1
ATOM 3050 O O . LEU A 1 375 ? 70.412 17.317 -113.450 1.00 90.50 375 LEU A O 1
ATOM 3054 N N . GLU A 1 376 ? 68.352 17.709 -112.644 1.00 91.50 376 GLU A N 1
ATOM 3055 C CA . GLU A 1 376 ? 67.675 17.591 -113.941 1.00 91.50 376 GLU A CA 1
ATOM 3056 C C . GLU A 1 376 ? 68.146 18.683 -114.919 1.00 91.50 376 GLU A C 1
ATOM 3058 O O . GLU A 1 376 ? 68.554 18.367 -116.031 1.00 91.50 376 GLU A O 1
ATOM 3063 N N . SER A 1 377 ? 68.274 19.940 -114.474 1.00 90.50 377 SER A N 1
ATOM 3064 C CA . SER A 1 377 ? 68.863 21.015 -115.293 1.00 90.50 377 SER A CA 1
ATOM 3065 C C . SER A 1 377 ? 70.314 20.725 -115.717 1.00 90.50 377 SER A C 1
ATOM 3067 O O . SER A 1 377 ? 70.717 21.065 -116.832 1.00 90.50 377 SER A O 1
ATOM 3069 N N . LYS A 1 378 ? 71.120 20.076 -114.865 1.00 91.56 378 LYS A N 1
ATOM 3070 C CA . LYS A 1 378 ? 72.475 19.633 -115.237 1.00 91.56 378 LYS A CA 1
ATOM 3071 C C . LYS A 1 378 ? 72.469 18.447 -116.199 1.00 91.56 378 LYS A C 1
ATOM 3073 O O . LYS A 1 378 ? 73.361 18.363 -117.038 1.00 91.56 378 LYS A O 1
ATOM 3078 N N . LYS A 1 379 ? 71.479 17.562 -116.108 1.00 93.19 379 LYS A N 1
ATOM 3079 C CA . LYS A 1 379 ? 71.266 16.440 -117.029 1.00 93.19 379 LYS A CA 1
ATOM 3080 C C . LYS A 1 379 ? 70.825 16.923 -118.416 1.00 93.19 379 LYS A C 1
ATOM 3082 O O . LYS A 1 379 ? 71.395 16.462 -119.404 1.00 93.19 379 LYS A O 1
ATOM 3087 N N . ASP A 1 380 ? 69.940 17.916 -118.488 1.00 89.44 380 ASP A N 1
ATOM 3088 C CA . ASP A 1 380 ? 69.578 18.603 -119.736 1.00 89.44 380 ASP A CA 1
ATOM 3089 C C . ASP A 1 380 ? 70.799 19.266 -120.392 1.00 89.44 380 ASP A C 1
ATOM 3091 O O . ASP A 1 380 ? 71.039 19.094 -121.587 1.00 89.44 380 ASP A O 1
ATOM 3095 N N . GLU A 1 381 ? 71.625 19.971 -119.610 1.00 92.00 381 GLU A N 1
ATOM 3096 C CA . GLU A 1 381 ? 72.859 20.594 -120.109 1.00 92.00 381 GLU A CA 1
ATOM 3097 C C . GLU A 1 381 ? 73.879 19.553 -120.607 1.00 92.00 381 GLU A C 1
ATOM 3099 O O . GLU A 1 381 ? 74.544 19.775 -121.619 1.00 92.00 381 GLU A O 1
ATOM 3104 N N . ILE A 1 382 ? 73.972 18.385 -119.959 1.00 90.38 382 ILE A N 1
ATOM 3105 C CA . ILE A 1 382 ? 74.801 17.266 -120.435 1.00 90.38 382 ILE A CA 1
ATOM 3106 C C . ILE A 1 382 ? 74.283 16.726 -121.776 1.00 90.38 382 ILE A C 1
ATOM 3108 O O . ILE A 1 382 ? 75.087 16.532 -122.687 1.00 90.38 382 ILE A O 1
ATOM 3112 N N . GLU A 1 383 ? 72.974 16.515 -121.950 1.00 91.00 383 GLU A N 1
ATOM 3113 C CA . GLU A 1 383 ? 72.419 16.068 -123.241 1.00 91.00 383 GLU A CA 1
ATOM 3114 C C . GLU A 1 383 ? 72.527 17.147 -124.335 1.00 91.00 383 GLU A C 1
ATOM 3116 O O . GLU A 1 383 ? 72.784 16.817 -125.500 1.00 91.00 383 GLU A O 1
ATOM 3121 N N . ARG A 1 384 ? 72.447 18.437 -123.977 1.00 90.38 384 ARG A N 1
ATOM 3122 C CA . ARG A 1 384 ? 72.741 19.559 -124.885 1.00 90.38 384 ARG A CA 1
ATOM 3123 C C . ARG A 1 384 ? 74.194 19.511 -125.362 1.00 90.38 384 ARG A C 1
ATOM 3125 O O . ARG A 1 384 ? 74.433 19.471 -126.568 1.00 90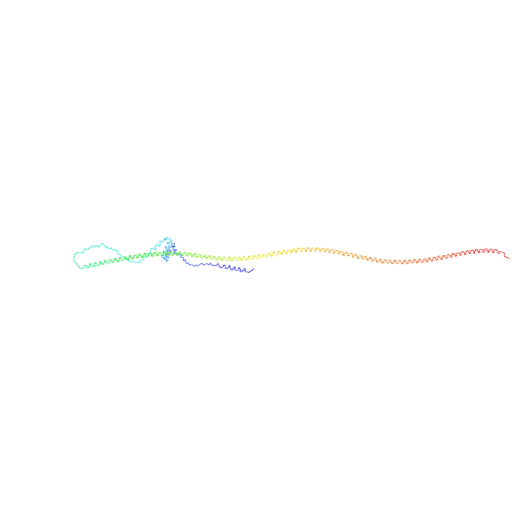.38 384 ARG A O 1
ATOM 3132 N N . LEU A 1 385 ? 75.155 19.442 -124.438 1.00 90.06 385 LEU A N 1
ATOM 3133 C CA . LEU A 1 385 ? 76.589 19.348 -124.743 1.00 90.06 385 LEU A CA 1
ATOM 3134 C C . LEU A 1 385 ? 76.937 18.072 -125.519 1.00 90.06 385 LEU A C 1
ATOM 3136 O O . LEU A 1 385 ? 77.798 18.091 -126.395 1.00 90.06 385 LEU A O 1
ATOM 3140 N N . LYS A 1 386 ? 76.268 16.955 -125.237 1.00 92.00 386 LYS A N 1
ATOM 3141 C CA . LYS A 1 386 ? 76.424 15.684 -125.959 1.00 92.00 386 LYS A CA 1
ATOM 3142 C C . LYS A 1 386 ? 75.900 15.780 -127.393 1.00 92.00 386 LYS A C 1
ATOM 3144 O O . LYS A 1 386 ? 76.566 15.306 -128.311 1.00 92.00 386 LYS A O 1
ATOM 3149 N N . SER A 1 387 ? 74.769 16.452 -127.603 1.00 87.94 387 SER A N 1
ATOM 3150 C CA . SER A 1 387 ? 74.225 16.751 -128.936 1.00 87.94 387 SER A CA 1
ATOM 3151 C C . SER A 1 387 ? 75.125 17.714 -129.722 1.00 87.94 387 SER A C 1
ATOM 3153 O O . SER A 1 387 ? 75.359 17.514 -130.914 1.00 87.94 387 SER A O 1
ATOM 3155 N N . GLU A 1 388 ? 75.685 18.719 -129.047 1.00 90.75 388 GLU A N 1
ATOM 3156 C CA . GLU A 1 388 ? 76.645 19.672 -129.613 1.00 90.75 388 GLU A CA 1
ATOM 3157 C C . GLU A 1 388 ? 77.950 18.976 -130.034 1.00 90.75 388 GLU A C 1
ATOM 3159 O O . GLU A 1 388 ? 78.355 19.100 -131.188 1.00 90.75 388 GLU A O 1
ATOM 3164 N N . ASN A 1 389 ? 78.535 18.137 -129.169 1.00 88.62 389 ASN A N 1
ATOM 3165 C CA . ASN A 1 389 ? 79.681 17.282 -129.506 1.00 88.62 389 ASN A CA 1
ATOM 3166 C C . ASN A 1 389 ? 79.375 16.328 -130.674 1.00 88.62 389 ASN A C 1
ATOM 3168 O O . ASN A 1 3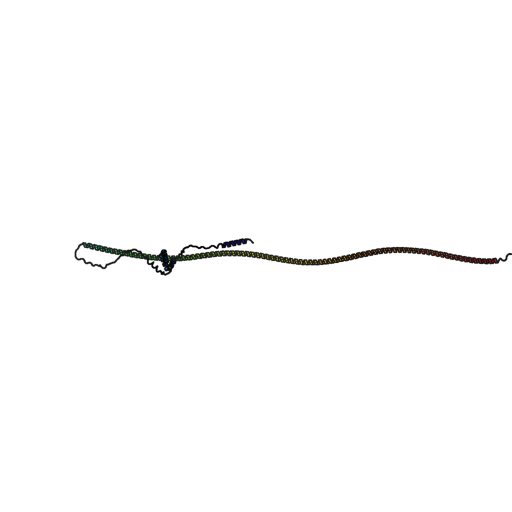89 ? 80.229 16.105 -131.529 1.00 88.62 389 ASN A O 1
ATOM 3172 N N . LEU A 1 390 ? 78.161 15.771 -130.755 1.00 90.69 390 LEU A N 1
ATOM 3173 C CA . LEU A 1 390 ? 77.764 14.907 -131.871 1.00 90.69 390 LEU A CA 1
ATOM 3174 C C . LEU A 1 390 ? 77.691 15.685 -133.198 1.00 90.69 390 LEU A C 1
ATOM 3176 O O . LEU A 1 390 ? 78.065 15.155 -134.245 1.00 90.69 390 LEU A O 1
ATOM 3180 N N . SER A 1 391 ? 77.243 16.942 -133.156 1.00 87.00 391 SER A N 1
ATOM 3181 C CA . SER A 1 391 ? 77.256 17.861 -134.302 1.00 87.00 391 SER A CA 1
ATOM 3182 C C . SER A 1 391 ? 78.684 18.245 -134.706 1.00 87.00 391 SER A C 1
ATOM 3184 O O . SER A 1 391 ? 79.039 18.157 -135.881 1.00 87.00 391 SER A O 1
ATOM 3186 N N . GLN A 1 392 ? 79.541 18.574 -133.735 1.00 87.81 392 GLN A N 1
ATOM 3187 C CA . GLN A 1 392 ? 80.959 18.858 -133.971 1.00 87.81 392 GLN A CA 1
ATOM 3188 C C . GLN A 1 392 ? 81.683 17.643 -134.570 1.00 87.81 392 GLN A C 1
ATOM 3190 O O . GLN A 1 392 ? 82.378 17.797 -135.567 1.00 87.81 392 GLN A O 1
ATOM 3195 N N . ASN A 1 393 ? 81.443 16.425 -134.072 1.00 86.81 393 ASN A N 1
ATOM 3196 C CA . ASN A 1 393 ? 81.993 15.193 -134.652 1.00 86.81 393 ASN A CA 1
ATOM 3197 C C . ASN A 1 393 ? 81.510 14.932 -136.087 1.00 86.81 393 ASN A C 1
ATOM 3199 O O . ASN A 1 393 ? 82.288 14.439 -136.905 1.00 86.81 393 ASN A O 1
ATOM 3203 N N . LYS A 1 394 ? 80.257 15.271 -136.430 1.00 85.62 394 LYS A N 1
ATOM 3204 C CA . LYS A 1 394 ? 79.798 15.241 -137.831 1.00 85.62 394 LYS A CA 1
ATOM 3205 C C . LYS A 1 394 ? 80.570 16.244 -138.680 1.00 85.62 394 LYS A C 1
ATOM 3207 O O . LYS A 1 394 ? 81.054 15.867 -139.741 1.00 85.62 394 LYS A O 1
ATOM 3212 N N . HIS A 1 395 ? 80.742 17.473 -138.197 1.00 85.12 395 HIS A N 1
ATOM 3213 C CA . HIS A 1 395 ? 81.476 18.497 -138.933 1.00 85.12 395 HIS A CA 1
ATOM 3214 C C . HIS A 1 395 ? 82.963 18.144 -139.104 1.00 85.12 395 HIS A C 1
ATOM 3216 O O . HIS A 1 395 ? 83.504 18.307 -140.192 1.00 85.12 395 HIS A O 1
ATOM 3222 N N . ILE A 1 396 ? 83.604 17.562 -138.085 1.00 85.75 396 ILE A N 1
ATOM 3223 C CA . ILE A 1 396 ? 84.958 16.991 -138.184 1.00 85.75 396 ILE A CA 1
ATOM 3224 C C . ILE A 1 396 ? 84.980 15.858 -139.220 1.00 85.75 396 ILE A C 1
ATOM 3226 O O . ILE A 1 396 ? 85.833 15.858 -140.095 1.00 85.75 396 ILE A O 1
ATOM 3230 N N . SER A 1 397 ? 83.996 14.951 -139.214 1.00 83.56 397 SER A N 1
ATOM 3231 C CA . SER A 1 397 ? 83.903 13.867 -140.211 1.00 83.56 397 SER A CA 1
ATOM 3232 C C . SER A 1 397 ? 83.723 14.384 -141.649 1.00 83.56 397 SER A C 1
ATOM 3234 O O . SER A 1 397 ? 84.206 13.767 -142.602 1.00 83.56 397 SER A O 1
ATOM 3236 N N . GLU A 1 398 ? 83.026 15.510 -141.825 1.00 82.38 398 GLU A N 1
ATOM 3237 C CA . GLU A 1 398 ? 82.892 16.220 -143.102 1.00 82.38 398 GLU A CA 1
ATOM 3238 C C . GLU A 1 398 ? 84.197 16.914 -143.507 1.00 82.38 398 GLU A C 1
ATOM 3240 O O . GLU A 1 398 ? 84.590 16.822 -144.670 1.00 82.38 398 GLU A O 1
ATOM 3245 N N . GLN A 1 399 ? 84.908 17.538 -142.564 1.00 83.50 399 GLN A N 1
ATOM 3246 C CA . GLN A 1 399 ? 86.244 18.094 -142.789 1.00 83.50 399 GLN A CA 1
ATOM 3247 C C . GLN A 1 399 ? 87.245 16.989 -143.164 1.00 83.50 399 GLN A C 1
ATOM 3249 O O . GLN A 1 399 ? 87.934 17.128 -144.167 1.00 83.50 399 GLN A O 1
ATOM 3254 N N . ASP A 1 400 ? 87.250 15.843 -142.479 1.00 88.31 400 ASP A N 1
ATOM 3255 C CA . ASP A 1 400 ? 88.062 14.661 -142.812 1.00 88.31 400 ASP A CA 1
ATOM 3256 C C . ASP A 1 400 ? 87.709 14.065 -144.182 1.00 88.31 400 ASP A C 1
ATOM 3258 O O . ASP A 1 400 ? 88.545 13.449 -144.850 1.00 88.31 400 ASP A O 1
ATOM 3262 N N . ARG A 1 401 ? 86.452 14.197 -144.619 1.00 84.38 401 ARG A N 1
ATOM 3263 C CA . ARG A 1 401 ? 86.041 13.838 -145.982 1.00 84.38 401 ARG A CA 1
ATOM 3264 C C . ARG A 1 401 ? 86.561 14.857 -146.995 1.00 84.38 401 ARG A C 1
ATOM 3266 O O . ARG A 1 401 ? 87.101 14.453 -148.014 1.00 84.38 401 ARG A O 1
ATOM 3273 N N . MET A 1 402 ? 86.459 16.150 -146.702 1.00 84.25 402 MET A N 1
ATOM 3274 C CA . MET A 1 402 ? 86.959 17.221 -147.567 1.00 84.25 402 MET A CA 1
ATOM 3275 C C . MET A 1 402 ? 88.488 17.187 -147.700 1.00 84.25 402 MET A C 1
ATOM 3277 O O . MET A 1 402 ? 89.009 17.380 -148.794 1.00 84.25 402 MET A O 1
ATOM 3281 N N . ILE A 1 403 ? 89.203 16.880 -146.614 1.00 83.94 403 ILE A N 1
ATOM 3282 C CA . ILE A 1 403 ? 90.652 16.649 -146.597 1.00 83.94 403 ILE A CA 1
ATOM 3283 C C . ILE A 1 403 ? 91.001 15.432 -147.457 1.00 83.94 403 ILE A C 1
ATOM 3285 O O . ILE A 1 403 ? 91.940 15.518 -148.240 1.00 83.94 403 ILE A O 1
ATOM 3289 N N . ARG A 1 404 ? 90.233 14.332 -147.388 1.00 83.94 404 ARG A N 1
ATOM 3290 C CA . ARG A 1 404 ? 90.414 13.177 -148.289 1.00 83.94 404 ARG A CA 1
ATOM 3291 C C . ARG A 1 404 ? 90.174 13.533 -149.755 1.00 83.94 404 ARG A C 1
ATOM 3293 O O . ARG A 1 404 ? 91.071 13.308 -150.554 1.00 83.94 404 ARG A O 1
ATOM 3300 N N . ASP A 1 405 ? 89.055 14.171 -150.097 1.00 83.38 405 ASP A N 1
ATOM 3301 C CA . ASP A 1 405 ? 88.766 14.627 -151.468 1.00 83.38 405 ASP A CA 1
ATOM 3302 C C . ASP A 1 405 ? 89.853 15.586 -152.005 1.00 83.38 405 ASP A C 1
ATOM 3304 O O . ASP A 1 405 ? 90.186 15.563 -153.192 1.00 83.38 405 ASP A O 1
ATOM 3308 N N . LEU A 1 406 ? 90.413 16.451 -151.150 1.00 83.38 406 LEU A N 1
ATOM 3309 C CA . LEU A 1 406 ? 91.540 17.322 -151.497 1.00 83.38 406 LEU A CA 1
ATOM 3310 C C . LEU A 1 406 ? 92.841 16.533 -151.672 1.00 83.38 406 LEU A C 1
ATOM 3312 O O . LEU A 1 406 ? 93.585 16.816 -152.605 1.00 83.38 406 LEU A O 1
ATOM 3316 N N . ASN A 1 407 ? 93.105 15.538 -150.828 1.00 84.44 407 ASN A N 1
ATOM 3317 C CA . ASN A 1 407 ? 94.287 14.684 -150.923 1.00 84.44 407 ASN A CA 1
ATOM 3318 C C . ASN A 1 407 ? 94.242 13.793 -152.178 1.00 84.44 407 ASN A C 1
ATOM 3320 O O . ASN A 1 407 ? 95.244 13.673 -152.874 1.00 84.44 407 ASN A O 1
ATOM 3324 N N . ASP A 1 408 ? 93.072 13.258 -152.534 1.00 82.56 408 ASP A N 1
ATOM 3325 C CA . ASP A 1 408 ? 92.841 12.514 -153.778 1.00 82.56 408 ASP A CA 1
ATOM 3326 C C . ASP A 1 408 ? 93.018 13.423 -155.007 1.00 82.56 408 ASP A C 1
ATOM 3328 O O . ASP A 1 408 ? 93.631 13.024 -156.000 1.00 82.56 408 ASP A O 1
ATOM 3332 N N . LYS A 1 409 ? 92.557 14.682 -154.935 1.00 81.81 409 LYS A N 1
ATOM 3333 C CA . LYS A 1 409 ? 92.838 15.694 -155.968 1.00 81.81 409 LYS A CA 1
ATOM 3334 C C . LYS A 1 409 ? 94.330 15.984 -156.083 1.00 81.81 409 LYS A C 1
ATOM 3336 O O . LYS A 1 409 ? 94.831 15.968 -157.204 1.00 81.81 409 LYS A O 1
ATOM 3341 N N . VAL A 1 410 ? 95.037 16.185 -154.970 1.00 81.12 410 VAL A N 1
ATOM 3342 C CA . VAL A 1 410 ? 96.497 16.373 -154.953 1.00 81.12 410 VAL A CA 1
ATOM 3343 C C . VAL A 1 410 ? 97.197 15.164 -155.570 1.00 81.12 410 VAL A C 1
ATOM 3345 O O . VAL A 1 410 ? 97.971 15.357 -156.496 1.00 81.12 410 VAL A O 1
ATOM 3348 N N . GLN A 1 411 ? 96.847 13.928 -155.202 1.00 77.94 411 GLN A N 1
ATOM 3349 C CA . GLN A 1 411 ? 97.408 12.723 -155.832 1.00 77.94 411 GLN A CA 1
ATOM 3350 C C . GLN A 1 411 ? 97.099 12.633 -157.334 1.00 77.94 411 GLN A C 1
ATOM 3352 O O . GLN A 1 411 ? 97.963 12.253 -158.125 1.00 77.94 411 GLN A O 1
ATOM 3357 N N . SER A 1 412 ? 95.886 13.000 -157.760 1.00 75.94 412 SER A N 1
ATOM 3358 C CA . SER A 1 412 ? 95.541 13.052 -159.187 1.00 75.94 412 SER A CA 1
ATOM 3359 C C . SER A 1 412 ? 96.351 14.117 -159.933 1.00 75.94 412 SER A C 1
ATOM 3361 O O . SER A 1 412 ? 96.750 13.903 -161.077 1.00 75.94 412 SER A O 1
ATOM 3363 N N . GLN A 1 413 ? 96.652 15.234 -159.271 1.00 78.31 413 GLN A N 1
ATOM 3364 C CA . GLN A 1 413 ? 97.413 16.342 -159.826 1.00 78.31 413 GLN A CA 1
ATOM 3365 C C . GLN A 1 413 ? 98.920 16.057 -159.817 1.00 78.31 413 GLN A C 1
ATOM 3367 O O . GLN A 1 413 ? 99.588 16.393 -160.785 1.00 78.31 413 GLN A O 1
ATOM 3372 N N . ASP A 1 414 ? 99.439 15.341 -158.820 1.00 78.56 414 ASP A N 1
ATOM 3373 C CA . ASP A 1 414 ? 100.788 14.770 -158.814 1.00 78.56 414 ASP A CA 1
ATOM 3374 C C . ASP A 1 414 ? 100.951 13.729 -159.922 1.00 78.56 414 ASP A C 1
ATOM 3376 O O . ASP A 1 414 ? 101.990 13.689 -160.580 1.00 78.56 414 ASP A O 1
ATOM 3380 N N . LYS A 1 415 ? 99.913 12.935 -160.207 1.00 76.81 415 LYS A N 1
ATOM 3381 C CA . LYS A 1 415 ? 99.907 12.015 -161.349 1.00 76.81 415 LYS A CA 1
ATOM 3382 C C . LYS A 1 415 ? 99.934 12.766 -162.684 1.00 76.81 415 LYS A C 1
ATOM 3384 O O . LYS A 1 415 ? 100.774 12.454 -163.517 1.00 76.81 415 LYS A O 1
ATOM 3389 N N . VAL A 1 416 ? 99.113 13.808 -162.853 1.00 76.56 416 VAL A N 1
ATOM 3390 C CA . VAL A 1 416 ? 99.157 14.695 -164.035 1.00 76.56 416 VAL A CA 1
ATOM 3391 C C . VAL A 1 416 ? 100.509 15.405 -164.162 1.00 76.56 416 VAL A C 1
ATOM 3393 O O . VAL A 1 416 ? 101.051 15.485 -165.260 1.00 76.56 416 VAL A O 1
ATOM 3396 N N . ASN A 1 417 ? 101.090 15.878 -163.057 1.00 79.19 417 ASN A N 1
ATOM 3397 C CA . ASN A 1 417 ? 102.426 16.473 -163.034 1.00 79.19 417 ASN A CA 1
ATOM 3398 C C . ASN A 1 417 ? 103.495 15.444 -163.424 1.00 79.19 417 ASN A C 1
ATOM 3400 O O . ASN A 1 417 ? 104.406 15.780 -164.172 1.00 79.19 417 ASN A O 1
ATOM 3404 N N . THR A 1 418 ? 103.371 14.195 -162.965 1.00 77.50 418 THR A N 1
ATOM 3405 C CA . THR A 1 418 ? 104.270 13.089 -163.330 1.00 77.50 418 THR A CA 1
ATOM 3406 C C . THR A 1 418 ? 104.152 12.767 -164.818 1.00 77.50 418 THR A C 1
ATOM 3408 O O . THR A 1 418 ? 105.172 12.724 -165.497 1.00 77.50 418 THR A O 1
ATOM 3411 N N . ASP A 1 419 ? 102.935 12.641 -165.352 1.00 75.69 419 ASP A N 1
ATOM 3412 C CA . ASP A 1 419 ? 102.684 12.407 -166.780 1.00 75.69 419 ASP A CA 1
ATOM 3413 C C . ASP A 1 419 ? 103.205 13.576 -167.645 1.00 75.69 419 ASP A C 1
ATOM 3415 O O . ASP A 1 419 ? 103.821 13.348 -168.686 1.00 75.69 419 ASP A O 1
ATOM 3419 N N . LEU A 1 420 ? 103.045 14.830 -167.199 1.00 77.06 420 LEU A N 1
ATOM 3420 C CA . LEU A 1 420 ? 103.626 16.016 -167.846 1.00 77.06 420 LEU A CA 1
ATOM 3421 C C . LEU A 1 420 ? 105.159 16.031 -167.780 1.00 77.06 420 LEU A C 1
ATOM 3423 O O . LEU A 1 420 ? 105.805 16.379 -168.768 1.00 77.06 420 LEU A O 1
ATOM 3427 N N . PHE A 1 421 ? 105.759 15.634 -166.655 1.00 77.88 421 PHE A N 1
ATOM 3428 C CA . PHE A 1 421 ? 107.209 15.455 -166.541 1.00 77.88 421 PHE A CA 1
ATOM 3429 C C . PHE A 1 421 ? 107.707 14.352 -167.482 1.00 77.88 421 PHE A C 1
ATOM 3431 O O . PHE A 1 421 ? 108.740 14.535 -168.127 1.00 77.88 421 PHE A O 1
ATOM 3438 N N . GLN A 1 422 ? 106.958 13.255 -167.618 1.00 73.56 422 GLN A N 1
ATOM 3439 C CA . GLN A 1 422 ? 107.242 12.160 -168.546 1.00 73.56 422 GLN A CA 1
ATOM 3440 C C . GLN A 1 422 ? 107.202 12.656 -170.003 1.00 73.56 422 GLN A C 1
ATOM 3442 O O . GLN A 1 422 ? 108.167 12.468 -170.742 1.00 73.56 422 GLN A O 1
ATOM 3447 N N . GLN A 1 423 ? 106.146 13.382 -170.389 1.00 76.81 423 GLN A N 1
ATOM 3448 C CA . GLN A 1 423 ? 105.995 13.988 -171.720 1.00 76.81 423 GLN A CA 1
ATOM 3449 C C . GLN A 1 423 ? 107.080 15.034 -172.015 1.00 76.81 423 GLN A C 1
ATOM 3451 O O . GLN A 1 423 ? 107.600 15.088 -173.128 1.00 76.81 423 GLN A O 1
ATOM 3456 N N . LEU A 1 424 ? 107.472 15.848 -171.028 1.00 74.50 424 LEU A N 1
ATOM 3457 C CA . LEU A 1 424 ? 108.599 16.779 -171.150 1.00 74.50 424 LEU A CA 1
ATOM 3458 C C . LEU A 1 424 ? 109.936 16.047 -171.313 1.00 74.50 424 LEU A C 1
ATOM 3460 O O . LEU A 1 424 ? 110.805 16.526 -172.043 1.00 74.50 424 LEU A O 1
ATOM 3464 N N . LEU A 1 425 ? 110.109 14.889 -170.673 1.00 74.81 425 LEU A N 1
ATOM 3465 C CA . LEU A 1 425 ? 111.294 14.048 -170.830 1.00 74.81 425 LEU A CA 1
ATOM 3466 C C . LEU A 1 425 ? 111.345 13.412 -172.230 1.00 74.81 425 LEU A C 1
ATOM 3468 O O . LEU A 1 425 ? 112.398 13.419 -172.868 1.00 74.81 425 LEU A O 1
ATOM 3472 N N . GLU A 1 426 ? 110.209 12.939 -172.747 1.00 72.69 426 GLU A N 1
ATOM 3473 C CA . GLU A 1 426 ? 110.073 12.441 -174.122 1.00 72.69 426 GLU A CA 1
ATOM 3474 C C . GLU A 1 426 ? 110.308 13.546 -175.159 1.00 72.69 426 GLU A C 1
ATOM 3476 O O . GLU A 1 426 ? 111.096 13.354 -176.087 1.00 72.69 426 GLU A O 1
ATOM 3481 N N . LEU A 1 427 ? 109.728 14.737 -174.969 1.00 72.19 427 LEU A N 1
ATOM 3482 C CA . LEU A 1 427 ? 109.998 15.922 -175.790 1.00 72.19 427 LEU A CA 1
ATOM 3483 C C . LEU A 1 427 ? 111.480 16.302 -175.764 1.00 72.19 427 LEU A C 1
ATOM 3485 O O . LEU A 1 427 ? 112.062 16.536 -176.820 1.00 72.19 427 LEU A O 1
ATOM 3489 N N . LYS A 1 428 ? 112.119 16.311 -174.590 1.00 74.06 428 LYS A N 1
ATOM 3490 C CA . LYS A 1 428 ? 113.557 16.584 -174.443 1.00 74.06 428 LYS A CA 1
ATOM 3491 C C . LYS A 1 428 ? 114.412 15.556 -175.191 1.00 74.06 428 LYS A C 1
ATOM 3493 O O . LYS A 1 428 ? 115.379 15.939 -175.849 1.00 74.06 428 LYS A O 1
ATOM 3498 N N . ASN A 1 429 ? 114.041 14.278 -175.144 1.00 70.25 429 ASN A N 1
ATOM 3499 C CA . ASN A 1 429 ? 114.731 13.208 -175.867 1.00 70.25 429 ASN A CA 1
ATOM 3500 C C . ASN A 1 429 ? 114.508 13.298 -177.389 1.00 70.25 429 ASN A C 1
ATOM 3502 O O . ASN A 1 429 ? 115.459 13.135 -178.159 1.00 70.25 429 ASN A O 1
ATOM 3506 N N . MET A 1 430 ? 113.300 13.646 -177.847 1.00 69.62 430 MET A N 1
ATOM 3507 C CA . MET A 1 430 ? 113.047 13.962 -179.258 1.00 69.62 430 MET A CA 1
ATOM 3508 C C . MET A 1 430 ? 113.864 15.173 -179.720 1.00 69.62 430 MET A C 1
ATOM 3510 O O . MET A 1 430 ? 114.457 15.131 -180.795 1.00 69.62 430 MET A O 1
ATOM 3514 N N . LEU A 1 431 ? 113.958 16.226 -178.905 1.00 63.59 431 LEU A N 1
ATOM 3515 C CA . LEU A 1 431 ? 114.680 17.452 -179.248 1.00 63.59 431 LEU A CA 1
ATOM 3516 C C . LEU A 1 431 ? 116.198 17.222 -179.314 1.00 63.59 431 LEU A C 1
ATOM 3518 O O . LEU A 1 431 ? 116.839 17.695 -180.249 1.00 63.59 431 LEU A O 1
ATOM 3522 N N . LEU A 1 432 ? 116.758 16.399 -178.419 1.00 64.06 432 LEU A N 1
ATOM 3523 C CA . LEU A 1 432 ? 118.131 15.881 -178.530 1.00 64.06 432 LEU A CA 1
ATOM 3524 C C . LEU A 1 432 ? 118.345 15.078 -179.826 1.00 64.06 432 LEU A C 1
ATOM 3526 O O . LEU A 1 432 ? 119.359 15.260 -180.498 1.00 64.06 432 LEU A O 1
ATOM 3530 N N . THR A 1 433 ? 117.371 14.253 -180.219 1.00 60.69 433 THR A N 1
ATOM 3531 C CA . THR A 1 433 ? 117.425 13.465 -181.466 1.00 60.69 433 THR A CA 1
ATOM 3532 C C . THR A 1 433 ? 117.348 14.349 -182.720 1.00 60.69 433 THR A C 1
ATOM 3534 O O . THR A 1 433 ? 117.982 14.049 -183.731 1.00 60.69 433 THR A O 1
ATOM 3537 N N . VAL A 1 434 ? 116.598 15.456 -182.676 1.00 60.06 434 VAL A N 1
ATOM 3538 C CA . VAL A 1 434 ? 116.544 16.453 -183.761 1.00 60.06 434 VAL A CA 1
ATOM 3539 C C . VAL A 1 434 ? 117.847 17.251 -183.833 1.00 60.06 434 VAL A C 1
ATOM 3541 O O . VAL A 1 434 ? 118.397 17.393 -184.922 1.00 60.06 434 VAL A O 1
ATOM 3544 N N . ASN A 1 435 ? 118.395 17.690 -182.697 1.00 56.62 435 ASN A N 1
ATOM 3545 C CA . ASN A 1 435 ? 119.636 18.469 -182.671 1.00 56.62 435 ASN A CA 1
ATOM 3546 C C . ASN A 1 435 ? 120.828 17.652 -183.213 1.00 56.62 435 ASN A C 1
ATOM 3548 O O . ASN A 1 435 ? 121.577 18.134 -184.059 1.00 56.62 435 ASN A O 1
ATOM 3552 N N . GLN A 1 436 ? 120.923 16.366 -182.850 1.00 59.09 436 GLN A N 1
ATOM 3553 C CA . GLN A 1 436 ? 121.926 15.440 -183.401 1.00 59.09 436 GLN A CA 1
ATOM 3554 C C . GLN A 1 436 ? 121.748 15.165 -184.908 1.00 59.09 436 GLN A C 1
ATOM 3556 O O . GLN A 1 436 ? 122.723 14.893 -185.607 1.00 59.09 436 GLN A O 1
ATOM 3561 N N . ARG A 1 437 ? 120.525 15.272 -185.451 1.00 56.19 437 ARG A N 1
ATOM 3562 C CA . ARG A 1 437 ? 120.286 15.229 -186.910 1.00 56.19 437 ARG A CA 1
ATOM 3563 C C . ARG A 1 437 ? 120.675 16.533 -187.611 1.00 56.19 437 ARG A C 1
ATOM 3565 O O . ARG A 1 437 ? 120.987 16.500 -188.798 1.00 56.19 437 ARG A O 1
ATOM 3572 N N . GLN A 1 438 ? 120.667 17.657 -186.901 1.00 54.25 438 GLN A N 1
ATOM 3573 C CA . GLN A 1 438 ? 121.001 18.972 -187.446 1.00 54.25 438 GLN A CA 1
ATOM 3574 C C . GLN A 1 438 ? 122.526 19.187 -187.506 1.00 54.25 438 GLN A C 1
ATOM 3576 O O . GLN A 1 438 ? 123.043 19.600 -188.544 1.00 54.25 438 GLN A O 1
ATOM 3581 N N . GLU A 1 439 ? 123.267 18.745 -186.484 1.00 54.94 439 GLU A N 1
ATOM 3582 C CA . GLU A 1 439 ? 124.743 18.673 -186.499 1.00 54.94 439 GLU A CA 1
ATOM 3583 C C . GLU A 1 439 ? 125.278 17.736 -187.613 1.00 54.94 439 GLU A C 1
ATOM 3585 O O . GLU A 1 439 ? 126.321 17.992 -188.228 1.00 54.94 439 GLU A O 1
ATOM 3590 N N . ALA A 1 440 ? 124.522 16.686 -187.957 1.00 53.75 440 ALA A N 1
ATOM 3591 C CA . ALA A 1 440 ? 124.811 15.803 -189.092 1.00 53.75 440 ALA A CA 1
ATOM 3592 C C . ALA A 1 440 ? 124.499 16.421 -190.475 1.00 53.75 440 ALA A C 1
ATOM 3594 O O . ALA A 1 440 ? 124.992 15.929 -191.489 1.00 53.75 440 ALA A O 1
ATOM 3595 N N . ALA A 1 441 ? 123.697 17.491 -190.545 1.00 52.62 441 ALA A N 1
ATOM 3596 C CA . ALA A 1 441 ? 123.351 18.164 -191.799 1.00 52.62 441 ALA A CA 1
ATOM 3597 C C . ALA A 1 441 ? 124.335 19.296 -192.148 1.00 52.62 441 ALA A C 1
ATOM 3599 O O . ALA A 1 441 ? 124.705 19.467 -193.312 1.00 52.62 441 ALA A O 1
ATOM 3600 N N . GLU A 1 442 ? 124.806 20.053 -191.154 1.00 48.84 442 GLU A N 1
ATOM 3601 C CA . GLU A 1 442 ? 125.714 21.190 -191.384 1.00 48.84 442 GLU A CA 1
ATOM 3602 C C . GLU A 1 442 ? 127.153 20.752 -191.701 1.00 48.84 442 GLU A C 1
ATOM 3604 O O . GLU A 1 442 ? 127.862 21.420 -192.457 1.00 48.84 442 GLU A O 1
ATOM 3609 N N . SER A 1 443 ? 127.548 19.553 -191.266 1.00 53.97 443 SER A N 1
ATOM 3610 C CA . SER A 1 443 ? 128.794 18.899 -191.690 1.00 53.97 443 SER A CA 1
ATOM 3611 C C . SER A 1 443 ? 128.818 18.508 -193.184 1.00 53.97 443 SER A C 1
ATOM 3613 O O . SER A 1 443 ? 129.898 18.270 -193.728 1.00 53.97 443 SER A O 1
ATOM 3615 N N . SER A 1 444 ? 127.672 18.536 -193.882 1.00 47.97 444 SER A N 1
ATOM 3616 C CA . SER A 1 444 ? 127.551 18.255 -195.325 1.00 47.97 444 SER A CA 1
ATOM 3617 C C . SER A 1 444 ? 127.630 19.496 -196.237 1.00 47.97 444 SER A C 1
ATOM 3619 O O . SER A 1 444 ? 127.522 19.347 -197.454 1.00 47.97 444 SER A O 1
ATOM 3621 N N . LYS A 1 445 ? 127.817 20.714 -195.700 1.00 47.53 445 LYS A N 1
ATOM 3622 C CA . LYS A 1 445 ? 127.938 21.962 -196.495 1.00 47.53 445 LYS A CA 1
ATOM 3623 C C . LYS A 1 445 ? 129.367 22.515 -196.617 1.00 47.53 445 LYS A C 1
ATOM 3625 O O . LYS A 1 445 ? 129.578 23.705 -196.835 1.00 47.53 445 LYS A O 1
ATOM 3630 N N . LYS A 1 446 ? 130.357 21.620 -196.600 1.00 51.41 446 LYS A N 1
ATOM 3631 C CA . LYS A 1 446 ? 131.566 21.794 -197.424 1.00 51.41 446 LYS A CA 1
ATOM 3632 C C . LYS A 1 446 ? 131.257 21.302 -198.849 1.00 51.41 446 LYS A C 1
ATOM 3634 O O . LYS A 1 446 ? 130.567 20.300 -198.987 1.00 51.41 446 LYS A O 1
ATOM 3639 N N . ASN A 1 447 ? 131.845 21.944 -199.868 1.00 48.19 447 ASN A N 1
ATOM 3640 C CA . ASN A 1 447 ? 131.921 21.501 -201.281 1.00 48.19 447 ASN A CA 1
ATOM 3641 C C . ASN A 1 447 ? 130.834 21.969 -202.284 1.00 48.19 447 ASN A C 1
ATOM 3643 O O . ASN A 1 447 ? 130.386 21.175 -203.108 1.00 48.19 447 ASN A O 1
ATOM 3647 N N . SER A 1 448 ? 130.499 23.265 -202.334 1.00 43.59 448 SER A N 1
ATOM 3648 C CA . SER A 1 448 ? 130.028 23.898 -203.588 1.00 43.59 448 SER A CA 1
ATOM 3649 C C . SER A 1 448 ? 130.197 25.423 -203.569 1.00 43.59 448 SER A C 1
ATOM 3651 O O . SER A 1 448 ? 129.873 26.041 -202.558 1.00 43.59 448 SER A O 1
ATOM 3653 N N . SER A 1 449 ? 130.612 25.999 -204.705 1.00 40.03 449 SER A N 1
ATOM 3654 C CA . SER A 1 449 ? 130.982 27.409 -204.984 1.00 40.03 449 SER A CA 1
ATOM 3655 C C . SER A 1 449 ? 132.253 27.943 -204.293 1.00 40.03 449 SER A C 1
ATOM 3657 O O . SER A 1 449 ? 132.400 27.788 -203.083 1.00 40.03 449 SER A O 1
ATOM 3659 N N . SER A 1 450 ? 133.241 28.545 -204.979 1.00 39.28 450 SER A N 1
ATOM 3660 C CA . SER A 1 450 ? 133.415 28.893 -206.418 1.00 39.28 450 SER A CA 1
ATOM 3661 C C . SER A 1 450 ? 132.327 29.731 -207.091 1.00 39.28 450 SER A C 1
ATOM 3663 O O . SER A 1 450 ? 131.290 29.149 -207.468 1.00 39.28 450 SER A O 1
#

Sequence (450 aa):
MPEDFRLIADIQELIENTIHQRSLSTRGDECHRTTIATDDGSLFEKLSDWSTLPSVDKNNHKNFLEENYSPEDLQLAYDEYFARHGRIPAVRDFRVFILQWQGRPRKNCLVEMQQKNIDLESDNKFQISIRSCCACSTEQQNQLQNLITDRVNLQRRFEQAIDTAEQLNTINVQHVTNNGLLQNECTRLIGENTQVNTRCNRLHQDNRRKDMQIVGLDKEIVQLSVQVAEKETNLKQKDTTIEHLTSQNEQKDTTIEQKDTTIENLTSQNKQQDTTIENLTSQNKQQDKTIEQKETTIEHLTSQNTELTVKNNEKDGKIKDMKCMNKKLYSDLKEKQGMCEEKERQLKKQCLVIDELHVEVSATSERLSNLEKGLESKKDEIERLKSENLSQNKHISEQDRMIRDLNDKVQSQDKVNTDLFQQLLELKNMLLTVNQRQEAAESSKKNSSS

Organism: Mytilus galloprovincialis (NCBI:txid29158)

Secondary structure (DSSP, 8-state):
--TTHHHHHHHHHHHHHHHTTSS-------------------HHHHHHGGGTS-HHHHHHHHHHHHHHS-HHHHHHHHHHHHHHH-S----TTSTTSSSS-------------------SSS-S--------S----THHHHHHHHHHHHHHHHHHHHHHHHHHHHHHHHHHHHHHHHHHHHHHHHHHHHHHHHHHHHHHHHHHHHHHHHHHHHHHHHHHHHHHHHHHHHHHHHHHHHHHHHHHHHHHHHHHHHHHHHHHHHHHHHHHHHHHHHHHHHHHHHHHHHHHHHHHHHHHHHHHHHHHHHHHHHHHHHHHHHHHHHHHHHHHHHHHHHHHHHHHHHHHHHHHHHHHHHHHHHHHHHHHHHHHHHHHHHHHHHHHHHHHHHHHHHHHHHHHHHHHHHHHHHHHHHHHHHHHHHHHHHHHHHHHHHHHHHHHHHHHHHTT--S---